Protein 2V27 (pdb70)

Foldseek 3Di:
DDDDKFADQPPVQDGDDDQVLLQLQLVLLVVQCVLAPPAADPLLVVLCVQLVDDNRGQDRQVSLQVSLCVQANAGEDEDIQDDDPQVCLQCLLVRYHYARHDDDDPVQSQHDLGQHRLLCCSQQSSNSSPNLLSLLSNLLSVLPNPDDPLLVLLSVLVCCQPQAFEWAQEPSGIHTRHSVQSSHSVSSCCSRPPDQAAEEEDDSLLSSQADDDRPDNTRYHYHYNDSNVSVVVSPDDSVRSVVSNVVSVVVHHDDYDPVRVVDD/DCPPFFFDQPPVQDTDDDQQLLQLQLVLQVVLCVLAVVAADPLLVQLCVQLVADNRGQDRQVSLQVSLCVQANAGEDEDQDFDFPLVCLVCLLNRYHYAHRGDDDPVQSQDDQDDHNLLPCQLQSSNSSPHLLSLLSNLLSVLPNPDDPLLVVLSLLVCCQPQAFEWAQEPSGIHTNHSVQSSHSVSSCCSRPVPQAAEEEDDSLLSSQADFDRPDNTNYHYHDNDSNVSVVVSPDDSVRSVVSNVVSVVVHHDPYDPVRVVDDDDDDRGGD

InterPro domains:
  IPR001273 Aromatic amino acid hydroxylase [PTHR11473] (13-239)
  IPR005960 Phenylalanine-4-hydroxylase, monomeric form [TIGR01267] (12-259)
  IPR005960 Phenylalanine-4-hydroxylase, monomeric form [cd03348] (10-236)
  IPR018301 Aromatic amino acid hydroxylase, iron/copper binding site [PS00367] (118-129)
  IPR019774 Aromatic amino acid hydroxylase, C-terminal [PF00351] (15-239)
  IPR019774 Aromatic amino acid hydroxylase, C-terminal [PR00372] (75-97)
  IPR019774 Aromatic amino acid hydroxylase, C-terminal [PR00372] (139-158)
  IPR019774 Aromatic amino acid hydroxylase, C-terminal [PR00372] (179-197)
  IPR019774 Aromatic amino acid hydroxylase, C-terminal [PR00372] (211-230)
  IPR019774 Aromatic amino acid hydroxylase, C-terminal [PS51410] (1-267)
  IPR036329 Aromatic amino acid monoxygenase, C-terminal domain superfamily [SSF56534] (3-239)
  IPR036951 Aromatic amino acid hydroxylase superfamily [G3DSA:1.10.800.10] (1-267)

Nearest PDB structures (foldseek):
  2v28-assembly1_B  TM=1.003E+00  e=2.041E-48  Colwellia psychrerythraea 34H
  4bpt-assembly2_B  TM=9.716E-01  e=1.065E-29  Legionella pneumophila
  4bpt-assembly3_C  TM=9.669E-01  e=6.691E-27  Legionella pneumophila
  5l01-assembly1_A  TM=8.956E-01  e=3.228E-18  Homo sapiens
  7zik-assembly2_B  TM=8.879E-01  e=4.391E-17  Homo sapiens

Secondary structure (DSSP, 8-state):
-----PPPP-TTS-----HHHHHHHHHHHHHHHHHHTTTB-HHHHHHHHHH---SSSPPPHHHHHHHHHHHHS-EEEEE-S---HHHHHHHHHTTEEEEE-----STTTT--SS--HHIIIIIIGGGGGSHHHHHHHHHHHHHHTT--HHHHHHHHHHHIIIIIT-EEEETTEEEE--HHHHT-HHHHHHHHH-SS-EEEE--HHHHHT----TTS--SEEEEESSGGGGHHHHHS-HHHHHHHHHHHHHH-PPPPPHHHHH--/--SSS-----TTS-----HHHHHHHHHHHHHHHHHTTTTB-HHHHHHHHHH---SSSPPPHHHHHHHHHHHHS-EEEEESS---HHHHHHHHHTTEEEEES----GGGTT--SS--HHIIIIIIHHHHTSHHHHHHHHHHHHHHTT--HHHHHHHHHHHIIIIIT-EEEETTEEEE--HHHHT-HHHHHHHHH-SSSEEEE--HHHHHT----TTS--SEEEEESSGGGHHHHHTS-HHHHHHHHHHHHHH-PPPPPHHHHHSPP----S--

Sequence (536 aa):
GTKYVSKVPDEHGFIEWSTTEENLIWQELFTTRQIIACIKDKACDEYHEGLAKLNLPTDRRIPQLDEVSKVVLKVSTGWEECYPVPALIGFGEFFRLLSEKKFPVATFIRSREEMDYLQEPDIFHEIFGHCPLLTNSSSFANYTEAYGKKMGLNATKEQRVFLARLYWFTIEFGLLDTPKGLRIYGGGVLLSSPGETDYAMNNTTDVVDRKPFDILDVLRTPYRIDIMQPIYYMLTTKVSDLDEIIRRKFEVDDIMEELVAQAEEALGLHEAKFPVKKASGTKYVSKVPDEHGFIEWSTTEENLIWQELFTTRQIACIKDKACDEYHEGLAKLNLPTDRIPQLDEVSKVLKVSTGWECYPVPALIGFGEFFRLLLSEKKFPVATFIRSREEMMDYLQEPDIFHEIFGHCPLLTNSSSFANYTEAYGKMGLNATKEQRVFLARLYWFTIEFGLLDTPKGLLRIYGGGVLSSPGETDYAMNNTDVVDDRKPFDILDVLRTPYRIDDIMQPIYYMLTTKVSDLDEIRKFEVDDIMELVAQAEALGLHEAKFPVKKASLEHHHHHH

Solvent-accessible surface area: 23644 Å² total; per-residue (Å²): 107,58,195,27,95,19,61,131,49,72,193,151,29,111,9,150,25,50,112,75,32,31,93,5,0,64,77,0,13,75,53,0,63,75,37,0,160,84,49,2,0,100,44,0,55,106,1,24,71,96,13,128,16,27,72,79,85,1,1,21,16,94,73,2,12,145,25,0,106,130,34,19,26,0,43,6,77,59,12,84,18,158,51,48,110,56,63,49,4,109,1,0,15,80,57,47,4,6,0,5,1,8,13,13,34,107,154,26,15,57,46,21,118,47,57,0,1,0,22,16,0,0,1,4,0,0,1,0,2,28,68,20,3,0,57,0,0,32,17,4,0,92,5,6,82,140,14,72,119,73,44,69,82,17,0,22,16,0,21,34,3,0,1,27,12,0,0,1,78,26,142,161,30,38,50,0,1,0,0,11,0,0,7,18,33,17,8,2,82,39,0,31,86,24,82,72,16,44,62,62,102,41,65,21,37,66,0,0,47,4,14,40,96,82,21,8,28,1,20,14,0,6,32,9,74,109,0,45,46,1,32,120,7,80,125,65,119,62,111,49,1,32,122,33,2,55,82,0,93,92,108,29,79,93,118,23,68,33,26,3,65,6,17,101,84,21,144,209,118,25,47,108,37,79,183,165,33,114,6,144,23,51,124,78,14,32,82,5,0,62,66,0,12,75,59,0,64,52,32,0,125,111,67,2,1,98,37,0,62,96,1,27,82,90,10,128,16,27,74,81,108,3,2,22,13,88,76,2,4,116,25,0,108,130,38,18,36,0,49,7,68,54,10,80,64,92,41,35,39,31,80,13,0,78,2,0,19,78,56,52,4,11,0,17,1,25,1,13,48,94,170,72,20,48,47,29,98,95,37,0,1,1,21,13,0,0,0,0,0,0,0,0,3,25,67,17,1,0,52,0,0,31,18,0,0,98,5,0,73,145,12,79,190,86,42,50,65,8,0,3,16,0,1,16,3,0,0,9,12,0,0,3,76,28,146,164,33,41,39,0,1,0,0,12,0,0,7,15,34,20,7,1,83,38,0,30,79,23,91,73,17,45,63,64,102,42,67,22,39,48,0,0,40,0,16,19,37,31,14,10,30,2,20,14,0,1,27,8,83,100,1,37,37,0,32,116,4,73,132,65,121,62,109,52,0,32,121,33,3,59,82,2,92,93,104,28,93,54,134,25,72,36,30,3,65,9,13,63,152,40,171,63,140,64,17,35

B-factor: mean 16.92, std 10.46, range [4.02, 113.26]

CATH classification: 1.10.800.10

Radius of gyration: 26.68 Å; Cα contacts (8 Å, |Δi|>4): 965; chains: 2; bounding box: 60×69×65 Å

Organism: Colwellia psychrerythraea (strain 34H / ATCC BAA-681) (NCBI:txid167879)

Structure (mmCIF, N/CA/C/O backbone):
data_2V27
#
_entry.id   2V27
#
_cell.length_a   40.280
_cell.length_b   86.020
_cell.length_c   87.570
_cell.angle_alpha   90.00
_cell.angle_beta   97.01
_cell.angle_gamma   90.00
#
_symmetry.space_group_name_H-M   'P 1 21 1'
#
loop_
_entity.id
_entity.type
_entity.pdbx_description
1 polymer 'PHENYLALANINE HYDROXYLASE'
2 non-polymer 'FE (III) ION'
3 non-polymer 'SULFATE ION'
4 water water
#
loop_
_atom_site.group_PDB
_atom_site.id
_atom_site.type_symbol
_atom_site.label_atom_id
_atom_site.label_alt_id
_atom_site.label_comp_id
_atom_site.label_asym_id
_atom_site.label_entity_id
_atom_site.label_seq_id
_atom_site.pdbx_PDB_ins_code
_atom_site.Cartn_x
_atom_site.Cartn_y
_atom_site.Cartn_z
_atom_site.occupancy
_atom_site.B_iso_or_equiv
_atom_site.auth_seq_id
_atom_site.auth_comp_id
_atom_site.auth_asym_id
_atom_site.auth_atom_id
_atom_site.pdbx_PDB_model_num
ATOM 1 N N . GLY A 1 4 ? 0.357 0.195 32.790 1.00 44.88 4 GLY A N 1
ATOM 2 C CA . GLY A 1 4 ? 0.575 -0.356 31.418 1.00 44.60 4 GLY A CA 1
ATOM 3 C C . GLY A 1 4 ? 1.250 -1.705 31.543 1.00 44.55 4 GLY A C 1
ATOM 4 O O . GLY A 1 4 ? 0.952 -2.469 32.480 1.00 44.90 4 GLY A O 1
ATOM 5 N N . THR A 1 5 ? 2.145 -2.003 30.593 1.00 43.62 5 THR A N 1
ATOM 6 C CA . THR A 1 5 ? 3.037 -3.183 30.652 1.00 41.99 5 THR A CA 1
ATOM 7 C C . THR A 1 5 ? 4.233 -2.929 29.748 1.00 39.77 5 THR A C 1
ATOM 8 O O . THR A 1 5 ? 4.086 -2.309 28.682 1.00 40.29 5 THR A O 1
ATOM 12 N N . LYS A 1 6 ? 5.414 -3.379 30.175 1.00 36.72 6 LYS A N 1
ATOM 13 C CA . LYS A 1 6 ? 6.596 -3.232 29.339 1.00 33.14 6 LYS A CA 1
ATOM 14 C C . LYS A 1 6 ? 6.961 -4.564 28.692 1.00 30.56 6 LYS A C 1
ATOM 15 O O . LYS A 1 6 ? 7.366 -5.529 29.346 1.00 30.85 6 LYS A O 1
ATOM 21 N N . TYR A 1 7 ? 6.814 -4.588 27.380 1.00 26.14 7 TYR A N 1
ATOM 22 C CA . TYR A 1 7 ? 6.997 -5.800 26.617 1.00 21.89 7 TYR A CA 1
ATOM 23 C C . TYR A 1 7 ? 8.413 -5.888 26.082 1.00 21.44 7 TYR A C 1
ATOM 24 O O . TYR A 1 7 ? 9.055 -4.868 25.865 1.00 20.92 7 TYR A O 1
ATOM 33 N N . VAL A 1 8 ? 8.864 -7.119 25.843 1.00 19.89 8 VAL A N 1
ATOM 34 C CA . VAL A 1 8 ? 10.203 -7.421 25.302 1.00 20.36 8 VAL A CA 1
ATOM 35 C C . VAL A 1 8 ? 10.079 -8.467 24.180 1.00 18.88 8 VAL A C 1
ATOM 36 O O . VAL A 1 8 ? 9.383 -9.465 24.346 1.00 18.30 8 VAL A O 1
ATOM 40 N N . SER A 1 9 ? 10.724 -8.217 23.037 1.00 17.30 9 SER A N 1
ATOM 41 C CA . SER A 1 9 ? 10.777 -9.204 21.968 1.00 17.33 9 SER A CA 1
ATOM 42 C C . SER A 1 9 ? 11.374 -10.503 22.444 1.00 19.45 9 SER A C 1
ATOM 43 O O . SER A 1 9 ? 12.404 -10.479 23.145 1.00 20.57 9 SER A O 1
ATOM 46 N N . LYS A 1 10 ? 10.717 -11.617 22.108 1.00 18.73 10 LYS A N 1
ATOM 47 C CA . LYS A 1 10 ? 11.347 -12.937 22.279 1.00 20.90 10 LYS A CA 1
ATOM 48 C C . LYS A 1 10 ? 12.475 -13.034 21.290 1.00 22.33 10 LYS A C 1
ATOM 49 O O . LYS A 1 10 ? 12.314 -12.631 20.131 1.00 23.26 10 LYS A O 1
ATOM 55 N N . VAL A 1 11 ? 13.622 -13.585 21.708 1.00 24.34 11 VAL A N 1
ATOM 56 C CA . VAL A 1 11 ? 14.778 -13.680 20.787 1.00 25.87 11 VAL A CA 1
ATOM 57 C C . VAL A 1 11 ? 14.744 -14.971 19.947 1.00 26.66 11 VAL A C 1
ATOM 58 O O . VAL A 1 11 ? 14.743 -16.070 20.499 1.00 26.29 11 VAL A O 1
ATOM 62 N N . PRO A 1 12 ? 14.650 -14.836 18.601 1.00 27.83 12 PRO A N 1
ATOM 63 C CA . PRO A 1 12 ? 14.608 -16.062 17.794 1.00 28.66 12 PRO A CA 1
ATOM 64 C C . PRO A 1 12 ? 15.914 -16.819 17.963 1.00 29.99 12 PRO A C 1
ATOM 65 O O . PRO A 1 12 ? 16.969 -16.182 18.113 1.00 30.87 12 PRO A O 1
ATOM 69 N N . ASP A 1 13 ? 15.853 -18.149 17.966 1.00 30.39 13 ASP A N 1
ATOM 70 C CA . ASP A 1 13 ? 17.078 -18.964 18.046 1.00 31.21 13 ASP A CA 1
ATOM 71 C C . ASP A 1 13 ? 17.911 -18.828 16.767 1.00 31.97 13 ASP A C 1
ATOM 72 O O . ASP A 1 13 ? 17.528 -18.104 15.821 1.00 32.92 13 ASP A O 1
ATOM 77 N N . GLU A 1 14 ? 19.058 -19.517 16.727 1.00 32.86 14 GLU A N 1
ATOM 78 C CA . GLU A 1 14 ? 19.848 -19.447 15.536 0.0000 38.88 14 GLU A CA 1
ATOM 79 C C . GLU A 1 14 ? 19.287 -19.769 13.721 1.00 33.99 14 GLU A C 1
ATOM 80 O O . GLU A 1 14 ? 19.473 -18.918 12.841 1.00 35.27 14 GLU A O 1
ATOM 86 N N . HIS A 1 15 ? 18.103 -20.318 13.969 1.00 32.93 15 HIS A N 1
ATOM 87 C CA . HIS A 1 15 ? 17.180 -20.731 12.907 1.00 31.78 15 HIS A CA 1
ATOM 88 C C . HIS A 1 15 ? 16.007 -19.747 12.730 1.00 31.14 15 HIS A C 1
ATOM 89 O O . HIS A 1 15 ? 15.233 -19.875 11.781 1.00 31.96 15 HIS A O 1
ATOM 96 N N . GLY A 1 16 ? 15.896 -18.760 13.618 1.00 29.26 16 GLY A N 1
ATOM 97 C CA . GLY A 1 16 ? 14.767 -17.814 13.593 1.00 27.57 16 GLY A CA 1
ATOM 98 C C . GLY A 1 16 ? 13.502 -18.333 14.271 1.00 25.52 16 GLY A C 1
ATOM 99 O O . GLY A 1 16 ? 12.406 -17.775 14.063 1.00 26.58 16 GLY A O 1
ATOM 100 N N . PHE A 1 17 ? 13.631 -19.422 15.036 1.00 23.47 17 PHE A N 1
ATOM 101 C CA . PHE A 1 17 ? 12.461 -20.063 15.651 1.00 21.97 17 PHE A CA 1
ATOM 102 C C . PHE A 1 17 ? 12.183 -19.450 17.011 1.00 20.65 17 PHE A C 1
ATOM 103 O O . PHE A 1 17 ? 13.114 -19.215 17.792 1.00 20.50 17 PHE A O 1
ATOM 111 N N . ILE A 1 18 ? 10.902 -19.203 17.295 1.00 18.77 18 ILE A N 1
ATOM 112 C CA . ILE A 1 18 ? 10.465 -18.700 18.589 1.00 17.07 18 ILE A CA 1
ATOM 113 C C . ILE A 1 18 ? 9.512 -19.682 19.233 1.00 16.73 18 ILE A C 1
ATOM 114 O O . ILE A 1 18 ? 8.541 -20.159 18.598 1.00 15.74 18 ILE A O 1
ATOM 119 N N . GLU A 1 19 ? 9.769 -19.981 20.502 1.00 17.36 19 GLU A N 1
ATOM 120 C CA . GLU A 1 19 ? 8.980 -20.974 21.193 1.00 18.45 19 GLU A CA 1
ATOM 121 C C . GLU A 1 19 ? 7.867 -20.202 21.896 1.00 17.69 19 GLU A C 1
ATOM 122 O O . GLU A 1 19 ? 8.076 -19.594 22.940 1.00 20.68 19 GLU A O 1
ATOM 128 N N . TRP A 1 20 ? 6.705 -20.167 21.271 1.00 15.27 20 TRP A N 1
ATOM 129 C CA . TRP A 1 20 ? 5.543 -19.559 21.894 1.00 12.42 20 TRP A CA 1
ATOM 130 C C . TRP A 1 20 ? 4.861 -20.549 22.833 1.00 12.34 20 TRP A C 1
ATOM 131 O O . TRP A 1 20 ? 4.728 -21.753 22.505 1.00 15.00 20 TRP A O 1
ATOM 142 N N . SER A 1 21 ? 4.375 -20.075 23.965 1.00 11.76 21 SER A N 1
ATOM 143 C CA . SER A 1 21 ? 3.653 -20.926 24.889 1.00 10.89 21 SER A CA 1
ATOM 144 C C . SER A 1 21 ? 2.219 -21.252 24.500 1.00 11.23 21 SER A C 1
ATOM 145 O O . SER A 1 21 ? 1.634 -20.569 23.661 1.00 11.44 21 SER A O 1
ATOM 148 N N A THR A 1 22 ? 1.608 -22.251 25.140 0.60 11.74 22 THR A N 1
ATOM 149 N N B THR A 1 22 ? 1.658 -22.292 25.116 0.40 9.93 22 THR A N 1
ATOM 150 C CA A THR A 1 22 ? 0.198 -22.534 24.855 0.60 12.14 22 THR A CA 1
ATOM 151 C CA B THR A 1 22 ? 0.246 -22.583 24.958 0.40 8.49 22 THR A CA 1
ATOM 152 C C A THR A 1 22 ? -0.712 -21.373 25.261 0.60 11.19 22 THR A C 1
ATOM 153 C C B THR A 1 22 ? -0.562 -21.314 25.188 0.40 8.99 22 THR A C 1
ATOM 154 O O A THR A 1 22 ? -1.745 -21.117 24.620 0.60 11.25 22 THR A O 1
ATOM 155 O O B THR A 1 22 ? -1.352 -20.909 24.336 0.40 8.89 22 THR A O 1
ATOM 162 N N . GLU A 1 23 ? -0.336 -20.682 26.332 1.00 10.02 23 GLU A N 1
ATOM 163 C CA . GLU A 1 23 ? -1.039 -19.443 26.720 1.00 9.63 23 GLU A CA 1
ATOM 164 C C . GLU A 1 23 ? -0.915 -18.374 25.613 1.00 10.28 23 GLU A C 1
ATOM 165 O O . GLU A 1 23 ? -1.904 -17.780 25.234 1.00 9.71 23 GLU A O 1
ATOM 171 N N . GLU A 1 24 ? 0.279 -18.118 25.106 1.00 8.83 24 GLU A N 1
ATOM 172 C CA . GLU A 1 24 ? 0.440 -17.130 24.023 1.00 9.67 24 GLU A CA 1
ATOM 173 C C . GLU A 1 24 ? -0.333 -17.519 22.761 1.00 10.10 24 GLU A C 1
ATOM 174 O O . GLU A 1 24 ? -0.961 -16.662 22.125 1.00 10.16 24 GLU A O 1
ATOM 180 N N . ASN A 1 25 ? -0.332 -18.804 22.405 1.00 8.62 25 ASN A N 1
ATOM 181 C CA . ASN A 1 25 ? -1.190 -19.223 21.259 1.00 7.99 25 ASN A CA 1
ATOM 182 C C . ASN A 1 25 ? -2.664 -19.040 21.509 1.00 9.25 25 ASN A C 1
ATOM 183 O O . ASN A 1 25 ? -3.425 -18.728 20.563 1.00 10.27 25 ASN A O 1
ATOM 188 N N . LEU A 1 26 ? -3.136 -19.287 22.737 1.00 9.11 26 LEU A N 1
ATOM 189 C CA . LEU A 1 26 ? -4.547 -19.079 23.060 1.00 8.92 26 LEU A CA 1
ATOM 190 C C . LEU A 1 26 ? -4.913 -17.609 22.928 1.00 8.91 26 LEU A C 1
ATOM 191 O O . LEU A 1 26 ? -6.014 -17.298 22.475 1.00 10.90 26 LEU A O 1
ATOM 196 N N . ILE A 1 27 ? -3.993 -16.708 23.290 1.00 8.76 27 ILE A N 1
ATOM 197 C CA . ILE A 1 27 ? -4.255 -15.260 23.147 1.00 8.94 27 ILE A CA 1
ATOM 198 C C . ILE A 1 27 ? -4.362 -14.927 21.655 1.00 8.37 27 ILE A C 1
ATOM 199 O O . ILE A 1 27 ? -5.364 -14.296 21.241 1.00 8.77 27 ILE A O 1
ATOM 204 N N . TRP A 1 28 ? -3.424 -15.410 20.846 1.00 8.72 28 TRP A N 1
ATOM 205 C CA . TRP A 1 28 ? -3.570 -15.233 19.371 1.00 8.69 28 TRP A CA 1
ATOM 206 C C . TRP A 1 28 ? -4.928 -15.791 18.892 1.00 9.57 28 TRP A C 1
ATOM 207 O O . TRP A 1 28 ? -5.628 -15.121 18.166 1.00 9.01 28 TRP A O 1
ATOM 218 N N . GLN A 1 29 ? -5.300 -17.003 19.309 1.00 9.21 29 GLN A N 1
ATOM 219 C CA . GLN A 1 29 ? -6.553 -17.595 18.842 1.00 8.71 29 GLN A CA 1
ATOM 220 C C . GLN A 1 29 ? -7.756 -16.730 19.207 1.00 9.92 29 GLN A C 1
ATOM 221 O O . GLN A 1 29 ? -8.645 -16.529 18.371 1.00 11.21 29 GLN A O 1
ATOM 227 N N . GLU A 1 30 ? -7.764 -16.197 20.427 1.00 9.28 30 GLU A N 1
ATOM 228 C CA . GLU A 1 30 ? -8.897 -15.348 20.831 1.00 10.20 30 GLU A CA 1
ATOM 229 C C . GLU A 1 30 ? -8.924 -14.063 19.996 1.00 9.97 30 GLU A C 1
ATOM 230 O O . GLU A 1 30 ? -10.012 -13.648 19.515 1.00 10.90 30 GLU A O 1
ATOM 236 N N . LEU A 1 31 ? -7.758 -13.447 19.810 1.00 9.45 31 LEU A N 1
ATOM 237 C CA . LEU A 1 31 ? -7.690 -12.192 19.016 1.00 9.81 31 LEU A CA 1
ATOM 238 C C . LEU A 1 31 ? -8.119 -12.423 17.575 1.00 9.14 31 LEU A C 1
ATOM 239 O O . LEU A 1 31 ? -8.870 -11.587 16.973 1.00 9.15 31 LEU A O 1
ATOM 244 N N . PHE A 1 32 ? -7.689 -13.542 17.002 1.00 8.67 32 PHE A N 1
ATOM 245 C CA . PHE A 1 32 ? -7.975 -13.869 15.614 1.00 10.39 32 PHE A CA 1
ATOM 246 C C . PHE A 1 32 ? -9.460 -14.187 15.439 1.00 10.07 32 PHE A C 1
ATOM 247 O O . PHE A 1 32 ? -10.138 -13.616 14.563 1.00 9.68 32 PHE A O 1
ATOM 255 N N A THR A 1 33 ? -10.013 -15.029 16.296 0.50 10.80 33 THR A N 1
ATOM 256 N N B THR A 1 33 ? -9.977 -15.080 16.274 0.50 10.40 33 THR A N 1
ATOM 257 C CA A THR A 1 33 ? -11.415 -15.446 16.119 0.50 11.40 33 THR A CA 1
ATOM 258 C CA B THR A 1 33 ? -11.395 -15.449 16.208 0.50 10.34 33 THR A CA 1
ATOM 259 C C A THR A 1 33 ? -12.387 -14.309 16.440 0.50 11.43 33 THR A C 1
ATOM 260 C C B THR A 1 33 ? -12.232 -14.218 16.287 0.50 10.70 33 THR A C 1
ATOM 261 O O A THR A 1 33 ? -13.496 -14.218 15.863 0.50 11.41 33 THR A O 1
ATOM 262 O O B THR A 1 33 ? -13.094 -14.009 15.401 0.50 10.84 33 THR A O 1
ATOM 269 N N . ARG A 1 34 ? -12.002 -13.395 17.322 1.00 10.57 34 ARG A N 1
ATOM 270 C CA . ARG A 1 34 ? -12.927 -12.246 17.568 1.00 12.43 34 ARG A CA 1
ATOM 271 C C . ARG A 1 34 ? -12.886 -11.275 16.367 1.00 13.70 34 ARG A C 1
ATOM 272 O O . ARG A 1 34 ? -13.928 -10.687 15.988 1.00 16.51 34 ARG A O 1
ATOM 280 N N . GLN A 1 35 ? -11.709 -11.123 15.762 1.00 13.48 35 GLN A N 1
ATOM 281 C CA . GLN A 1 35 ? -11.515 -10.103 14.732 1.00 14.23 35 GLN A CA 1
ATOM 282 C C . GLN A 1 35 ? -12.062 -10.556 13.376 1.00 14.19 35 GLN A C 1
ATOM 283 O O . GLN A 1 35 ? -12.705 -9.780 12.666 1.00 13.76 35 GLN A O 1
ATOM 289 N N A ILE A 1 36 ? -11.821 -11.815 13.008 0.50 13.41 36 ILE A N 1
ATOM 290 N N B ILE A 1 36 ? -11.847 -11.828 13.059 0.50 12.82 36 ILE A N 1
ATOM 291 C CA A ILE A 1 36 ? -12.279 -12.323 11.700 0.50 13.68 36 ILE A CA 1
ATOM 292 C CA B ILE A 1 36 ? -12.210 -12.331 11.740 0.50 12.74 36 ILE A CA 1
ATOM 293 C C A ILE A 1 36 ? -13.760 -12.065 11.600 0.50 15.12 36 ILE A C 1
ATOM 294 C C B ILE A 1 36 ? -13.722 -12.280 11.548 0.50 14.45 36 ILE A C 1
ATOM 295 O O A ILE A 1 36 ? -14.237 -11.493 10.624 0.50 15.57 36 ILE A O 1
ATOM 296 O O B ILE A 1 36 ? -14.162 -12.088 10.414 0.50 15.09 36 ILE A O 1
ATOM 305 N N . ALA A 1 37 ? -14.450 -12.422 12.676 1.00 16.47 37 ALA A N 1
ATOM 306 C CA . ALA A 1 37 ? -15.867 -12.108 12.848 1.00 19.05 37 ALA A CA 1
ATOM 307 C C . ALA A 1 37 ? -16.145 -10.617 12.686 1.00 20.44 37 ALA A C 1
ATOM 308 O O . ALA A 1 37 ? -17.085 -10.246 12.028 1.00 22.49 37 ALA A O 1
ATOM 310 N N . CYS A 1 38 ? -15.365 -9.759 13.345 1.00 22.46 38 CYS A N 1
ATOM 311 C CA . CYS A 1 38 ? -15.582 -8.290 13.240 1.00 22.58 38 CYS A CA 1
ATOM 312 C C . CYS A 1 38 ? -15.492 -7.792 11.750 1.00 21.93 38 CYS A C 1
ATOM 313 O O . CYS A 1 38 ? -16.338 -6.994 11.291 1.00 23.61 38 CYS A O 1
ATOM 316 N N . ILE A 1 39 ? -14.553 -8.331 10.962 1.00 17.42 39 ILE A N 1
ATOM 317 C CA . ILE A 1 39 ? -14.221 -7.698 9.659 1.00 15.58 39 ILE A CA 1
ATOM 318 C C . ILE A 1 39 ? -14.672 -8.380 8.357 1.00 14.15 39 ILE A C 1
ATOM 319 O O . ILE A 1 39 ? -14.336 -7.918 7.265 1.00 11.98 39 ILE A O 1
ATOM 324 N N . LYS A 1 40 ? -15.400 -9.506 8.439 1.00 16.58 40 LYS A N 1
ATOM 325 C CA . LYS A 1 40 ? -15.868 -10.160 7.187 1.00 16.34 40 LYS A CA 1
ATOM 326 C C . LYS A 1 40 ? -16.477 -9.224 6.107 1.00 17.51 40 LYS A C 1
ATOM 327 O O . LYS A 1 40 ? -16.206 -9.409 4.889 1.00 19.84 40 LYS A O 1
ATOM 333 N N . ASP A 1 41 ? -17.299 -8.245 6.541 1.00 15.21 41 ASP A N 1
ATOM 334 C CA . ASP A 1 41 ? -17.940 -7.320 5.641 1.00 15.56 41 ASP A CA 1
ATOM 335 C C . ASP A 1 41 ? -17.524 -5.885 5.877 1.00 12.95 41 ASP A C 1
ATOM 336 O O . ASP A 1 41 ? -18.188 -4.934 5.482 1.00 14.19 41 ASP A O 1
ATOM 341 N N . LYS A 1 42 ? -16.336 -5.738 6.485 1.00 9.61 42 LYS A N 1
ATOM 342 C CA . LYS A 1 42 ? -15.793 -4.416 6.816 1.00 8.77 42 LYS A CA 1
ATOM 343 C C . LYS A 1 42 ? -14.367 -4.199 6.273 1.00 7.35 42 LYS A C 1
ATOM 344 O O . LYS A 1 42 ? -14.045 -3.091 5.778 1.00 8.62 42 LYS A O 1
ATOM 350 N N . ALA A 1 43 ? -13.507 -5.232 6.392 1.00 8.13 43 ALA A N 1
ATOM 351 C CA . ALA A 1 43 ? -12.212 -5.108 5.722 1.00 6.70 43 ALA A CA 1
ATOM 352 C C . ALA A 1 43 ? -12.405 -5.045 4.207 1.00 7.46 43 ALA A C 1
ATOM 353 O O . ALA A 1 43 ? -13.302 -5.724 3.663 1.00 8.34 43 ALA A O 1
ATOM 355 N N . CYS A 1 44 ? -11.547 -4.288 3.530 1.00 6.35 44 CYS A N 1
ATOM 356 C CA . CYS A 1 44 ? -11.620 -4.249 2.059 1.00 5.68 44 CYS A CA 1
ATOM 357 C C . CYS A 1 44 ? -11.254 -5.577 1.350 1.00 7.24 44 CYS A C 1
ATOM 358 O O . CYS A 1 44 ? -10.652 -6.492 1.952 1.00 7.05 44 CYS A O 1
ATOM 361 N N . ASP A 1 45 ? -11.715 -5.670 0.095 1.00 7.90 45 ASP A N 1
ATOM 362 C CA . ASP A 1 45 ? -11.518 -6.899 -0.689 1.00 7.61 45 ASP A CA 1
ATOM 363 C C . ASP A 1 45 ? -10.015 -7.240 -0.819 1.00 7.36 45 ASP A C 1
ATOM 364 O O . ASP A 1 45 ? -9.624 -8.426 -0.704 1.00 7.98 45 ASP A O 1
ATOM 369 N N . GLU A 1 46 ? -9.209 -6.182 -0.965 1.00 7.94 46 GLU A N 1
ATOM 370 C CA . GLU A 1 46 ? -7.758 -6.377 -1.083 1.00 7.45 46 GLU A CA 1
ATOM 371 C C . GLU A 1 46 ? -7.185 -7.039 0.162 1.00 7.14 46 GLU A C 1
ATOM 372 O O . GLU A 1 46 ? -6.243 -7.878 0.099 1.00 7.97 46 GLU A O 1
ATOM 378 N N . TYR A 1 47 ? -7.692 -6.645 1.328 1.00 6.75 47 TYR A N 1
ATOM 379 C CA . TYR A 1 47 ? -7.207 -7.242 2.582 1.00 6.25 47 TYR A CA 1
ATOM 380 C C . TYR A 1 47 ? -7.619 -8.728 2.670 1.00 7.32 47 TYR A C 1
ATOM 381 O O . TYR A 1 47 ? -6.830 -9.587 3.068 1.00 6.83 47 TYR A O 1
ATOM 390 N N . HIS A 1 48 ? -8.876 -9.020 2.380 1.00 7.12 48 HIS A N 1
ATOM 391 C CA . HIS A 1 48 ? -9.298 -10.428 2.320 1.00 7.51 48 HIS A CA 1
ATOM 392 C C . HIS A 1 48 ? -8.478 -11.261 1.359 1.00 7.11 48 HIS A C 1
ATOM 393 O O . HIS A 1 48 ? -8.178 -12.402 1.662 1.00 9.10 48 HIS A O 1
ATOM 400 N N . GLU A 1 49 ? -8.085 -10.691 0.229 1.00 7.21 49 GLU A N 1
ATOM 401 C CA . GLU A 1 49 ? -7.284 -11.452 -0.733 1.00 7.88 49 GLU A CA 1
ATOM 402 C C . GLU A 1 49 ? -5.914 -11.681 -0.092 1.00 7.45 49 GLU A C 1
ATOM 403 O O . GLU A 1 49 ? -5.304 -12.774 -0.227 1.00 7.94 49 GLU A O 1
ATOM 409 N N . GLY A 1 50 ? -5.448 -10.654 0.626 1.00 7.59 50 GLY A N 1
ATOM 410 C CA . GLY A 1 50 ? -4.182 -10.882 1.331 1.00 6.73 50 GLY A CA 1
ATOM 411 C C . GLY A 1 50 ? -4.241 -11.969 2.404 1.00 8.13 50 GLY A C 1
ATOM 412 O O . GLY A 1 50 ? -3.272 -12.746 2.585 1.00 8.01 50 GLY A O 1
ATOM 413 N N . LEU A 1 51 ? -5.358 -12.061 3.117 1.00 7.46 51 LEU A N 1
ATOM 414 C CA . LEU A 1 51 ? -5.518 -13.161 4.092 1.00 8.00 51 LEU A CA 1
ATOM 415 C C . LEU A 1 51 ? -5.511 -14.495 3.366 1.00 7.52 51 LEU A C 1
ATOM 416 O O . LEU A 1 51 ? -4.947 -15.477 3.888 1.00 8.48 51 LEU A O 1
ATOM 421 N N . ALA A 1 52 ? -6.134 -14.583 2.193 1.00 8.98 52 ALA A N 1
ATOM 422 C CA . ALA A 1 52 ? -6.111 -15.852 1.432 1.00 10.47 52 ALA A CA 1
ATOM 423 C C . ALA A 1 52 ? -4.674 -16.220 1.061 1.00 8.13 52 ALA A C 1
ATOM 424 O O . ALA A 1 52 ? -4.298 -17.418 1.133 1.00 9.68 52 ALA A O 1
ATOM 426 N N . LYS A 1 53 ? -3.903 -15.216 0.645 1.00 8.11 53 LYS A N 1
ATOM 427 C CA . LYS A 1 53 ? -2.482 -15.494 0.291 1.00 7.28 53 LYS A CA 1
ATOM 428 C C . LYS A 1 53 ? -1.641 -15.915 1.502 1.00 8.17 53 LYS A C 1
ATOM 429 O O . LYS A 1 53 ? -0.787 -16.781 1.351 1.00 8.53 53 LYS A O 1
ATOM 435 N N . LEU A 1 54 ? -1.873 -15.327 2.689 1.00 7.15 54 LEU A N 1
ATOM 436 C CA . LEU A 1 54 ? -1.066 -15.656 3.883 1.00 8.17 54 LEU A CA 1
ATOM 437 C C . LEU A 1 54 ? -1.478 -16.980 4.516 1.00 8.24 54 LEU A C 1
ATOM 438 O O . LEU A 1 54 ? -0.632 -17.710 5.050 1.00 9.03 54 LEU A O 1
ATOM 443 N N . ASN A 1 55 ? -2.778 -17.318 4.445 1.00 8.38 55 ASN A N 1
ATOM 444 C CA . ASN A 1 55 ? -3.327 -18.495 5.091 1.00 8.83 55 ASN A CA 1
ATOM 445 C C . ASN A 1 55 ? -2.776 -18.670 6.526 1.00 8.18 55 ASN A C 1
ATOM 446 O O . ASN A 1 55 ? -2.206 -19.702 6.887 1.00 10.58 55 ASN A O 1
ATOM 451 N N . LEU A 1 56 ? -2.936 -17.602 7.319 1.00 7.88 56 LEU A N 1
ATOM 452 C CA . LEU A 1 56 ? -2.445 -17.620 8.677 1.00 9.34 56 LEU A CA 1
ATOM 453 C C . LEU A 1 56 ? -3.102 -18.735 9.514 1.00 10.12 56 LEU A C 1
ATOM 454 O O . LEU A 1 56 ? -4.275 -19.053 9.332 1.00 9.88 56 LEU A O 1
ATOM 459 N N . PRO A 1 57 ? -2.357 -19.282 10.510 1.00 10.75 57 PRO A N 1
ATOM 460 C CA . PRO A 1 57 ? -2.959 -20.226 11.479 1.00 11.47 57 PRO A CA 1
ATOM 461 C C . PRO A 1 57 ? -3.954 -19.471 12.377 1.00 11.69 57 PRO A C 1
ATOM 462 O O . PRO A 1 57 ? -3.696 -18.324 12.768 1.00 11.91 57 PRO A O 1
ATOM 466 N N . THR A 1 58 ? -5.088 -20.086 12.686 1.00 11.58 58 THR A N 1
ATOM 467 C CA . THR A 1 58 ? -6.081 -19.428 13.503 1.00 13.34 58 THR A CA 1
ATOM 468 C C . THR A 1 58 ? -5.852 -19.701 15.000 1.00 13.79 58 THR A C 1
ATOM 469 O O . THR A 1 58 ? -6.426 -19.003 15.841 1.00 14.47 58 THR A O 1
ATOM 473 N N . ASP A 1 59 ? -5.002 -20.677 15.306 1.00 12.07 59 ASP A N 1
ATOM 474 C CA . ASP A 1 59 ? -4.886 -21.212 16.662 1.00 13.30 59 ASP A CA 1
ATOM 475 C C . ASP A 1 59 ? -3.490 -21.165 17.253 1.00 13.12 59 ASP A C 1
ATOM 476 O O . ASP A 1 59 ? -3.255 -21.732 18.329 1.00 14.02 59 ASP A O 1
ATOM 481 N N A ARG A 1 60 ? -2.563 -20.511 16.572 0.50 12.07 60 ARG A N 1
ATOM 482 N N B ARG A 1 60 ? -2.547 -20.566 16.533 0.50 12.11 60 ARG A N 1
ATOM 483 C CA A ARG A 1 60 ? -1.201 -20.369 17.094 0.50 11.79 60 ARG A CA 1
ATOM 484 C CA B ARG A 1 60 ? -1.159 -20.441 17.013 0.50 11.98 60 ARG A CA 1
ATOM 485 C C A ARG A 1 60 ? -0.504 -19.249 16.357 0.50 11.10 60 ARG A C 1
ATOM 486 C C B ARG A 1 60 ? -0.522 -19.224 16.356 0.50 11.15 60 ARG A C 1
ATOM 487 O O A ARG A 1 60 ? -0.856 -18.898 15.212 0.50 10.98 60 ARG A O 1
ATOM 488 O O B ARG A 1 60 ? -0.941 -18.773 15.265 0.50 11.03 60 ARG A O 1
ATOM 503 N N . ILE A 1 61 ? 0.492 -18.682 17.018 1.00 9.51 61 ILE A N 1
ATOM 504 C CA . ILE A 1 61 ? 1.234 -17.602 16.443 1.00 9.93 61 ILE A CA 1
ATOM 505 C C . ILE A 1 61 ? 2.186 -18.137 15.357 1.00 11.54 61 ILE A C 1
ATOM 506 O O . ILE A 1 61 ? 3.045 -18.980 15.624 1.00 12.48 61 ILE A O 1
ATOM 511 N N . PRO A 1 62 ? 2.079 -17.599 14.144 1.00 10.34 62 PRO A N 1
ATOM 512 C CA . PRO A 1 62 ? 2.955 -18.132 13.066 1.00 12.14 62 PRO A CA 1
ATOM 513 C C . PRO A 1 62 ? 4.411 -17.717 13.276 1.00 11.28 62 PRO A C 1
ATOM 514 O O . PRO A 1 62 ? 4.702 -16.612 13.816 1.00 11.47 62 PRO A O 1
ATOM 518 N N . GLN A 1 63 ? 5.337 -18.580 12.837 1.00 12.90 63 GLN A N 1
ATOM 519 C CA . GLN A 1 63 ? 6.728 -18.182 12.798 1.00 11.91 63 GLN A CA 1
ATOM 520 C C . GLN A 1 63 ? 6.892 -17.116 11.731 1.00 11.20 63 GLN A C 1
ATOM 521 O O . GLN A 1 63 ? 6.208 -17.169 10.707 1.00 11.61 63 GLN A O 1
ATOM 527 N N . LEU A 1 64 ? 7.787 -16.159 11.952 1.00 13.14 64 LEU A N 1
ATOM 528 C CA . LEU A 1 64 ? 7.944 -15.068 10.994 1.00 12.37 64 LEU A CA 1
ATOM 529 C C . LEU A 1 64 ? 8.322 -15.634 9.610 1.00 12.52 64 LEU A C 1
ATOM 530 O O . LEU A 1 64 ? 7.871 -15.114 8.581 1.00 11.63 64 LEU A O 1
ATOM 535 N N . ASP A 1 65 ? 9.112 -16.714 9.569 1.00 12.75 65 ASP A N 1
ATOM 536 C CA . ASP A 1 65 ? 9.472 -17.326 8.268 1.00 14.16 65 ASP A CA 1
ATOM 537 C C . ASP A 1 65 ? 8.263 -17.769 7.463 1.00 12.60 65 ASP A C 1
ATOM 538 O O . ASP A 1 65 ? 8.303 -17.699 6.238 1.00 14.19 65 ASP A O 1
ATOM 543 N N . GLU A 1 66 ? 7.204 -18.259 8.128 1.00 11.29 66 GLU A N 1
ATOM 544 C CA . GLU A 1 66 ? 6.009 -18.687 7.413 1.00 12.83 66 GLU A CA 1
ATOM 545 C C . GLU A 1 66 ? 5.329 -17.478 6.728 1.00 11.60 66 GLU A C 1
ATOM 546 O O . GLU A 1 66 ? 4.778 -17.606 5.653 1.00 13.27 66 GLU A O 1
ATOM 552 N N . VAL A 1 67 ? 5.359 -16.310 7.371 1.00 9.75 67 VAL A N 1
ATOM 553 C CA . VAL A 1 67 ? 4.785 -15.117 6.793 1.00 9.06 67 VAL A CA 1
ATOM 554 C C . VAL A 1 67 ? 5.699 -14.592 5.654 1.00 8.32 67 VAL A C 1
ATOM 555 O O . VAL A 1 67 ? 5.243 -14.281 4.580 1.00 9.74 67 VAL A O 1
ATOM 559 N N . SER A 1 68 ? 7.015 -14.491 5.961 1.00 8.57 68 SER A N 1
ATOM 560 C CA . SER A 1 68 ? 7.948 -14.001 5.003 1.00 9.29 68 SER A CA 1
ATOM 561 C C . SER A 1 68 ? 7.967 -14.795 3.676 1.00 9.06 68 SER A C 1
ATOM 562 O O . SER A 1 68 ? 8.181 -14.210 2.607 1.00 9.73 68 SER A O 1
ATOM 565 N N . LYS A 1 69 ? 7.816 -16.127 3.785 1.00 9.93 69 LYS A N 1
ATOM 566 C CA . LYS A 1 69 ? 7.816 -16.962 2.584 1.00 9.80 69 LYS A CA 1
ATOM 567 C C . LYS A 1 69 ? 6.761 -16.446 1.612 1.00 8.55 69 LYS A C 1
ATOM 568 O O . LYS A 1 69 ? 7.006 -16.317 0.393 1.00 11.04 69 LYS A O 1
ATOM 574 N N A VAL A 1 70 ? 5.600 -16.104 2.152 0.50 8.37 70 VAL A N 1
ATOM 575 N N B VAL A 1 70 ? 5.607 -16.085 2.139 0.50 9.26 70 VAL A N 1
ATOM 576 C CA A VAL A 1 70 ? 4.496 -15.641 1.320 0.50 7.90 70 VAL A CA 1
ATOM 577 C CA B VAL A 1 70 ? 4.529 -15.665 1.256 0.50 9.64 70 VAL A CA 1
ATOM 578 C C A VAL A 1 70 ? 4.775 -14.203 0.816 0.50 8.14 70 VAL A C 1
ATOM 579 C C B VAL A 1 70 ? 4.660 -14.173 0.848 0.50 9.27 70 VAL A C 1
ATOM 580 O O A VAL A 1 70 ? 4.597 -13.875 -0.378 0.50 8.23 70 VAL A O 1
ATOM 581 O O B VAL A 1 70 ? 4.285 -13.782 -0.255 0.50 8.74 70 VAL A O 1
ATOM 588 N N . LEU A 1 71 ? 5.172 -13.334 1.744 1.00 8.06 71 LEU A N 1
ATOM 589 C CA . LEU A 1 71 ? 5.519 -11.917 1.370 1.00 8.12 71 LEU A CA 1
ATOM 590 C C . LEU A 1 71 ? 6.571 -11.915 0.231 1.00 9.45 71 LEU A C 1
ATOM 591 O O . LEU A 1 71 ? 6.535 -11.074 -0.654 1.00 9.86 71 LEU A O 1
ATOM 596 N N . LYS A 1 72 ? 7.545 -12.824 0.312 1.00 9.94 72 LYS A N 1
ATOM 597 C CA . LYS A 1 72 ? 8.664 -12.828 -0.658 1.00 11.31 72 LYS A CA 1
ATOM 598 C C . LYS A 1 72 ? 8.114 -13.188 -2.038 1.00 9.94 72 LYS A C 1
ATOM 599 O O . LYS A 1 72 ? 8.395 -12.511 -3.029 1.00 11.15 72 LYS A O 1
ATOM 605 N N . VAL A 1 73 ? 7.291 -14.238 -2.074 1.00 10.42 73 VAL A N 1
ATOM 606 C CA . VAL A 1 73 ? 6.621 -14.655 -3.325 1.00 11.75 73 VAL A CA 1
ATOM 607 C C . VAL A 1 73 ? 5.810 -13.541 -3.930 1.00 11.67 73 VAL A C 1
ATOM 608 O O . VAL A 1 73 ? 5.938 -13.241 -5.116 1.00 12.84 73 VAL A O 1
ATOM 612 N N . SER A 1 74 ? 5.003 -12.910 -3.075 1.00 10.24 74 SER A N 1
ATOM 613 C CA . SER A 1 74 ? 3.979 -11.986 -3.575 1.00 9.81 74 SER A CA 1
ATOM 614 C C . SER A 1 74 ? 4.567 -10.648 -4.009 1.00 9.52 74 SER A C 1
ATOM 615 O O . SER A 1 74 ? 4.311 -10.196 -5.127 1.00 11.20 74 SER A O 1
ATOM 618 N N . THR A 1 75 ? 5.393 -10.035 -3.147 1.00 9.35 75 THR A N 1
ATOM 619 C CA . THR A 1 75 ? 5.917 -8.682 -3.430 1.00 8.62 75 THR A CA 1
ATOM 620 C C . THR A 1 75 ? 7.405 -8.488 -3.121 1.00 9.73 75 THR A C 1
ATOM 621 O O . THR A 1 75 ? 7.924 -7.366 -3.214 1.00 10.01 75 THR A O 1
ATOM 625 N N . GLY A 1 76 ? 8.075 -9.559 -2.756 1.00 8.43 76 GLY A N 1
ATOM 626 C CA . GLY A 1 76 ? 9.518 -9.416 -2.443 1.00 8.51 76 GLY A CA 1
ATOM 627 C C . GLY A 1 76 ? 9.792 -8.895 -1.052 1.00 10.00 76 GLY A C 1
ATOM 628 O O . GLY A 1 76 ? 10.956 -8.647 -0.704 1.00 10.61 76 GLY A O 1
ATOM 629 N N . TRP A 1 77 ? 8.756 -8.777 -0.215 1.00 8.15 77 TRP A N 1
ATOM 630 C CA . TRP A 1 77 ? 8.874 -8.315 1.197 1.00 9.03 77 TRP A CA 1
ATOM 631 C C . TRP A 1 77 ? 9.224 -9.453 2.145 1.00 9.87 77 TRP A C 1
ATOM 632 O O . TRP A 1 77 ? 9.192 -10.621 1.795 1.00 9.86 77 TRP A O 1
ATOM 643 N N A GLU A 1 78 ? 9.613 -9.089 3.363 0.50 10.06 78 GLU A N 1
ATOM 644 N N B GLU A 1 78 ? 9.583 -9.081 3.369 0.50 9.21 78 GLU A N 1
ATOM 645 C CA A GLU A 1 78 ? 9.789 -10.069 4.433 0.50 11.77 78 GLU A CA 1
ATOM 646 C CA B GLU A 1 78 ? 9.781 -10.052 4.433 0.50 9.90 78 GLU A CA 1
ATOM 647 C C A GLU A 1 78 ? 9.454 -9.424 5.764 0.50 11.00 78 GLU A C 1
ATOM 648 C C B GLU A 1 78 ? 9.406 -9.416 5.757 0.50 10.05 78 GLU A C 1
ATOM 649 O O A GLU A 1 78 ? 9.482 -8.189 5.873 0.50 10.16 78 GLU A O 1
ATOM 650 O O B GLU A 1 78 ? 9.376 -8.180 5.859 0.50 8.98 78 GLU A O 1
ATOM 661 N N . CYS A 1 79 ? 9.133 -10.260 6.753 1.00 9.94 79 CYS A N 1
ATOM 662 C CA . CYS A 1 79 ? 8.967 -9.803 8.123 1.00 11.38 79 CYS A CA 1
ATOM 663 C C . CYS A 1 79 ? 10.369 -9.736 8.698 1.00 13.14 79 CYS A C 1
ATOM 664 O O . CYS A 1 79 ? 11.174 -10.609 8.409 1.00 16.25 79 CYS A O 1
ATOM 667 N N . TYR A 1 80 ? 10.656 -8.738 9.515 1.00 11.00 80 TYR A N 1
ATOM 668 C CA . TYR A 1 80 ? 12.010 -8.546 10.035 1.00 10.81 80 TYR A CA 1
ATOM 669 C C . TYR A 1 80 ? 11.910 -8.384 11.548 1.00 10.53 80 TYR A C 1
ATOM 670 O O . TYR A 1 80 ? 11.348 -7.399 12.022 1.00 10.78 80 TYR A O 1
ATOM 679 N N . PRO A 1 81 ? 12.411 -9.364 12.311 1.00 12.73 81 PRO A N 1
ATOM 680 C CA . PRO A 1 81 ? 12.295 -9.279 13.789 1.00 13.51 81 PRO A CA 1
ATOM 681 C C . PRO A 1 81 ? 13.081 -8.152 14.386 1.00 14.63 81 PRO A C 1
ATOM 682 O O . PRO A 1 81 ? 14.26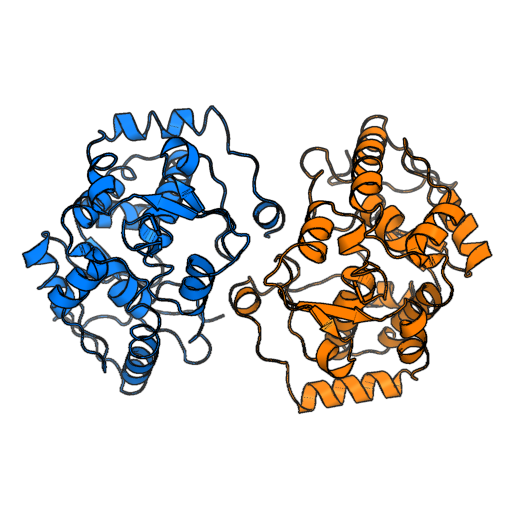3 -7.984 14.031 1.00 14.82 81 PRO A O 1
ATOM 686 N N . VAL A 1 82 ? 12.423 -7.349 15.213 1.00 14.40 82 VAL A N 1
ATOM 687 C CA . VAL A 1 82 ? 13.080 -6.190 15.836 1.00 15.05 82 VAL A CA 1
ATOM 688 C C . VAL A 1 82 ? 12.811 -6.191 17.356 1.00 16.39 82 VAL A C 1
ATOM 689 O O . VAL A 1 82 ? 11.868 -6.849 17.827 1.00 15.42 82 VAL A O 1
ATOM 693 N N . PRO A 1 83 ? 13.616 -5.420 18.131 1.00 18.26 83 PRO A N 1
ATOM 694 C CA . PRO A 1 83 ? 13.168 -5.185 19.521 1.00 19.19 83 PRO A CA 1
ATOM 695 C C . PRO A 1 83 ? 11.809 -4.455 19.643 1.00 19.78 83 PRO A C 1
ATOM 696 O O . PRO A 1 83 ? 11.231 -3.941 18.649 1.00 19.33 83 PRO A O 1
ATOM 700 N N . ALA A 1 84 ? 11.268 -4.432 20.862 1.00 19.63 84 ALA A N 1
ATOM 701 C CA . ALA A 1 84 ? 9.912 -3.931 21.088 1.00 21.11 84 ALA A CA 1
ATOM 702 C C . ALA A 1 84 ? 9.809 -2.427 20.813 1.00 22.13 84 ALA A C 1
ATOM 703 O O . ALA A 1 84 ? 8.741 -1.912 20.487 1.00 24.33 84 ALA A O 1
ATOM 705 N N . LEU A 1 85 ? 10.930 -1.727 20.919 1.00 22.46 85 LEU A N 1
ATOM 706 C CA . LEU A 1 85 ? 10.928 -0.333 20.500 1.00 22.88 85 LEU A CA 1
ATOM 707 C C . LEU A 1 85 ? 12.092 -0.126 19.540 1.00 22.27 85 LEU A C 1
ATOM 708 O O . LEU A 1 85 ? 13.210 -0.588 19.781 1.00 24.51 85 LEU A O 1
ATOM 713 N N . ILE A 1 86 ? 11.811 0.498 18.397 1.00 19.49 86 ILE A N 1
ATOM 714 C CA . ILE A 1 86 ? 12.879 0.931 17.492 1.00 18.38 86 ILE A CA 1
ATOM 715 C C . ILE A 1 86 ? 12.663 2.402 17.173 1.00 17.67 86 ILE A C 1
ATOM 716 O O . ILE A 1 86 ? 11.544 2.894 17.283 1.00 18.85 86 ILE A O 1
ATOM 721 N N . GLY A 1 87 ? 13.738 3.086 16.786 1.00 17.46 87 GLY A N 1
ATOM 722 C CA . GLY A 1 87 ? 13.644 4.484 16.336 1.00 16.33 87 GLY A CA 1
ATOM 723 C C . GLY A 1 87 ? 13.158 4.730 14.901 1.00 15.32 87 GLY A C 1
ATOM 724 O O . GLY A 1 87 ? 13.063 3.785 14.059 1.00 13.62 87 GLY A O 1
ATOM 725 N N . PHE A 1 88 ? 12.899 5.996 14.601 1.00 14.90 88 PHE A N 1
ATOM 726 C CA . PHE A 1 88 ? 12.438 6.366 13.255 1.00 15.21 88 PHE A CA 1
ATOM 727 C C . PHE A 1 88 ? 13.447 5.961 12.174 1.00 14.86 88 PHE A C 1
ATOM 728 O O . PHE A 1 88 ? 13.081 5.531 11.067 1.00 15.21 88 PHE A O 1
ATOM 736 N N . GLY A 1 89 ? 14.730 6.192 12.467 1.00 14.78 89 GLY A N 1
ATOM 737 C CA . GLY A 1 89 ? 15.799 5.908 11.533 1.00 15.37 89 GLY A CA 1
ATOM 738 C C . GLY A 1 89 ? 15.712 4.469 11.058 1.00 15.44 89 GLY A C 1
ATOM 739 O O . GLY A 1 89 ? 15.691 4.179 9.817 1.00 14.89 89 GLY A O 1
ATOM 740 N N . GLU A 1 90 ? 15.706 3.550 12.026 1.00 12.90 90 GLU A N 1
ATOM 741 C CA . GLU A 1 90 ? 15.581 2.130 11.719 1.00 12.47 90 GLU A CA 1
ATOM 742 C C . GLU A 1 90 ? 14.274 1.793 10.969 1.00 11.08 90 GLU A C 1
ATOM 743 O O . GLU A 1 90 ? 14.286 1.029 9.997 1.00 9.40 90 GLU A O 1
ATOM 749 N N . PHE A 1 91 ? 13.168 2.359 11.450 1.00 8.29 91 PHE A N 1
ATOM 750 C CA . PHE A 1 91 ? 11.863 2.106 10.790 1.00 8.96 91 PHE A CA 1
ATOM 751 C C . PHE A 1 91 ? 11.811 2.471 9.289 1.00 9.16 91 PHE A C 1
ATOM 752 O O . PHE A 1 91 ? 11.497 1.615 8.443 1.00 8.51 91 PHE A O 1
ATOM 760 N N . PHE A 1 92 ? 12.180 3.700 8.929 1.00 9.39 92 PHE A N 1
ATOM 761 C CA . PHE A 1 92 ? 12.253 4.132 7.527 1.00 9.50 92 PHE A CA 1
ATOM 762 C C . PHE A 1 92 ? 13.230 3.258 6.736 1.00 7.98 92 PHE A C 1
ATOM 763 O O . PHE A 1 92 ? 12.988 2.864 5.614 1.00 10.23 92 PHE A O 1
ATOM 771 N N . ARG A 1 93 ? 14.416 3.008 7.320 1.00 8.32 93 ARG A N 1
ATOM 772 C CA . ARG A 1 93 ? 15.390 2.228 6.620 1.00 8.99 93 ARG A CA 1
ATOM 773 C C . ARG A 1 93 ? 14.882 0.828 6.271 1.00 7.45 93 ARG A C 1
ATOM 774 O O . ARG A 1 93 ? 15.014 0.369 5.123 1.00 8.57 93 ARG A O 1
ATOM 782 N N . LEU A 1 94 ? 14.331 0.139 7.253 1.00 7.95 94 LEU A N 1
ATOM 783 C CA . LEU A 1 94 ? 13.825 -1.216 7.013 1.00 8.02 94 LEU A CA 1
ATOM 784 C C . LEU A 1 94 ? 12.698 -1.191 5.975 1.00 7.71 94 LEU A C 1
ATOM 785 O O . LEU A 1 94 ? 12.733 -1.953 5.024 1.00 7.28 94 LEU A O 1
ATOM 790 N N . LEU A 1 95 ? 11.757 -0.293 6.137 1.00 8.76 95 LEU A N 1
ATOM 791 C CA . LEU A 1 95 ? 10.738 -0.248 5.096 1.00 9.10 95 LEU A CA 1
ATOM 792 C C . LEU A 1 95 ? 11.302 0.008 3.698 1.00 8.68 95 LEU A C 1
ATOM 793 O O . LEU A 1 95 ? 10.817 -0.532 2.734 1.00 7.56 95 LEU A O 1
ATOM 798 N N . SER A 1 96 ? 12.294 0.901 3.584 1.00 8.70 96 SER A N 1
ATOM 799 C CA . SER A 1 96 ? 12.848 1.254 2.290 1.00 8.23 96 SER A CA 1
ATOM 800 C C . SER A 1 96 ? 13.575 0.063 1.642 1.00 7.69 96 SER A C 1
ATOM 801 O O . SER A 1 96 ? 13.799 0.073 0.461 1.00 9.53 96 SER A O 1
ATOM 804 N N . GLU A 1 97 ? 13.908 -0.944 2.465 1.00 8.53 97 GLU A N 1
ATOM 805 C CA . GLU A 1 97 ? 14.536 -2.201 2.002 1.00 9.21 97 GLU A CA 1
ATOM 806 C C . GLU A 1 97 ? 13.521 -3.365 1.931 1.00 9.36 97 GLU A C 1
ATOM 807 O O . GLU A 1 97 ? 13.860 -4.533 1.805 1.00 8.58 97 GLU A O 1
ATOM 813 N N . LYS A 1 98 ? 12.234 -3.023 2.041 1.00 8.55 98 LYS A N 1
ATOM 814 C CA . LYS A 1 98 ? 11.143 -4.043 1.936 1.00 8.32 98 LYS A CA 1
ATOM 815 C C . LYS A 1 98 ? 11.305 -5.075 3.057 1.00 7.85 98 LYS A C 1
ATOM 816 O O . LYS A 1 98 ? 11.026 -6.288 2.895 1.00 7.38 98 LYS A O 1
ATOM 822 N N . LYS A 1 99 ? 11.611 -4.558 4.249 1.00 7.03 99 LYS A N 1
ATOM 823 C CA . LYS A 1 99 ? 11.694 -5.365 5.501 1.00 8.45 99 LYS A CA 1
ATOM 824 C C . LYS A 1 99 ? 10.656 -4.740 6.433 1.00 7.62 99 LYS A C 1
ATOM 825 O O . LYS A 1 99 ? 10.811 -3.565 6.827 1.00 8.61 99 LYS A O 1
ATOM 831 N N . PHE A 1 100 ? 9.615 -5.499 6.782 1.00 8.99 100 PHE A N 1
ATOM 832 C CA . PHE A 1 100 ? 8.604 -4.995 7.685 1.00 8.26 100 PHE A CA 1
ATOM 833 C C . PHE A 1 100 ? 8.911 -5.329 9.143 1.00 7.96 100 PHE A C 1
ATOM 834 O O . PHE A 1 100 ? 8.914 -6.491 9.497 1.00 8.21 100 PHE A O 1
ATOM 842 N N . PRO A 1 101 ? 9.151 -4.295 9.970 1.00 9.62 101 PRO A N 1
ATOM 843 C CA . PRO A 1 101 ? 9.566 -4.633 11.341 1.00 9.97 101 PRO A CA 1
ATOM 844 C C . PRO A 1 101 ? 8.427 -5.243 12.152 1.00 11.11 101 PRO A C 1
ATOM 845 O O . PRO A 1 101 ? 7.275 -4.766 12.098 1.00 12.97 101 PRO A O 1
ATOM 849 N N . VAL A 1 102 ? 8.785 -6.306 12.873 1.00 10.66 102 VAL A N 1
ATOM 850 C CA . VAL A 1 102 ? 7.845 -7.062 13.702 1.00 11.80 102 VAL A CA 1
ATOM 851 C C . VAL A 1 102 ? 8.491 -7.309 15.073 1.00 12.61 102 VAL A C 1
ATOM 852 O O . VAL A 1 102 ? 9.488 -7.996 15.156 1.00 13.23 102 VAL A O 1
ATOM 856 N N . ALA A 1 103 ? 7.946 -6.715 16.127 1.00 12.03 103 ALA A N 1
ATOM 857 C CA . ALA A 1 103 ? 8.395 -7.060 17.495 1.00 12.53 103 ALA A CA 1
ATOM 858 C C . ALA A 1 103 ? 7.740 -8.400 17.885 1.00 11.86 103 ALA A C 1
ATOM 859 O O . ALA A 1 103 ? 6.538 -8.659 17.675 1.00 12.98 103 ALA A O 1
ATOM 861 N N . THR A 1 104 ? 8.550 -9.282 18.445 1.00 10.81 104 THR A N 1
ATOM 862 C CA . THR A 1 104 ? 8.125 -10.640 18.669 1.00 11.61 104 THR A CA 1
ATOM 863 C C . THR A 1 104 ? 7.635 -10.832 20.108 1.00 11.52 104 THR A C 1
ATOM 864 O O . THR A 1 104 ? 8.259 -11.494 20.957 1.00 12.30 104 THR A O 1
ATOM 868 N N . PHE A 1 105 ? 6.498 -10.196 20.389 1.00 10.37 105 PHE A N 1
ATOM 869 C CA . PHE A 1 105 ? 5.827 -10.419 21.670 1.00 9.44 105 PHE A CA 1
ATOM 870 C C . PHE A 1 105 ? 4.336 -10.341 21.394 1.00 9.03 105 PHE A C 1
ATOM 871 O O . PHE A 1 105 ? 3.928 -9.786 20.373 1.00 10.49 105 PHE A O 1
ATOM 879 N N . ILE A 1 106 ? 3.547 -10.885 22.313 1.00 9.07 106 ILE A N 1
ATOM 880 C CA . ILE A 1 106 ? 2.093 -10.793 22.237 1.00 8.88 106 ILE A CA 1
ATOM 881 C C . ILE A 1 106 ? 1.599 -10.148 23.530 1.00 9.68 106 ILE A C 1
ATOM 882 O O . ILE A 1 106 ? 2.203 -10.311 24.606 1.00 9.85 106 ILE A O 1
ATOM 887 N N . ARG A 1 107 ? 0.504 -9.392 23.413 1.00 9.40 107 ARG A N 1
ATOM 888 C CA . ARG A 1 107 ? -0.077 -8.674 24.570 1.00 9.39 107 ARG A CA 1
ATOM 889 C C . ARG A 1 107 ? -0.433 -9.594 25.752 1.00 9.36 107 ARG A C 1
ATOM 890 O O . ARG A 1 107 ? -0.671 -10.801 25.583 1.00 8.76 107 ARG A O 1
ATOM 898 N N . SER A 1 108 ? -0.468 -8.988 26.941 1.00 10.75 108 SER A N 1
ATOM 899 C CA . SER A 1 108 ? -0.994 -9.638 28.139 1.00 11.44 108 SER A CA 1
ATOM 900 C C . SER A 1 108 ? -2.517 -9.881 28.070 1.00 11.16 108 SER A C 1
ATOM 901 O O . SER A 1 108 ? -3.258 -9.240 27.286 1.00 11.59 108 SER A O 1
ATOM 904 N N . ARG A 1 109 ? -2.994 -10.769 28.926 1.00 10.93 109 ARG A N 1
ATOM 905 C CA . ARG A 1 109 ? -4.450 -10.896 29.070 1.00 12.29 109 ARG A CA 1
ATOM 906 C C . ARG A 1 109 ? -5.087 -9.619 29.529 1.00 13.77 109 ARG A C 1
ATOM 907 O O . ARG A 1 109 ? -6.188 -9.289 29.070 1.00 14.70 109 ARG A O 1
ATOM 915 N N . GLU A 1 110 ? -4.411 -8.896 30.410 1.00 13.88 110 GLU A N 1
ATOM 916 C CA . GLU A 1 110 ? -5.005 -7.653 30.918 1.00 15.20 110 GLU A CA 1
ATOM 917 C C . GLU A 1 110 ? -5.220 -6.652 29.766 1.00 13.53 110 GLU A C 1
ATOM 918 O O . GLU A 1 110 ? -6.150 -5.828 29.824 1.00 14.22 110 GLU A O 1
ATOM 924 N N . GLU A 1 111 ? -4.320 -6.698 28.785 1.00 11.35 111 GLU A N 1
ATOM 925 C CA . GLU A 1 111 ? -4.347 -5.709 27.657 1.00 11.44 111 GLU A CA 1
ATOM 926 C C . GLU A 1 111 ? -4.994 -6.247 26.372 1.00 11.29 111 GLU A C 1
ATOM 927 O O . GLU A 1 111 ? -4.816 -5.671 25.295 1.00 10.68 111 GLU A O 1
ATOM 933 N N . MET A 1 112 ? -5.828 -7.272 26.523 1.00 10.34 112 MET A N 1
ATOM 934 C CA . MET A 1 112 ? -6.450 -7.940 25.404 1.00 10.54 112 MET A CA 1
ATOM 935 C C . MET A 1 112 ? -7.197 -6.973 24.469 1.00 10.25 112 MET A C 1
ATOM 936 O O . MET A 1 112 ? -7.045 -7.076 23.238 1.00 10.01 112 MET A O 1
ATOM 941 N N . ASP A 1 113 ? -7.947 -6.026 25.057 1.00 9.72 113 ASP A N 1
ATOM 942 C CA . ASP A 1 113 ? -8.789 -5.146 24.249 1.00 10.09 113 ASP A CA 1
ATOM 943 C C . ASP A 1 113 ? -8.091 -3.965 23.670 1.00 10.63 113 ASP A C 1
ATOM 944 O O . ASP A 1 113 ? -8.635 -3.350 22.744 1.00 10.34 113 ASP A O 1
ATOM 949 N N . TYR A 1 114 ? -6.908 -3.631 24.193 1.00 11.34 114 TYR A N 1
ATOM 950 C CA . TYR A 1 114 ? -6.157 -2.438 23.737 1.00 10.82 114 TYR A CA 1
ATOM 951 C C . TYR A 1 114 ? -4.761 -2.393 24.313 1.00 10.01 114 TYR A C 1
ATOM 952 O O . TYR A 1 114 ? -4.588 -2.510 25.515 1.00 11.13 114 TYR A O 1
ATOM 961 N N . LEU A 1 115 ? -3.804 -2.158 23.447 1.00 11.13 115 LEU A N 1
ATOM 962 C CA . LEU A 1 115 ? -2.463 -1.715 23.938 1.00 12.75 115 LEU A CA 1
ATOM 963 C C . LEU A 1 115 ? -1.877 -0.720 22.954 1.00 14.82 115 LEU A C 1
ATOM 964 O O . LEU A 1 115 ? -2.220 -0.718 21.761 1.00 14.46 115 LEU A O 1
ATOM 969 N N . GLN A 1 116 ? -1.028 0.162 23.459 1.00 17.41 116 GLN A N 1
ATOM 970 C CA . GLN A 1 116 ? -0.465 1.193 22.618 1.00 20.09 116 GLN A CA 1
ATOM 971 C C . GLN A 1 116 ? 0.628 0.644 21.689 1.00 19.43 116 GLN A C 1
ATOM 972 O O . GLN A 1 116 ? 0.743 1.061 20.538 1.00 21.78 116 GLN A O 1
ATOM 978 N N . GLU A 1 117 ? 1.386 -0.329 22.201 1.00 19.65 117 GLU A N 1
ATOM 979 C CA . GLU A 1 117 ? 2.510 -0.970 21.487 1.00 19.40 117 GLU A CA 1
ATOM 980 C C . GLU A 1 117 ? 2.003 -1.910 20.410 1.00 18.55 117 GLU A C 1
ATOM 981 O O . GLU A 1 117 ? 1.046 -2.654 20.629 1.00 19.43 117 GLU A O 1
ATOM 987 N N . PRO A 1 118 ? 2.621 -1.892 19.240 1.00 17.82 118 PRO A N 1
ATOM 988 C CA . PRO A 1 118 ? 2.214 -2.862 18.232 1.00 16.53 118 PRO A CA 1
ATOM 989 C C . PRO A 1 118 ? 2.755 -4.256 18.571 1.00 15.14 118 PRO A C 1
ATOM 990 O O . PRO A 1 118 ? 3.977 -4.452 18.527 1.00 16.53 118 PRO A O 1
ATOM 994 N N . ASP A 1 119 ? 1.887 -5.209 18.918 1.00 10.57 119 ASP A N 1
ATOM 995 C CA . ASP A 1 119 ? 2.337 -6.594 19.161 1.00 9.35 119 ASP A CA 1
ATOM 996 C C . ASP A 1 119 ? 2.248 -7.447 17.893 1.00 8.22 119 ASP A C 1
ATOM 997 O O . ASP A 1 119 ? 1.893 -6.955 16.791 1.00 8.34 119 ASP A O 1
ATOM 1002 N N . ILE A 1 120 ? 2.605 -8.709 18.039 1.00 7.79 120 ILE A N 1
ATOM 1003 C CA . ILE A 1 120 ? 2.681 -9.562 16.863 1.00 7.67 120 ILE A CA 1
ATOM 1004 C C . ILE A 1 120 ? 1.296 -9.796 16.177 1.00 7.31 120 ILE A C 1
ATOM 1005 O O . ILE A 1 120 ? 1.278 -9.976 14.973 1.00 9.60 120 ILE A O 1
ATOM 1010 N N . PHE A 1 121 ? 0.195 -9.816 16.939 1.00 7.86 121 PHE A N 1
ATOM 1011 C CA . PHE A 1 121 ? -1.101 -9.921 16.306 1.00 7.13 121 PHE A CA 1
ATOM 1012 C C . PHE A 1 121 ? -1.385 -8.648 15.488 1.00 7.95 121 PHE A C 1
ATOM 1013 O O . PHE A 1 121 ? -1.811 -8.718 14.332 1.00 7.02 121 PHE A O 1
ATOM 1021 N N . HIS A 1 122 ? -1.181 -7.481 16.090 1.00 6.96 122 HIS A N 1
ATOM 1022 C CA . HIS A 1 122 ? -1.326 -6.227 15.330 1.00 7.44 122 HIS A CA 1
ATOM 1023 C C . HIS A 1 122 ? -0.522 -6.231 14.016 1.00 7.55 122 HIS A C 1
ATOM 1024 O O . HIS A 1 122 ? -1.059 -5.929 12.931 1.00 7.71 122 HIS A O 1
ATOM 1031 N N . GLU A 1 123 ? 0.769 -6.597 14.083 1.00 9.03 123 GLU A N 1
ATOM 1032 C CA . GLU A 1 123 ? 1.581 -6.516 12.885 1.00 7.59 123 GLU A CA 1
ATOM 1033 C C . GLU A 1 123 ? 1.176 -7.563 11.830 1.00 7.99 123 GLU A C 1
ATOM 1034 O O . GLU A 1 123 ? 1.012 -7.228 10.640 1.00 9.07 123 GLU A O 1
ATOM 1040 N N . ILE A 1 124 ? 1.016 -8.825 12.270 1.00 8.78 124 ILE A N 1
ATOM 1041 C CA . ILE A 1 124 ? 0.800 -9.914 11.298 1.00 8.75 124 ILE A CA 1
ATOM 1042 C C . ILE A 1 124 ? -0.639 -9.974 10.805 1.00 9.18 124 ILE A C 1
ATOM 1043 O O . ILE A 1 124 ? -0.884 -10.097 9.585 1.00 9.33 124 ILE A O 1
ATOM 1048 N N . PHE A 1 125 ? -1.597 -9.842 11.713 1.00 7.53 125 PHE A N 1
ATOM 1049 C CA . PHE A 1 125 ? -2.996 -9.823 11.277 1.00 8.30 125 PHE A CA 1
ATOM 1050 C C . PHE A 1 125 ? -3.348 -8.440 10.692 1.00 7.88 125 PHE A C 1
ATOM 1051 O O . PHE A 1 125 ? -4.066 -8.342 9.676 1.00 8.75 125 PHE A O 1
ATOM 1059 N N . GLY A 1 126 ? -2.859 -7.356 11.310 1.00 9.09 126 GLY A N 1
ATOM 1060 C CA . GLY A 1 126 ? -3.314 -6.059 10.851 1.00 7.91 126 GLY A CA 1
ATOM 1061 C C . GLY A 1 126 ? -2.626 -5.563 9.590 1.00 9.66 126 GLY A C 1
ATOM 1062 O O . GLY A 1 126 ? -3.298 -5.003 8.701 1.00 9.51 126 GLY A O 1
ATOM 1063 N N . HIS A 1 127 ? -1.303 -5.715 9.492 1.00 9.40 127 HIS A N 1
ATOM 1064 C CA . HIS A 1 127 ? -0.613 -5.081 8.377 1.00 10.28 127 HIS A CA 1
ATOM 1065 C C . HIS A 1 127 ? -0.121 -6.080 7.316 1.00 10.13 127 HIS A C 1
ATOM 1066 O O . HIS A 1 127 ? -0.154 -5.797 6.097 1.00 11.91 127 HIS A O 1
ATOM 1073 N N . CYS A 1 128 ? 0.308 -7.275 7.735 1.00 8.58 128 CYS A N 1
ATOM 1074 C CA . CYS A 1 128 ? 0.925 -8.172 6.748 1.00 7.93 128 CYS A CA 1
ATOM 1075 C C . CYS A 1 128 ? 0.027 -8.598 5.572 1.00 6.76 128 CYS A C 1
ATOM 1076 O O . CYS A 1 128 ? 0.552 -8.775 4.470 1.00 8.59 128 CYS A O 1
ATOM 1079 N N . PRO A 1 129 ? -1.299 -8.768 5.789 1.00 6.72 129 PRO A N 1
ATOM 1080 C CA . PRO A 1 129 ? -2.087 -9.205 4.606 1.00 7.74 129 PRO A CA 1
ATOM 1081 C C . PRO A 1 129 ? -1.983 -8.244 3.415 1.00 8.39 129 PRO A C 1
ATOM 1082 O O . PRO A 1 129 ? -1.892 -8.687 2.267 1.00 8.80 129 PRO A O 1
ATOM 1086 N N . LEU A 1 130 ? -1.952 -6.949 3.669 1.00 6.31 130 LEU A N 1
ATOM 1087 C CA . LEU A 1 130 ? -1.840 -5.995 2.580 1.00 8.61 130 LEU A CA 1
ATOM 1088 C C . LEU A 1 130 ? -0.427 -5.910 2.018 1.00 6.82 130 LEU A C 1
ATOM 1089 O O . LEU A 1 130 ? -0.256 -5.376 0.925 1.00 6.94 130 LEU A O 1
ATOM 1094 N N . LEU A 1 131 ? 0.590 -6.386 2.756 1.00 7.61 131 LEU A N 1
ATOM 1095 C CA . LEU A 1 131 ? 1.941 -6.371 2.185 1.00 8.69 131 LEU A CA 1
ATOM 1096 C C . LEU A 1 131 ? 2.105 -7.427 1.071 1.00 8.15 131 LEU A C 1
ATOM 1097 O O . LEU A 1 131 ? 3.128 -7.462 0.359 1.00 9.18 131 LEU A O 1
ATOM 1102 N N . THR A 1 132 ? 1.070 -8.262 0.891 1.00 7.43 132 THR A N 1
ATOM 1103 C CA . THR A 1 132 ? 1.074 -9.178 -0.276 1.00 7.25 132 THR A CA 1
ATOM 1104 C C . THR A 1 132 ? 0.452 -8.548 -1.541 1.00 7.00 132 THR A C 1
ATOM 1105 O O . THR A 1 132 ? 0.496 -9.132 -2.626 1.00 8.71 132 THR A O 1
ATOM 1109 N N . ASN A 1 133 ? -0.062 -7.320 -1.369 1.00 6.69 133 ASN A N 1
ATOM 1110 C CA . ASN A 1 133 ? -0.688 -6.537 -2.441 1.00 7.40 133 ASN A CA 1
ATOM 1111 C C . ASN A 1 133 ? 0.358 -5.618 -3.041 1.00 9.85 133 ASN A C 1
ATOM 1112 O O . ASN A 1 133 ? 0.991 -4.854 -2.322 1.00 8.81 133 ASN A O 1
ATOM 1117 N N A SER A 1 134 ? 0.532 -5.705 -4.346 0.50 9.77 134 SER A N 1
ATOM 1118 N N B SER A 1 134 ? 0.591 -5.691 -4.343 0.50 10.08 134 SER A N 1
ATOM 1119 C CA A SER A 1 134 ? 1.625 -4.968 -4.978 0.50 9.44 134 SER A CA 1
ATOM 1120 C CA B SER A 1 134 ? 1.735 -4.923 -4.899 0.50 9.81 134 SER A CA 1
ATOM 1121 C C A SER A 1 134 ? 1.523 -3.475 -4.725 0.50 8.90 134 SER A C 1
ATOM 1122 C C B SER A 1 134 ? 1.564 -3.410 -4.799 0.50 9.30 134 SER A C 1
ATOM 1123 O O A SER A 1 134 ? 2.493 -2.844 -4.284 0.50 9.12 134 SER A O 1
ATOM 1124 O O B SER A 1 134 ? 2.550 -2.675 -4.604 0.50 9.68 134 SER A O 1
ATOM 1129 N N . SER A 1 135 ? 0.340 -2.911 -4.912 1.00 8.86 135 SER A N 1
ATOM 1130 C CA . SER A 1 135 ? 0.141 -1.457 -4.748 1.00 8.81 135 SER A CA 1
ATOM 1131 C C . SER A 1 135 ? 0.513 -1.051 -3.334 1.00 8.36 135 SER A C 1
ATOM 1132 O O . SER A 1 135 ? 1.240 -0.063 -3.143 1.00 8.78 135 SER A O 1
ATOM 1135 N N . PHE A 1 136 ? 0.028 -1.803 -2.335 1.00 7.71 136 PHE A N 1
ATOM 1136 C CA . PHE A 1 136 ? 0.207 -1.372 -0.961 1.00 8.25 136 PHE A CA 1
ATOM 1137 C C . PHE A 1 136 ? 1.704 -1.563 -0.597 1.00 7.19 136 PHE A C 1
ATOM 1138 O O . PHE A 1 136 ? 2.331 -0.709 0.061 1.00 7.46 136 PHE A O 1
ATOM 1146 N N . ALA A 1 137 ? 2.263 -2.706 -0.977 1.00 6.80 137 ALA A N 1
ATOM 1147 C CA . ALA A 1 137 ? 3.682 -2.983 -0.659 1.00 8.18 137 ALA A CA 1
ATOM 1148 C C . ALA A 1 137 ? 4.592 -1.970 -1.335 1.00 8.58 137 ALA A C 1
ATOM 1149 O O . ALA A 1 137 ? 5.535 -1.432 -0.676 1.00 7.85 137 ALA A O 1
ATOM 1151 N N . ASN A 1 138 ? 4.390 -1.705 -2.630 1.00 8.51 138 ASN A N 1
ATOM 1152 C CA . ASN A 1 138 ? 5.236 -0.691 -3.320 1.00 9.02 138 ASN A CA 1
ATOM 1153 C C . ASN A 1 138 ? 5.078 0.701 -2.670 1.00 9.22 138 ASN A C 1
ATOM 1154 O O . ASN A 1 138 ? 6.045 1.468 -2.537 1.00 10.22 138 ASN A O 1
ATOM 1159 N N . TYR A 1 139 ? 3.852 1.066 -2.282 1.00 7.93 139 TYR A N 1
ATOM 1160 C CA . TYR A 1 139 ? 3.661 2.327 -1.537 1.00 8.05 139 TYR A CA 1
ATOM 1161 C C . TYR A 1 139 ? 4.480 2.347 -0.241 1.00 8.60 139 TYR A C 1
ATOM 1162 O O . TYR A 1 139 ? 5.078 3.362 0.118 1.00 7.51 139 TYR A O 1
ATOM 1171 N N . THR A 1 140 ? 4.427 1.241 0.506 1.00 8.26 140 THR A N 1
ATOM 1172 C CA . THR A 1 140 ? 5.126 1.178 1.802 1.00 8.59 140 THR A CA 1
ATOM 1173 C C . THR A 1 140 ? 6.656 1.291 1.616 1.00 8.87 140 THR A C 1
ATOM 1174 O O . THR A 1 140 ? 7.329 1.964 2.382 1.00 8.30 140 THR A O 1
ATOM 1178 N N . GLU A 1 141 ? 7.157 0.654 0.577 1.00 8.44 141 GLU A N 1
ATOM 1179 C CA . GLU A 1 141 ? 8.560 0.756 0.191 1.00 9.09 141 GLU A CA 1
ATOM 1180 C C . GLU A 1 141 ? 8.877 2.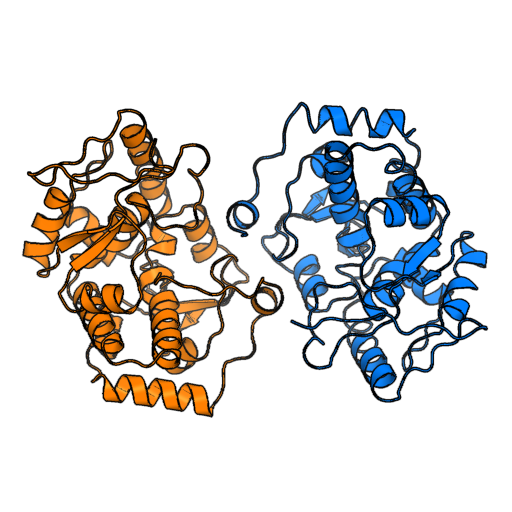247 -0.122 1.00 8.16 141 GLU A C 1
ATOM 1181 O O . GLU A 1 141 ? 9.889 2.785 0.382 1.00 9.99 141 GLU A O 1
ATOM 1187 N N . ALA A 1 142 ? 8.041 2.903 -0.926 1.00 8.03 142 ALA A N 1
ATOM 1188 C CA . ALA A 1 142 ? 8.238 4.315 -1.283 1.00 8.07 142 ALA A CA 1
ATOM 1189 C C . ALA A 1 142 ? 8.201 5.163 -0.012 1.00 9.09 142 ALA A C 1
ATOM 1190 O O . ALA A 1 142 ? 8.962 6.148 0.117 1.00 9.34 142 ALA A O 1
ATOM 1192 N N . TYR A 1 143 ? 7.285 4.867 0.898 1.00 7.90 143 TYR A N 1
ATOM 1193 C CA . TYR A 1 143 ? 7.223 5.562 2.181 1.00 8.97 143 TYR A CA 1
ATOM 1194 C C . TYR A 1 143 ? 8.551 5.490 2.950 1.00 9.11 143 TYR A C 1
ATOM 1195 O O . TYR A 1 143 ? 9.068 6.512 3.441 1.00 10.20 143 TYR A O 1
ATOM 1204 N N . GLY A 1 144 ? 9.119 4.292 3.019 1.00 8.29 144 GLY A N 1
ATOM 1205 C CA . GLY A 1 144 ? 10.425 4.143 3.659 1.00 9.47 144 GLY A CA 1
ATOM 1206 C C . GLY A 1 144 ? 11.443 5.029 2.998 1.00 9.33 144 GLY A C 1
ATOM 1207 O O . GLY A 1 144 ? 12.186 5.710 3.706 1.00 8.98 144 GLY A O 1
ATOM 1208 N N A LYS A 1 145 ? 11.502 5.011 1.676 0.70 9.50 145 LYS A N 1
ATOM 1209 N N B LYS A 1 145 ? 11.468 5.066 1.666 0.30 9.45 145 LYS A N 1
ATOM 1210 C CA A LYS A 1 145 ? 12.452 5.878 0.962 0.70 11.15 145 LYS A CA 1
ATOM 1211 C CA B LYS A 1 145 ? 12.436 5.903 0.920 0.30 10.09 145 LYS A CA 1
ATOM 1212 C C A LYS A 1 145 ? 12.280 7.353 1.330 0.70 11.62 145 LYS A C 1
ATOM 1213 C C B LYS A 1 145 ? 12.223 7.405 1.032 0.30 10.49 145 LYS A C 1
ATOM 1214 O O A LYS A 1 145 ? 13.277 8.071 1.536 0.70 9.97 145 LYS A O 1
ATOM 1215 O O B LYS A 1 145 ? 13.140 8.196 0.752 0.30 9.16 145 LYS A O 1
ATOM 1226 N N . MET A 1 146 ? 11.024 7.794 1.453 1.00 10.35 146 MET A N 1
ATOM 1227 C CA . MET A 1 146 ? 10.705 9.217 1.718 1.00 11.83 146 MET A CA 1
ATOM 1228 C C . MET A 1 146 ? 11.427 9.696 2.949 1.00 12.28 146 MET A C 1
ATOM 1229 O O . MET A 1 146 ? 11.828 10.855 3.029 1.00 14.08 146 MET A O 1
ATOM 1234 N N . GLY A 1 147 ? 11.575 8.819 3.934 1.00 10.10 147 GLY A N 1
ATOM 1235 C CA . GLY A 1 147 ? 12.040 9.219 5.252 1.00 13.53 147 GLY A CA 1
ATOM 1236 C C . GLY A 1 147 ? 13.547 9.177 5.400 1.00 15.25 147 GLY A C 1
ATOM 1237 O O . GLY A 1 147 ? 14.059 9.688 6.400 1.00 14.35 147 GLY A O 1
ATOM 1238 N N . LEU A 1 148 ? 14.257 8.569 4.431 1.00 17.36 148 LEU A N 1
ATOM 1239 C CA . LEU A 1 148 ? 15.720 8.321 4.605 1.00 18.35 148 LEU A CA 1
ATOM 1240 C C . LEU A 1 148 ? 16.554 9.557 4.825 1.00 19.88 148 LEU A C 1
ATOM 1241 O O . LEU A 1 148 ? 17.553 9.509 5.554 1.00 21.74 148 LEU A O 1
ATOM 1246 N N . ASN A 1 149 ? 16.192 10.644 4.173 1.00 22.02 149 ASN A N 1
ATOM 1247 C CA . ASN A 1 149 ? 17.012 11.836 4.280 1.00 23.74 149 ASN A CA 1
ATOM 1248 C C . ASN A 1 149 ? 16.201 12.982 4.787 1.00 23.75 149 ASN A C 1
ATOM 1249 O O . ASN A 1 149 ? 16.514 14.145 4.488 1.00 24.22 149 ASN A O 1
ATOM 1254 N N . ALA A 1 150 ? 15.173 12.639 5.574 1.00 22.08 150 ALA A N 1
ATOM 1255 C CA . ALA A 1 150 ? 14.215 13.610 6.088 1.00 20.38 150 ALA A CA 1
ATOM 1256 C C . ALA A 1 150 ? 14.755 14.233 7.370 1.00 19.33 150 ALA A C 1
ATOM 1257 O O . ALA A 1 150 ? 15.313 13.554 8.222 1.00 18.91 150 ALA A O 1
ATOM 1259 N N . THR A 1 151 ? 14.527 15.529 7.525 1.00 17.11 151 THR A N 1
ATOM 1260 C CA . THR A 1 151 ? 14.808 16.222 8.761 1.00 16.89 151 THR A CA 1
ATOM 1261 C C . THR A 1 151 ? 13.804 15.831 9.827 1.00 16.88 151 THR A C 1
ATOM 1262 O O . THR A 1 151 ? 12.768 15.177 9.515 1.00 14.99 151 THR A O 1
ATOM 1266 N N . LYS A 1 152 ? 14.037 16.259 11.069 1.00 16.79 152 LYS A N 1
ATOM 1267 C CA . LYS A 1 152 ? 13.036 16.009 12.112 1.00 18.17 152 LYS A CA 1
ATOM 1268 C C . LYS A 1 152 ? 11.655 16.540 11.747 1.00 17.88 152 LYS A C 1
ATOM 1269 O O . LYS A 1 152 ? 10.676 15.828 11.882 1.00 18.17 152 LYS A O 1
ATOM 1275 N N . GLU A 1 153 ? 11.586 17.759 11.223 1.00 17.33 153 GLU A N 1
ATOM 1276 C CA . GLU A 1 153 ? 10.291 18.363 10.883 1.00 18.21 153 GLU A CA 1
ATOM 1277 C C . GLU A 1 153 ? 9.645 17.588 9.740 1.00 16.49 153 GLU A C 1
ATOM 1278 O O . GLU A 1 153 ? 8.410 17.320 9.747 1.00 16.44 153 GLU A O 1
ATOM 1284 N N . GLN A 1 154 ? 10.437 17.182 8.760 1.00 14.25 154 GLN A N 1
ATOM 1285 C CA . GLN A 1 154 ? 9.840 16.436 7.653 1.00 14.64 154 GLN A CA 1
ATOM 1286 C C . GLN A 1 154 ? 9.274 15.101 8.112 1.00 14.65 154 GLN A C 1
ATOM 1287 O O . GLN A 1 154 ? 8.188 14.698 7.659 1.00 14.13 154 GLN A O 1
ATOM 1293 N N . ARG A 1 155 ? 9.983 14.445 9.042 1.00 13.48 155 ARG A N 1
ATOM 1294 C CA . ARG A 1 155 ? 9.549 13.123 9.527 1.00 15.95 155 ARG A CA 1
ATOM 1295 C C . ARG A 1 155 ? 8.171 13.218 10.178 1.00 14.39 155 ARG A C 1
ATOM 1296 O O . ARG A 1 155 ? 7.384 12.217 10.080 1.00 15.51 155 ARG A O 1
ATOM 1304 N N . VAL A 1 156 ? 7.882 14.328 10.865 1.00 12.84 156 VAL A N 1
ATOM 1305 C CA . VAL A 1 156 ? 6.563 14.489 11.526 1.00 15.19 156 VAL A CA 1
ATOM 1306 C C . VAL A 1 156 ? 5.432 14.535 10.481 1.00 13.24 156 VAL A C 1
ATOM 1307 O O . VAL A 1 156 ? 4.385 13.886 10.690 1.00 13.79 156 VAL A O 1
ATOM 1311 N N . PHE A 1 157 ? 5.626 15.226 9.336 1.00 12.12 157 PHE A N 1
ATOM 1312 C CA . PHE A 1 157 ? 4.624 15.217 8.243 1.00 12.03 157 PHE A CA 1
ATOM 1313 C C . PHE A 1 157 ? 4.520 13.811 7.646 1.00 12.06 157 PHE A C 1
ATOM 1314 O O . PHE A 1 157 ? 3.421 13.347 7.348 1.00 11.01 157 PHE A O 1
ATOM 1322 N N . LEU A 1 158 ? 5.650 13.128 7.479 1.00 10.95 158 LEU A N 1
ATOM 1323 C CA . LEU A 1 158 ? 5.630 11.788 6.925 1.00 11.10 158 LEU A CA 1
ATOM 1324 C C . LEU A 1 158 ? 4.837 10.821 7.858 1.00 11.41 158 LEU A C 1
ATOM 1325 O O . LEU A 1 158 ? 4.020 10.054 7.376 1.00 11.00 158 LEU A O 1
ATOM 1330 N N . ALA A 1 159 ? 5.078 10.893 9.175 1.00 11.32 159 ALA A N 1
ATOM 1331 C CA . ALA A 1 159 ? 4.333 10.048 10.155 1.00 12.29 159 ALA A CA 1
ATOM 1332 C C . ALA A 1 159 ? 2.818 10.272 10.020 1.00 10.51 159 ALA A C 1
ATOM 1333 O O . ALA A 1 159 ? 2.000 9.308 10.159 1.00 9.56 159 ALA A O 1
ATOM 1335 N N . ARG A 1 160 ? 2.422 11.502 9.725 1.00 9.50 160 ARG A N 1
ATOM 1336 C CA . ARG A 1 160 ? 1.029 11.824 9.521 1.00 9.00 160 ARG A CA 1
ATOM 1337 C C . ARG A 1 160 ? 0.436 11.153 8.269 1.00 9.31 160 ARG A C 1
ATOM 1338 O O . ARG A 1 160 ? -0.673 10.585 8.291 1.00 9.67 160 ARG A O 1
ATOM 1346 N N . LEU A 1 161 ? 1.149 11.239 7.166 1.00 7.99 161 LEU A N 1
ATOM 1347 C CA . LEU A 1 161 ? 0.770 10.444 5.964 1.00 8.57 161 LEU A CA 1
ATOM 1348 C C . LEU A 1 161 ? 0.635 8.945 6.297 1.00 6.85 161 LEU A C 1
ATOM 1349 O O . LEU A 1 161 ? -0.384 8.304 5.913 1.00 7.54 161 LEU A O 1
ATOM 1354 N N . TYR A 1 162 ? 1.614 8.411 7.009 1.00 7.10 162 TYR A N 1
ATOM 1355 C CA . TYR A 1 162 ? 1.545 6.994 7.455 1.00 6.74 162 TYR A CA 1
ATOM 1356 C C . TYR A 1 162 ? 0.262 6.708 8.299 1.00 5.83 162 TYR A C 1
ATOM 1357 O O . TYR A 1 162 ? -0.468 5.749 8.030 1.00 7.27 162 TYR A O 1
ATOM 1366 N N . TRP A 1 163 ? 0.025 7.562 9.286 1.00 6.52 163 TRP A N 1
ATOM 1367 C CA . TRP A 1 163 ? -1.080 7.416 10.211 1.00 6.53 163 TRP A CA 1
ATOM 1368 C C . TRP A 1 163 ? -2.409 7.301 9.405 1.00 5.77 163 TRP A C 1
ATOM 1369 O O . TRP A 1 163 ? -3.220 6.436 9.688 1.00 7.75 163 TRP A O 1
ATOM 1380 N N . PHE A 1 164 ? -2.614 8.212 8.423 1.00 5.42 164 PHE A N 1
ATOM 1381 C CA . PHE A 1 164 ? -3.925 8.295 7.774 1.00 6.27 164 PHE A CA 1
ATOM 1382 C C . PHE A 1 164 ? -4.064 7.353 6.611 1.00 6.28 164 PHE A C 1
ATOM 1383 O O . PHE A 1 164 ? -5.183 7.313 5.988 1.00 7.33 164 PHE A O 1
ATOM 1391 N N . THR A 1 165 ? -3.010 6.554 6.337 1.00 5.87 165 THR A N 1
ATOM 1392 C CA . THR A 1 165 ? -3.021 5.547 5.259 1.00 7.13 165 THR A CA 1
ATOM 1393 C C . THR A 1 165 ? -2.805 4.135 5.827 1.00 6.12 165 THR A C 1
ATOM 1394 O O . THR A 1 165 ? -3.780 3.411 6.131 1.00 6.76 165 THR A O 1
ATOM 1398 N N . ILE A 1 166 ? -1.544 3.806 6.087 1.00 5.86 166 ILE A N 1
ATOM 1399 C CA . ILE A 1 166 ? -1.200 2.456 6.552 1.00 5.61 166 ILE A CA 1
ATOM 1400 C C . ILE A 1 166 ? -1.889 2.095 7.877 1.00 5.66 166 ILE A C 1
ATOM 1401 O O . ILE A 1 166 ? -2.246 0.926 8.099 1.00 6.28 166 ILE A O 1
ATOM 1406 N N . GLU A 1 167 ? -2.024 3.074 8.801 1.00 6.49 167 GLU A N 1
ATOM 1407 C CA . GLU A 1 167 ? -2.620 2.747 10.113 1.00 5.85 167 GLU A CA 1
ATOM 1408 C C . GLU A 1 167 ? -4.164 2.865 10.107 1.00 6.39 167 GLU A C 1
ATOM 1409 O O . GLU A 1 167 ? -4.833 1.958 10.608 1.00 6.84 167 GLU A O 1
ATOM 1415 N N . PHE A 1 168 ? -4.690 4.025 9.622 1.00 6.29 168 PHE A N 1
ATOM 1416 C CA . PHE A 1 168 ? -6.139 4.336 9.760 1.00 7.38 168 PHE A CA 1
ATOM 1417 C C . PHE A 1 168 ? -6.853 4.555 8.469 1.00 7.87 168 PHE A C 1
ATOM 1418 O O . PHE A 1 168 ? -7.970 5.097 8.443 1.00 7.21 168 PHE A O 1
ATOM 1426 N N . GLY A 1 169 ? -6.291 4.043 7.381 1.00 6.64 169 GLY A N 1
ATOM 1427 C CA . GLY A 1 169 ? -6.962 4.257 6.082 1.00 6.05 169 GLY A CA 1
ATOM 1428 C C . GLY A 1 169 ? -8.289 3.539 5.898 1.00 5.43 169 GLY A C 1
ATOM 1429 O O . GLY A 1 169 ? -8.448 2.389 6.308 1.00 6.45 169 GLY A O 1
ATOM 1430 N N . LEU A 1 170 ? -9.207 4.232 5.227 1.00 4.69 170 LEU A N 1
ATOM 1431 C CA . LEU A 1 170 ? -10.491 3.650 4.807 1.00 6.20 170 LEU A CA 1
ATOM 1432 C C . LEU A 1 170 ? -10.652 3.778 3.308 1.00 7.19 170 LEU A C 1
ATOM 1433 O O . LEU A 1 170 ? -9.923 4.509 2.636 1.00 6.08 170 LEU A O 1
ATOM 1438 N N . LEU A 1 171 ? -11.625 3.024 2.785 1.00 6.80 171 LEU A N 1
ATOM 1439 C CA . LEU A 1 171 ? -12.006 3.070 1.364 1.00 8.36 171 LEU A CA 1
ATOM 1440 C C . LEU A 1 171 ? -13.500 3.384 1.211 1.00 8.68 171 LEU A C 1
ATOM 1441 O O . LEU A 1 171 ? -14.353 2.874 1.976 1.00 8.60 171 LEU A O 1
ATOM 1446 N N . ASP A 1 172 ? -13.780 4.207 0.209 1.00 9.02 172 ASP A N 1
ATOM 1447 C CA . ASP A 1 172 ? -15.145 4.501 -0.272 1.00 9.59 172 ASP A CA 1
ATOM 1448 C C . ASP A 1 172 ? -15.344 3.654 -1.517 1.00 10.13 172 ASP A C 1
ATOM 1449 O O . ASP A 1 172 ? -14.930 4.081 -2.603 1.00 12.86 172 ASP A O 1
ATOM 1454 N N . THR A 1 173 ? -15.902 2.448 -1.341 1.00 10.87 173 THR A N 1
ATOM 1455 C CA . THR A 1 173 ? -15.983 1.458 -2.428 1.00 11.64 173 THR A CA 1
ATOM 1456 C C . THR A 1 173 ? -17.394 1.403 -2.992 1.00 13.14 173 THR A C 1
ATOM 1457 O O . THR A 1 173 ? -18.344 1.918 -2.361 1.00 12.56 173 THR A O 1
ATOM 1461 N N . PRO A 1 174 ? -17.549 0.784 -4.178 1.00 15.14 174 PRO A N 1
ATOM 1462 C CA . PRO A 1 174 ? -18.906 0.658 -4.705 1.00 16.99 174 PRO A CA 1
ATOM 1463 C C . PRO A 1 174 ? -19.867 -0.178 -3.828 1.00 17.35 174 PRO A C 1
ATOM 1464 O O . PRO A 1 174 ? -21.091 -0.074 -3.992 1.00 19.36 174 PRO A O 1
ATOM 1468 N N . LYS A 1 175 ? -19.342 -1.012 -2.941 1.00 14.80 175 LYS A N 1
ATOM 1469 C CA . LYS A 1 175 ? -20.134 -1.845 -2.044 1.00 14.45 175 LYS A CA 1
ATOM 1470 C C . LYS A 1 175 ? -20.265 -1.250 -0.630 1.00 12.41 175 LYS A C 1
ATOM 1471 O O . LYS A 1 175 ? -20.880 -1.863 0.259 1.00 14.24 175 LYS A O 1
ATOM 1477 N N . GLY A 1 176 ? -19.641 -0.078 -0.431 1.00 10.84 176 GLY A N 1
ATOM 1478 C CA . GLY A 1 176 ? -19.763 0.659 0.809 1.00 9.75 176 GLY A CA 1
ATOM 1479 C C . GLY A 1 176 ? -18.401 0.950 1.419 1.00 9.83 176 GLY A C 1
ATOM 1480 O O . GLY A 1 176 ? -17.334 0.760 0.795 1.00 8.81 176 GLY A O 1
ATOM 1481 N N . LEU A 1 177 ? -18.463 1.544 2.589 1.00 7.58 177 LEU A N 1
ATOM 1482 C CA . LEU A 1 177 ? -17.255 1.872 3.314 1.00 7.12 177 LEU A CA 1
ATOM 1483 C C . LEU A 1 177 ? -16.509 0.608 3.759 1.00 7.34 177 LEU A C 1
ATOM 1484 O O . LEU A 1 177 ? -17.091 -0.333 4.353 1.00 7.53 177 LEU A O 1
ATOM 1489 N N . ARG A 1 178 ? -15.176 0.632 3.541 1.00 7.80 178 ARG A N 1
ATOM 1490 C CA . ARG A 1 178 ? -14.365 -0.507 3.956 1.00 6.70 178 ARG A CA 1
ATOM 1491 C C . ARG A 1 178 ? -13.035 -0.018 4.541 1.00 6.83 178 ARG A C 1
ATOM 1492 O O . ARG A 1 178 ? -12.745 1.179 4.493 1.00 7.74 178 ARG A O 1
ATOM 1500 N N . ILE A 1 179 ? -12.306 -0.947 5.133 1.00 7.22 179 ILE A N 1
ATOM 1501 C CA . ILE A 1 179 ? -11.113 -0.614 5.936 1.00 7.34 179 ILE A CA 1
ATOM 1502 C C . ILE A 1 179 ? -9.841 -1.172 5.250 1.00 7.06 179 ILE A C 1
ATOM 1503 O O . ILE A 1 179 ? -9.833 -2.353 4.860 1.00 7.41 179 ILE A O 1
ATOM 1508 N N . TYR A 1 180 ? -8.790 -0.364 5.161 1.00 6.89 180 TYR A N 1
ATOM 1509 C CA . TYR A 1 180 ? -7.445 -0.957 4.882 1.00 7.22 180 TYR A CA 1
ATOM 1510 C C . TYR A 1 180 ? -6.385 -0.655 5.908 1.00 6.24 180 TYR A C 1
ATOM 1511 O O . TYR A 1 180 ? -5.303 -1.336 5.881 1.00 8.94 180 TYR A O 1
ATOM 1520 N N . GLY A 1 181 ? -6.648 0.297 6.799 1.00 5.82 181 GLY A N 1
ATOM 1521 C CA . GLY A 1 181 ? -5.635 0.594 7.844 1.00 6.72 181 GLY A CA 1
ATOM 1522 C C . GLY A 1 181 ? -5.503 -0.526 8.880 1.00 7.29 181 GLY A C 1
ATOM 1523 O O . GLY A 1 181 ? -6.459 -0.995 9.488 1.00 7.27 181 GLY A O 1
ATOM 1524 N N . GLY A 1 182 ? -4.240 -0.889 9.163 1.00 6.29 182 GLY A N 1
ATOM 1525 C CA . GLY A 1 182 ? -3.959 -2.003 10.090 1.00 6.85 182 GLY A CA 1
ATOM 1526 C C . GLY A 1 182 ? -4.307 -1.726 11.557 1.00 7.50 182 GLY A C 1
ATOM 1527 O O . GLY A 1 182 ? -4.584 -2.691 12.342 1.00 8.69 182 GLY A O 1
ATOM 1528 N N . GLY A 1 183 ? -4.262 -0.450 11.950 1.00 7.10 183 GLY A N 1
ATOM 1529 C CA . GLY A 1 183 ? -4.675 -0.007 13.277 1.00 6.80 183 GLY A CA 1
ATOM 1530 C C . GLY A 1 183 ? -6.155 -0.239 13.548 1.00 7.37 183 GLY A C 1
ATOM 1531 O O . GLY A 1 183 ? -6.607 -0.472 14.688 1.00 10.11 183 GLY A O 1
ATOM 1532 N N . VAL A 1 184 ? -6.912 -0.164 12.459 1.00 7.32 184 VAL A N 1
ATOM 1533 C CA . VAL A 1 184 ? -8.341 -0.435 12.538 1.00 7.21 184 VAL A CA 1
ATOM 1534 C C . VAL A 1 184 ? -8.600 -1.953 12.499 1.00 7.62 184 VAL A C 1
ATOM 1535 O O . VAL A 1 184 ? -9.308 -2.510 13.362 1.00 8.33 184 VAL A O 1
ATOM 1539 N N A LEU A 1 185 ? -7.963 -2.606 11.513 0.50 7.24 185 LEU A N 1
ATOM 1540 N N B LEU A 1 185 ? -8.002 -2.640 11.535 0.50 7.75 185 LEU A N 1
ATOM 1541 C CA A LEU A 1 185 ? -8.176 -4.019 11.167 0.50 8.06 185 LEU A CA 1
ATOM 1542 C CA B LEU A 1 185 ? -8.383 -4.020 11.267 0.50 8.84 185 LEU A CA 1
ATOM 1543 C C A LEU A 1 185 ? -8.004 -4.958 12.348 0.50 8.64 185 LEU A C 1
ATOM 1544 C C B LEU A 1 185 ? -7.996 -5.014 12.357 0.50 9.22 185 LEU A C 1
ATOM 1545 O O A LEU A 1 185 ? -8.710 -5.975 12.432 0.50 9.18 185 LEU A O 1
ATOM 1546 O O B LEU A 1 185 ? -8.549 -6.134 12.385 0.50 9.62 185 LEU A O 1
ATOM 1555 N N . SER A 1 186 ? -7.030 -4.646 13.213 1.00 8.00 186 SER A N 1
ATOM 1556 C CA . SER A 1 186 ? -6.579 -5.577 14.274 1.00 8.37 186 SER A CA 1
ATOM 1557 C C . SER A 1 186 ? -7.353 -5.379 15.575 1.00 8.96 186 SER A C 1
ATOM 1558 O O . SER A 1 186 ? -7.096 -6.108 16.557 1.00 9.22 186 SER A O 1
ATOM 1561 N N . SER A 1 187 ? -8.276 -4.395 15.592 1.00 6.81 187 SER A N 1
ATOM 1562 C CA . SER A 1 187 ? -8.963 -3.959 16.854 1.00 7.28 187 SER A CA 1
ATOM 1563 C C . SER A 1 187 ? -10.505 -3.967 16.738 1.00 7.19 187 SER A C 1
ATOM 1564 O O . SER A 1 187 ? -11.052 -3.254 15.893 1.00 7.04 187 SER A O 1
ATOM 1567 N N . PRO A 1 188 ? -11.186 -4.695 17.631 1.00 7.47 188 PRO A N 1
ATOM 1568 C CA . PRO A 1 188 ? -12.655 -4.586 17.594 1.00 7.95 188 PRO A CA 1
ATOM 1569 C C . PRO A 1 188 ? -13.157 -3.159 17.879 1.00 7.96 188 PRO A C 1
ATOM 1570 O O . PRO A 1 188 ? -14.068 -2.679 17.179 1.00 8.16 188 PRO A O 1
ATOM 1574 N N . GLY A 1 189 ? -12.547 -2.480 18.848 1.00 6.92 189 GLY A N 1
ATOM 1575 C CA . GLY A 1 189 ? -12.959 -1.105 19.237 1.00 6.73 189 GLY A CA 1
ATOM 1576 C C . GLY A 1 189 ? -12.739 -0.164 18.072 1.00 7.77 189 GLY A C 1
ATOM 1577 O O . GLY A 1 189 ? -13.605 0.668 17.746 1.00 7.31 189 GLY A O 1
ATOM 1578 N N . GLU A 1 190 ? -11.586 -0.271 17.420 1.00 6.53 190 GLU A N 1
ATOM 1579 C CA . GLU A 1 190 ? -11.307 0.647 16.297 1.00 7.07 190 GLU A CA 1
ATOM 1580 C C . GLU A 1 190 ? -12.212 0.334 15.096 1.00 6.52 190 GLU A C 1
ATOM 1581 O O . GLU A 1 190 ? -12.619 1.267 14.395 1.00 6.88 190 GLU A O 1
ATOM 1587 N N . THR A 1 191 ? -12.473 -0.951 14.840 1.00 6.68 191 THR A N 1
ATOM 1588 C CA . THR A 1 191 ? -13.306 -1.349 13.666 1.00 7.33 191 THR A CA 1
ATOM 1589 C C . THR A 1 191 ? -14.709 -0.811 13.862 1.00 7.56 191 THR A C 1
ATOM 1590 O O . THR A 1 191 ? -15.295 -0.203 12.941 1.00 8.38 191 THR A O 1
ATOM 1594 N N . ASP A 1 192 ? -15.273 -1.013 15.046 1.00 8.48 192 ASP A N 1
ATOM 1595 C CA . ASP A 1 192 ? -16.655 -0.551 15.230 1.00 8.65 192 ASP A CA 1
ATOM 1596 C C . ASP A 1 192 ? -16.783 0.958 15.101 1.00 9.00 192 ASP A C 1
ATOM 1597 O O . ASP A 1 192 ? -17.695 1.457 14.478 1.00 8.02 192 ASP A O 1
ATOM 1602 N N . TYR A 1 193 ? -15.843 1.690 15.650 1.00 7.25 193 TYR A N 1
ATOM 1603 C CA . TYR A 1 193 ? -15.910 3.130 15.605 1.00 7.63 193 TYR A CA 1
ATOM 1604 C C . TYR A 1 193 ? -15.700 3.633 14.164 1.00 7.74 193 TYR A C 1
ATOM 1605 O O . TYR A 1 193 ? -16.459 4.479 13.691 1.00 7.29 193 TYR A O 1
ATOM 1614 N N . ALA A 1 194 ? -14.663 3.159 13.473 1.00 7.35 194 ALA A N 1
ATOM 1615 C CA . ALA A 1 194 ? -14.392 3.636 12.114 1.00 7.91 194 ALA A CA 1
ATOM 1616 C C . ALA A 1 194 ? -15.587 3.373 11.180 1.00 7.84 194 ALA A C 1
ATOM 1617 O O . ALA A 1 194 ? -15.899 4.196 10.321 1.00 7.69 194 ALA A O 1
ATOM 1619 N N . MET A 1 195 ? -16.249 2.226 11.352 1.00 7.49 195 MET A N 1
ATOM 1620 C CA . MET A 1 195 ? -17.337 1.843 10.448 1.00 8.44 195 MET A CA 1
ATOM 1621 C C . MET A 1 195 ? -18.655 2.480 10.809 1.00 8.10 195 MET A C 1
ATOM 1622 O O . MET A 1 195 ? -19.461 2.761 9.896 1.00 8.42 195 MET A O 1
ATOM 1627 N N . ASN A 1 196 ? -18.901 2.709 12.103 1.00 6.92 196 ASN A N 1
ATOM 1628 C CA . ASN A 1 196 ? -20.271 2.953 12.569 1.00 7.67 196 ASN A CA 1
ATOM 1629 C C . ASN A 1 196 ? -20.458 4.305 13.271 1.00 8.60 196 ASN A C 1
ATOM 1630 O O . ASN A 1 196 ? -21.589 4.764 13.385 1.00 9.30 196 ASN A O 1
ATOM 1635 N N . ASN A 1 197 ? -19.388 4.956 13.748 1.00 7.41 197 ASN A N 1
ATOM 1636 C CA . ASN A 1 197 ? -19.639 6.172 14.490 1.00 8.18 197 ASN A CA 1
ATOM 1637 C C . ASN A 1 197 ? -20.353 7.187 13.599 1.00 8.87 197 ASN A C 1
ATOM 1638 O O . ASN A 1 197 ? -19.968 7.414 12.462 1.00 10.06 197 ASN A O 1
ATOM 1643 N N A THR A 1 198 ? -21.372 7.801 14.186 0.75 8.44 198 THR A N 1
ATOM 1644 N N B THR A 1 198 ? -21.417 7.791 14.109 0.25 9.19 198 THR A N 1
ATOM 1645 C CA A THR A 1 198 ? -22.265 8.623 13.400 0.75 9.80 198 THR A CA 1
ATOM 1646 C CA B THR A 1 198 ? -22.222 8.633 13.223 0.25 9.69 198 THR A CA 1
ATOM 1647 C C A THR A 1 198 ? -21.583 9.907 12.988 0.75 9.90 198 THR A C 1
ATOM 1648 C C B THR A 1 198 ? -21.595 9.990 12.952 0.25 9.99 198 THR A C 1
ATOM 1649 O O A THR A 1 198 ? -21.674 10.328 11.837 0.75 11.23 198 THR A O 1
ATOM 1650 O O B THR A 1 198 ? -21.738 10.534 11.857 0.25 9.94 198 THR A O 1
ATOM 1657 N N . ASP A 1 199 ? -20.904 10.553 13.940 1.00 10.05 199 ASP A N 1
ATOM 1658 C CA . ASP A 1 199 ? -20.453 11.946 13.799 1.00 11.51 199 ASP A CA 1
ATOM 1659 C C . ASP A 1 199 ? -19.042 12.178 13.301 1.00 12.44 199 ASP A C 1
ATOM 1660 O O . ASP A 1 199 ? -18.684 13.312 12.964 1.00 13.37 199 ASP A O 1
ATOM 1665 N N A VAL A 1 200 ? -18.266 11.117 13.228 0.50 9.85 200 VAL A N 1
ATOM 1666 N N B VAL A 1 200 ? -18.248 11.108 13.235 0.50 11.34 200 VAL A N 1
ATOM 1667 C CA A VAL A 1 200 ? -16.889 11.264 12.817 0.50 8.93 200 VAL A CA 1
ATOM 1668 C CA B VAL A 1 200 ? -16.867 11.170 12.712 0.50 11.89 200 VAL A CA 1
ATOM 1669 C C A VAL A 1 200 ? -16.792 11.699 11.339 0.50 10.06 200 VAL A C 1
ATOM 1670 C C B VAL A 1 200 ? -16.829 11.750 11.315 0.50 11.65 200 VAL A C 1
ATOM 1671 O O A VAL A 1 200 ? -17.644 11.340 10.547 0.50 9.48 200 VAL A O 1
ATOM 1672 O O B VAL A 1 200 ? -17.727 11.506 10.536 0.50 11.48 200 VAL A O 1
ATOM 1679 N N . ASP A 1 201 ? -15.749 12.458 10.992 1.00 11.70 201 ASP A N 1
ATOM 1680 C CA . ASP A 1 201 ? -15.541 13.042 9.664 1.00 11.81 201 ASP A CA 1
ATOM 1681 C C . ASP A 1 201 ? -14.843 12.008 8.803 1.00 12.70 201 ASP A C 1
ATOM 1682 O O . ASP A 1 201 ? -13.752 11.551 9.195 1.00 15.49 201 ASP A O 1
ATOM 1687 N N . ARG A 1 202 ? -15.462 11.551 7.722 1.00 11.48 202 ARG A N 1
ATOM 1688 C CA . ARG A 1 202 ? -14.722 10.670 6.782 1.00 10.69 202 ARG A CA 1
ATOM 1689 C C . ARG A 1 202 ? -14.604 11.437 5.496 1.00 10.18 202 ARG A C 1
ATOM 1690 O O . ARG A 1 202 ? -15.652 11.736 4.866 1.00 11.12 202 ARG A O 1
ATOM 1698 N N . LYS A 1 203 ? -13.385 11.785 5.116 1.00 9.25 203 LYS A N 1
ATOM 1699 C CA . LYS A 1 203 ? -13.105 12.753 4.019 1.00 8.61 203 LYS A CA 1
ATOM 1700 C C . LYS A 1 203 ? -12.425 12.031 2.857 1.00 10.51 203 LYS A C 1
ATOM 1701 O O . LYS A 1 203 ? -11.646 11.104 3.079 1.00 9.88 203 LYS A O 1
ATOM 1707 N N . PRO A 1 204 ? -12.624 12.506 1.616 1.00 10.66 204 PRO A N 1
ATOM 1708 C CA . PRO A 1 204 ? -11.868 11.902 0.489 1.00 10.08 204 PRO A CA 1
ATOM 1709 C C . PRO A 1 204 ? -10.371 12.187 0.667 1.00 9.15 204 PRO A C 1
ATOM 1710 O O . PRO A 1 204 ? -9.971 13.266 1.158 1.00 10.19 204 PRO A O 1
ATOM 1714 N N . PHE A 1 205 ? -9.553 11.189 0.351 1.00 9.60 205 PHE A N 1
ATOM 1715 C CA . PHE A 1 205 ? -8.101 11.357 0.509 1.00 8.80 205 PHE A CA 1
ATOM 1716 C C . PHE A 1 205 ? -7.588 12.536 -0.362 1.00 9.65 205 PHE A C 1
ATOM 1717 O O . PHE A 1 205 ? -7.926 12.644 -1.556 1.00 11.69 205 PHE A O 1
ATOM 1725 N N . ASP A 1 206 ? -6.746 13.388 0.248 1.00 10.21 206 ASP A N 1
ATOM 1726 C CA . ASP A 1 206 ? -6.066 14.433 -0.516 1.00 10.44 206 ASP A CA 1
ATOM 1727 C C . ASP A 1 206 ? -4.733 14.551 0.187 1.00 10.40 206 ASP A C 1
ATOM 1728 O O . ASP A 1 206 ? -4.711 14.735 1.422 1.00 10.75 206 ASP A O 1
ATOM 1733 N N . ILE A 1 207 ? -3.630 14.391 -0.539 1.00 10.24 207 ILE A N 1
ATOM 1734 C CA . ILE A 1 207 ? -2.353 14.310 0.174 1.00 10.22 207 ILE A CA 1
ATOM 1735 C C . ILE A 1 207 ? -2.023 15.604 0.944 1.00 9.60 207 ILE A C 1
ATOM 1736 O O . ILE A 1 207 ? -1.571 15.529 2.068 1.00 10.01 207 ILE A O 1
ATOM 1741 N N . LEU A 1 208 ? -2.281 16.786 0.368 1.00 9.21 208 LEU A N 1
ATOM 1742 C CA . LEU A 1 208 ? -1.993 18.013 1.112 1.00 9.34 208 LEU A CA 1
ATOM 1743 C C . LEU A 1 208 ? -2.847 18.090 2.393 1.00 8.97 208 LEU A C 1
ATOM 1744 O O . LEU A 1 208 ? -2.334 18.378 3.467 1.00 10.08 208 LEU A O 1
ATOM 1749 N N . ASP A 1 209 ? -4.127 17.781 2.273 1.00 9.10 209 ASP A N 1
ATOM 1750 C CA . ASP A 1 209 ? -5.035 17.842 3.434 1.00 9.74 209 ASP A CA 1
ATOM 1751 C C . ASP A 1 209 ? -4.515 16.887 4.491 1.00 9.00 209 ASP A C 1
ATOM 1752 O O . ASP A 1 209 ? -4.482 17.278 5.675 1.00 8.91 209 ASP A O 1
ATOM 1757 N N . VAL A 1 210 ? -4.099 15.670 4.074 1.00 8.21 210 VAL A N 1
ATOM 1758 C CA . VAL A 1 210 ? -3.565 14.706 5.034 1.00 7.42 210 VAL A CA 1
ATOM 1759 C C . VAL A 1 210 ? -2.326 15.250 5.767 1.00 8.42 210 VAL A C 1
ATOM 1760 O O . VAL A 1 210 ? -2.227 15.213 7.030 1.00 7.91 210 VAL A O 1
ATOM 1764 N N . LEU A 1 211 ? -1.416 15.846 4.986 1.00 7.77 211 LEU A N 1
ATOM 1765 C CA . LEU A 1 211 ? -0.156 16.301 5.585 1.00 7.71 211 LEU A CA 1
ATOM 1766 C C . LEU A 1 211 ? -0.404 17.462 6.573 1.00 9.33 211 LEU A C 1
ATOM 1767 O O . LEU A 1 211 ? 0.449 17.755 7.410 1.00 9.93 211 LEU A O 1
ATOM 1772 N N . ARG A 1 212 ? -1.519 18.160 6.421 1.00 7.74 212 ARG A N 1
ATOM 1773 C CA . ARG A 1 212 ? -1.839 19.276 7.292 1.00 8.95 212 ARG A CA 1
ATOM 1774 C C . ARG A 1 212 ? -2.749 18.892 8.450 1.00 10.38 212 ARG A C 1
ATOM 1775 O O . ARG A 1 212 ? -3.196 19.802 9.178 1.00 9.53 212 ARG A O 1
ATOM 1783 N N . THR A 1 213 ? -3.082 17.604 8.596 1.00 9.03 213 THR A N 1
ATOM 1784 C CA . THR A 1 213 ? -4.092 17.235 9.620 1.00 9.53 213 THR A CA 1
ATOM 1785 C C . THR A 1 213 ? -3.429 16.852 10.960 1.00 8.51 213 THR A C 1
ATOM 1786 O O . THR A 1 213 ? -2.769 15.807 11.031 1.00 9.84 213 THR A O 1
ATOM 1790 N N . PRO A 1 214 ? -3.662 17.633 12.043 1.00 10.67 214 PRO A N 1
ATOM 1791 C CA . PRO A 1 214 ? -3.077 17.158 13.314 1.00 11.87 214 PRO A CA 1
ATOM 1792 C C . PRO A 1 214 ? -3.839 15.937 13.831 1.00 10.53 214 PRO A C 1
ATOM 1793 O O . PRO A 1 214 ? -5.029 15.775 13.531 1.00 10.77 214 PRO A O 1
ATOM 1797 N N . TYR A 1 215 ? -3.128 15.130 14.587 1.00 10.26 215 TYR A N 1
ATOM 1798 C CA . TYR A 1 215 ? -3.750 13.904 15.174 1.00 10.34 215 TYR A CA 1
ATOM 1799 C C . TYR A 1 215 ? -3.099 13.588 16.513 1.00 9.84 215 TYR A C 1
ATOM 1800 O O . TYR A 1 215 ? -1.947 14.023 16.796 1.00 10.57 215 TYR A O 1
ATOM 1809 N N . ARG A 1 216 ? -3.837 12.775 17.309 1.00 8.88 216 ARG A N 1
ATOM 1810 C CA . ARG A 1 216 ? -3.360 12.307 18.602 1.00 9.94 216 ARG A CA 1
ATOM 1811 C C . ARG A 1 216 ? -3.545 10.817 18.653 1.00 8.27 216 ARG A C 1
ATOM 1812 O O . ARG A 1 216 ? -4.576 10.311 18.199 1.00 9.55 216 ARG A O 1
ATOM 1820 N N . ILE A 1 217 ? -2.600 10.106 19.254 1.00 9.12 217 ILE A N 1
ATOM 1821 C CA . ILE A 1 217 ? -2.663 8.670 19.153 1.00 11.77 217 ILE A CA 1
ATOM 1822 C C . ILE A 1 217 ? -3.585 7.992 20.156 1.00 8.93 217 ILE A C 1
ATOM 1823 O O . ILE A 1 217 ? -3.948 6.829 19.953 1.00 13.14 217 ILE A O 1
ATOM 1828 N N . ASP A 1 218 ? -3.895 8.696 21.239 1.00 8.30 218 ASP A N 1
ATOM 1829 C CA . ASP A 1 218 ? -4.649 8.052 22.318 1.00 9.81 218 ASP A CA 1
ATOM 1830 C C . ASP A 1 218 ? -6.092 8.508 22.440 1.00 9.36 218 ASP A C 1
ATOM 1831 O O . ASP A 1 218 ? -6.719 8.362 23.500 1.00 10.03 218 ASP A O 1
ATOM 1836 N N . ILE A 1 219 ? -6.603 9.035 21.336 1.00 8.32 219 ILE A N 1
ATOM 1837 C CA . ILE A 1 219 ? -8.015 9.436 21.301 1.00 8.12 219 ILE A CA 1
ATOM 1838 C C . ILE A 1 219 ? -8.743 8.697 20.198 1.00 7.20 219 ILE A C 1
ATOM 1839 O O . ILE A 1 219 ? -8.095 8.128 19.302 1.00 7.37 219 ILE A O 1
ATOM 1844 N N . MET A 1 220 ? -10.082 8.661 20.273 1.00 6.51 220 MET A N 1
ATOM 1845 C CA . MET A 1 220 ? -10.868 8.207 19.106 1.00 6.66 220 MET A CA 1
ATOM 1846 C C . MET A 1 220 ? -10.742 9.226 17.972 1.00 6.70 220 MET A C 1
ATOM 1847 O O . MET A 1 220 ? -10.878 10.440 18.184 1.00 8.05 220 MET A O 1
ATOM 1852 N N . GLN A 1 221 ? -10.342 8.736 16.818 1.00 6.40 221 GLN A N 1
ATOM 1853 C CA . GLN A 1 221 ? -9.947 9.633 15.758 1.00 6.47 221 GLN A CA 1
ATOM 1854 C C . GLN A 1 221 ? -11.121 10.459 15.215 1.00 7.20 221 GLN A C 1
ATOM 1855 O O . GLN A 1 221 ? -12.144 9.891 14.824 1.00 8.06 221 GLN A O 1
ATOM 1861 N N . PRO A 1 222 ? -10.991 11.791 15.191 1.00 8.29 222 PRO A N 1
ATOM 1862 C CA . PRO A 1 222 ? -12.152 12.566 14.686 1.00 8.45 222 PRO A CA 1
ATOM 1863 C C . PRO A 1 222 ? -12.228 12.723 13.170 1.00 8.87 222 PRO A C 1
ATOM 1864 O O . PRO A 1 222 ? -13.295 13.144 12.628 1.00 10.09 222 PRO A O 1
ATOM 1868 N N . ILE A 1 223 ? -11.147 12.298 12.501 1.00 8.81 223 ILE A N 1
ATOM 1869 C CA . ILE A 1 223 ? -11.078 12.353 11.031 1.00 9.03 223 ILE A CA 1
ATOM 1870 C C . ILE A 1 223 ? -10.431 11.114 10.445 1.00 6.78 223 ILE A C 1
ATOM 1871 O O . ILE A 1 223 ? -9.409 10.669 10.953 1.00 6.87 223 ILE A O 1
ATOM 1876 N N . TYR A 1 224 ? -11.044 10.568 9.395 1.00 6.16 224 TYR A N 1
ATOM 1877 C CA . TYR A 1 224 ? -10.416 9.526 8.583 1.00 6.63 224 TYR A CA 1
ATOM 1878 C C . TYR A 1 224 ? -10.385 9.998 7.148 1.00 8.07 224 TYR A C 1
ATOM 1879 O O . TYR A 1 224 ? -11.280 10.736 6.712 1.00 8.59 224 TYR A O 1
ATOM 1888 N N . TYR A 1 225 ? -9.425 9.499 6.381 1.00 6.94 225 TYR A N 1
ATOM 1889 C CA . TYR A 1 225 ? -9.380 9.729 4.939 1.00 7.40 225 TYR A CA 1
ATOM 1890 C C . TYR A 1 225 ? -9.636 8.433 4.125 1.00 7.09 225 TYR A C 1
ATOM 1891 O O . TYR A 1 225 ? -9.086 7.338 4.446 1.00 7.27 225 TYR A O 1
ATOM 1900 N N . MET A 1 226 ? -10.443 8.585 3.051 1.00 7.19 226 MET A N 1
ATOM 1901 C CA . MET A 1 226 ? -10.881 7.467 2.223 1.00 6.60 226 MET A CA 1
ATOM 1902 C C . MET A 1 226 ? -10.218 7.519 0.832 1.00 8.05 226 MET A C 1
ATOM 1903 O O . MET A 1 226 ? -10.387 8.502 0.101 1.00 9.08 226 MET A O 1
ATOM 1908 N N . LEU A 1 227 ? -9.510 6.455 0.442 1.00 8.83 227 LEU A N 1
ATOM 1909 C CA . LEU A 1 227 ? -9.243 6.224 -0.989 1.00 8.89 227 LEU A CA 1
ATOM 1910 C C . LEU A 1 227 ? -10.506 5.565 -1.610 1.00 9.96 227 LEU A C 1
ATOM 1911 O O . LEU A 1 227 ? -11.440 5.233 -0.884 1.00 10.45 227 LEU A O 1
ATOM 1916 N N A THR A 1 228 ? -10.521 5.335 -2.918 0.50 8.84 228 THR A N 1
ATOM 1917 N N B THR A 1 228 ? -10.526 5.380 -2.927 0.50 9.60 228 THR A N 1
ATOM 1918 C CA A THR A 1 228 ? -11.606 4.544 -3.492 0.50 9.15 228 THR A CA 1
ATOM 1919 C CA B THR A 1 228 ? -11.572 4.565 -3.529 0.50 10.81 228 THR A CA 1
ATOM 1920 C C A THR A 1 228 ? -11.207 3.080 -3.655 0.50 8.81 228 THR A C 1
ATOM 1921 C C B THR A 1 228 ? -11.183 3.084 -3.452 0.50 9.40 228 THR A C 1
ATOM 1922 O O A THR A 1 228 ? -12.082 2.212 -3.835 0.50 9.58 228 THR A O 1
ATOM 1923 O O B THR A 1 228 ? -12.028 2.207 -3.218 0.50 9.80 228 THR A O 1
ATOM 1930 N N . LYS A 1 229 ? -9.893 2.817 -3.652 1.00 9.97 229 LYS A N 1
ATOM 1931 C CA . LYS A 1 229 ? -9.384 1.470 -3.747 1.00 8.16 229 LYS A CA 1
ATOM 1932 C C . LYS A 1 229 ? -7.888 1.516 -3.348 1.00 7.23 229 LYS A C 1
ATOM 1933 O O . LYS A 1 229 ? -7.293 2.595 -3.386 1.00 8.60 229 LYS A O 1
ATOM 1939 N N . VAL A 1 230 ? -7.390 0.369 -2.894 1.00 8.87 230 VAL A N 1
ATOM 1940 C CA . VAL A 1 230 ? -5.980 0.347 -2.484 1.00 7.34 230 VAL A CA 1
ATOM 1941 C C . VAL A 1 230 ? -5.026 0.806 -3.577 1.00 8.40 230 VAL A C 1
ATOM 1942 O O . VAL A 1 230 ? -4.050 1.489 -3.261 1.00 9.34 230 VAL A O 1
ATOM 1946 N N . SER A 1 231 ? -5.326 0.499 -4.839 1.00 8.55 231 SER A N 1
ATOM 1947 C CA . SER A 1 231 ? -4.405 0.888 -5.930 1.00 9.84 231 SER A CA 1
ATOM 1948 C C . SER A 1 231 ? -4.302 2.404 -6.103 1.00 8.96 231 SER A C 1
ATOM 1949 O O . SER A 1 231 ? -3.411 2.914 -6.801 1.00 8.44 231 SER A O 1
ATOM 1952 N N . ASP A 1 232 ? -5.208 3.145 -5.448 1.00 8.46 232 ASP A N 1
ATOM 1953 C CA . ASP A 1 232 ? -5.079 4.625 -5.483 1.00 9.10 232 ASP A CA 1
ATOM 1954 C C . ASP A 1 232 ? -3.784 5.089 -4.825 1.00 8.92 232 ASP A C 1
ATOM 1955 O O . ASP A 1 232 ? -3.336 6.207 -5.042 1.00 10.89 232 ASP A O 1
ATOM 1960 N N . LEU A 1 233 ? -3.179 4.214 -4.016 1.00 8.22 233 LEU A N 1
ATOM 1961 C CA . LEU A 1 233 ? -1.867 4.549 -3.466 1.00 9.14 233 LEU A CA 1
ATOM 1962 C C . LEU A 1 233 ? -0.788 4.663 -4.545 1.00 9.91 233 LEU A C 1
ATOM 1963 O O . LEU A 1 233 ? 0.256 5.283 -4.296 1.00 9.36 233 LEU A O 1
ATOM 1968 N N . ASP A 1 234 ? -0.999 4.080 -5.715 1.00 9.86 234 ASP A N 1
ATOM 1969 C CA . ASP A 1 234 ? 0.008 4.174 -6.806 1.00 9.83 234 ASP A CA 1
ATOM 1970 C C . ASP A 1 234 ? 0.337 5.639 -7.115 1.00 10.63 234 ASP A C 1
ATOM 1971 O O . ASP A 1 234 ? 1.476 5.958 -7.422 1.00 10.98 234 ASP A O 1
ATOM 1976 N N . GLU A 1 235 ? -0.649 6.518 -7.030 1.00 11.34 235 GLU A N 1
ATOM 1977 C CA . GLU A 1 235 ? -0.363 7.930 -7.297 1.00 12.62 235 GLU A CA 1
ATOM 1978 C C . GLU A 1 235 ? 0.731 8.531 -6.378 1.00 12.43 235 GLU A C 1
ATOM 1979 O O . GLU A 1 235 ? 1.603 9.252 -6.834 1.00 13.74 235 GLU A O 1
ATOM 1985 N N A ILE A 1 236 ? 0.704 8.196 -5.088 0.50 11.09 236 ILE A N 1
ATOM 1986 N N B ILE A 1 236 ? 0.667 8.177 -5.094 0.50 10.64 236 ILE A N 1
ATOM 1987 C CA A ILE A 1 236 ? 1.705 8.750 -4.170 0.50 11.43 236 ILE A CA 1
ATOM 1988 C CA B ILE A 1 236 ? 1.585 8.715 -4.101 0.50 10.69 236 ILE A CA 1
ATOM 1989 C C A ILE A 1 236 ? 2.996 7.935 -4.302 0.50 11.52 236 ILE A C 1
ATOM 1990 C C B ILE A 1 236 ? 2.953 8.061 -4.264 0.50 10.57 236 ILE A C 1
ATOM 1991 O O A ILE A 1 236 ? 4.112 8.440 -4.159 0.50 11.45 236 ILE A O 1
ATOM 1992 O O B ILE A 1 236 ? 3.976 8.726 -4.192 0.50 10.97 236 ILE A O 1
ATOM 2001 N N A ARG A 1 237 ? 2.833 6.655 -4.587 0.50 12.43 237 ARG A N 1
ATOM 2002 N N B ARG A 1 237 ? 2.946 6.754 -4.501 0.50 10.96 237 ARG A N 1
ATOM 2003 C CA A ARG A 1 237 ? 3.961 5.778 -4.815 0.50 13.32 237 ARG A CA 1
ATOM 2004 C CA B ARG A 1 237 ? 4.149 5.946 -4.691 0.50 11.54 237 ARG A CA 1
ATOM 2005 C C A ARG A 1 237 ? 4.824 6.430 -5.889 0.50 13.37 237 ARG A C 1
ATOM 2006 C C B ARG A 1 237 ? 4.884 6.337 -5.979 0.50 12.51 237 ARG A C 1
ATOM 2007 O O A ARG A 1 237 ? 6.046 6.507 -5.739 0.50 13.83 237 ARG A O 1
ATOM 2008 O O B ARG A 1 237 ? 6.095 6.087 -6.099 0.50 12.75 237 ARG A O 1
ATOM 2023 N N . LYS A 1 238 ? 4.178 6.918 -6.946 1.00 11.99 238 LYS A N 1
ATOM 2024 C CA . LYS A 1 238 ? 4.870 7.364 -8.179 1.00 15.09 238 LYS A CA 1
ATOM 2025 C C . LYS A 1 238 ? 5.638 8.666 -8.043 1.00 15.87 238 LYS A C 1
ATOM 2026 O O . LYS A 1 238 ? 6.546 8.919 -8.852 1.00 16.68 238 LYS A O 1
ATOM 2032 N N . PHE A 1 239 ? 5.296 9.476 -7.048 1.00 16.97 239 PHE A N 1
ATOM 2033 C CA . PHE A 1 239 ? 6.026 10.727 -6.816 1.00 16.58 239 PHE A CA 1
ATOM 2034 C C . PHE A 1 239 ? 7.496 10.464 -6.540 1.00 15.65 239 PHE A C 1
ATOM 2035 O O . PHE A 1 239 ? 7.834 9.492 -5.871 1.00 17.36 239 PHE A O 1
ATOM 2043 N N . GLU A 1 240 ? 8.404 11.291 -7.076 1.00 15.62 240 GLU A N 1
ATOM 2044 C CA . GLU A 1 240 ?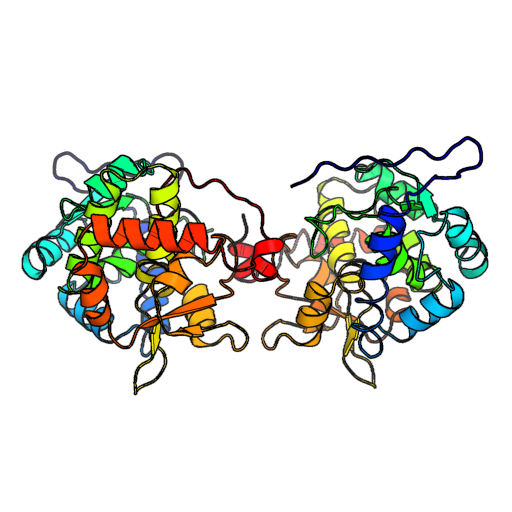 9.791 11.248 -6.571 1.00 15.90 240 GLU A CA 1
ATOM 2045 C C . GLU A 1 240 ? 9.854 11.769 -5.162 1.00 16.12 240 GLU A C 1
ATOM 2046 O O . GLU A 1 240 ? 9.003 12.535 -4.774 1.00 15.21 240 GLU A O 1
ATOM 2052 N N . VAL A 1 241 ? 10.878 11.365 -4.414 1.00 15.89 241 VAL A N 1
ATOM 2053 C CA . VAL A 1 241 ? 11.081 11.882 -3.049 1.00 15.96 241 VAL A CA 1
ATOM 2054 C C . VAL A 1 241 ? 11.091 13.420 -3.061 1.00 16.25 241 VAL A C 1
ATOM 2055 O O . VAL A 1 241 ? 1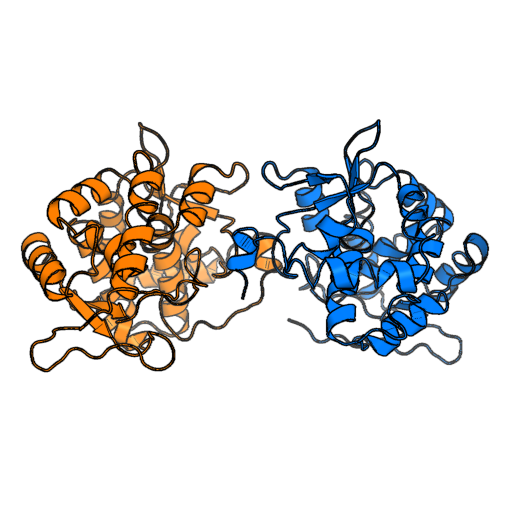0.480 14.046 -2.172 1.00 16.52 241 VAL A O 1
ATOM 2059 N N . ASP A 1 242 ? 11.739 14.034 -4.067 1.00 16.83 242 ASP A N 1
ATOM 2060 C CA . ASP A 1 242 ? 11.737 15.516 -4.155 1.00 17.21 242 ASP A CA 1
ATOM 2061 C C . ASP A 1 242 ? 10.330 16.110 -4.241 1.00 15.30 242 ASP A C 1
ATOM 2062 O O . ASP A 1 242 ? 10.067 17.191 -3.663 1.00 15.46 242 ASP A O 1
ATOM 2067 N N . ASP A 1 243 ? 9.439 15.423 -4.983 1.00 13.73 243 ASP A N 1
ATOM 2068 C CA . ASP A 1 243 ? 8.020 15.829 -5.090 1.00 13.48 243 ASP A CA 1
ATOM 2069 C C . ASP A 1 243 ? 7.313 15.722 -3.729 1.00 12.69 243 ASP A C 1
ATOM 2070 O O . ASP A 1 243 ? 6.572 16.607 -3.320 1.00 11.95 243 ASP A O 1
ATOM 2075 N N . ILE A 1 244 ? 7.523 14.598 -3.034 1.00 11.26 244 ILE A N 1
ATOM 2076 C CA . ILE A 1 244 ? 6.991 14.453 -1.674 1.00 11.06 244 ILE A CA 1
ATOM 2077 C C . ILE A 1 244 ? 7.515 15.578 -0.784 1.00 10.92 244 ILE A C 1
ATOM 2078 O O . ILE A 1 244 ? 6.725 16.203 -0.083 1.00 11.19 244 ILE A O 1
ATOM 2083 N N . MET A 1 245 ? 8.831 15.874 -0.811 1.00 11.28 245 MET A N 1
ATOM 2084 C CA . MET A 1 245 ? 9.310 16.948 0.057 1.00 12.25 245 MET A CA 1
ATOM 2085 C C . MET A 1 245 ? 8.788 18.346 -0.291 1.00 11.00 245 MET A C 1
ATOM 2086 O O . MET A 1 245 ? 8.644 19.188 0.595 1.00 12.32 245 MET A O 1
ATOM 2091 N N A GLU A 1 246 ? 8.505 18.590 -1.576 0.50 10.81 246 GLU A N 1
ATOM 2092 N N B GLU A 1 246 ? 8.484 18.562 -1.562 0.50 10.68 246 GLU A N 1
ATOM 2093 C CA A GLU A 1 246 ? 7.805 19.830 -1.998 0.50 10.58 246 GLU A CA 1
ATOM 2094 C CA B GLU A 1 246 ? 7.826 19.796 -1.981 0.50 10.09 246 GLU A CA 1
ATOM 2095 C C A GLU A 1 246 ? 6.404 19.917 -1.378 0.50 9.67 246 GLU A C 1
ATOM 2096 C C B GLU A 1 246 ? 6.384 19.915 -1.448 0.50 9.42 246 GLU A C 1
ATOM 2097 O O A GLU A 1 246 ? 6.001 20.977 -0.908 0.50 9.09 246 GLU A O 1
ATOM 2098 O O B GLU A 1 246 ? 5.926 20.994 -1.120 0.50 9.18 246 GLU A O 1
ATOM 2109 N N . LEU A 1 247 ? 5.694 18.779 -1.321 1.00 10.22 247 LEU A N 1
ATOM 2110 C CA . LEU A 1 247 ? 4.360 18.720 -0.713 1.00 8.73 247 LEU A CA 1
ATOM 2111 C C . LEU A 1 247 ? 4.503 18.925 0.801 1.00 8.53 247 LEU A C 1
ATOM 2112 O O . LEU A 1 247 ? 3.716 19.644 1.405 1.00 9.20 247 LEU A O 1
ATOM 2117 N N . VAL A 1 248 ? 5.549 18.335 1.427 1.00 8.91 248 VAL A N 1
ATOM 2118 C CA . VAL A 1 248 ? 5.786 18.559 2.825 1.00 9.47 248 VAL A CA 1
ATOM 2119 C C . VAL A 1 248 ? 6.087 20.055 3.049 1.00 10.44 248 VAL A C 1
ATOM 2120 O O . VAL A 1 248 ? 5.551 20.635 3.979 1.00 9.54 248 VAL A O 1
ATOM 2124 N N . ALA A 1 249 ? 6.905 20.671 2.170 1.00 9.86 249 ALA A N 1
ATOM 2125 C CA . ALA A 1 249 ? 7.236 22.080 2.317 1.00 9.83 249 ALA A CA 1
ATOM 2126 C C . ALA A 1 249 ? 5.985 22.954 2.155 1.00 8.51 249 ALA A C 1
ATOM 2127 O O . ALA A 1 249 ? 5.862 23.987 2.816 1.00 11.28 249 ALA A O 1
ATOM 2129 N N . GLN A 1 250 ? 5.056 22.531 1.286 1.00 8.29 250 GLN A N 1
ATOM 2130 C CA . GLN A 1 250 ? 3.790 23.225 1.122 1.00 8.58 250 GLN A CA 1
ATOM 2131 C C . GLN A 1 250 ? 2.930 23.201 2.431 1.00 8.57 250 GLN A C 1
ATOM 2132 O O . GLN A 1 250 ? 2.408 24.241 2.890 1.00 10.43 250 GLN A O 1
ATOM 2138 N N . ALA A 1 251 ? 2.784 21.999 3.002 1.00 8.94 251 ALA A N 1
ATOM 2139 C CA . ALA A 1 251 ? 2.135 21.856 4.299 1.00 9.86 251 ALA A CA 1
ATOM 2140 C C . ALA A 1 251 ? 2.791 22.649 5.422 1.00 10.91 251 ALA A C 1
ATOM 2141 O O . ALA A 1 251 ? 2.093 23.287 6.217 1.00 11.69 251 ALA A O 1
ATOM 2143 N N A GLU A 1 252 ? 4.106 22.643 5.469 0.50 11.45 252 GLU A N 1
ATOM 2144 N N B GLU A 1 252 ? 4.130 22.616 5.450 0.50 11.83 252 GLU A N 1
ATOM 2145 C CA A GLU A 1 252 ? 4.741 23.360 6.534 0.50 11.39 252 GLU A CA 1
ATOM 2146 C CA B GLU A 1 252 ? 4.930 23.330 6.451 0.50 12.24 252 GLU A CA 1
ATOM 2147 C C A GLU A 1 252 ? 4.543 24.860 6.358 0.50 11.55 252 GLU A C 1
ATOM 2148 C C B GLU A 1 252 ? 4.715 24.837 6.352 0.50 12.17 252 GLU A C 1
ATOM 2149 O O A GLU A 1 252 ? 4.248 25.594 7.329 0.50 10.79 252 GLU A O 1
ATOM 2150 O O B GLU A 1 252 ? 4.565 25.548 7.354 0.50 11.72 252 GLU A O 1
ATOM 2161 N N . ALA A 1 253 ? 4.710 25.316 5.114 1.00 11.48 253 ALA A N 1
ATOM 2162 C CA . ALA A 1 253 ? 4.529 26.742 4.856 1.00 10.98 253 ALA A CA 1
ATOM 2163 C C . ALA A 1 253 ? 3.109 27.186 5.189 1.00 10.22 253 ALA A C 1
ATOM 2164 O O . ALA A 1 253 ? 2.906 28.277 5.731 1.00 11.40 253 ALA A O 1
ATOM 2166 N N . LEU A 1 254 ? 2.115 26.377 4.798 1.00 9.85 254 LEU A N 1
ATOM 2167 C CA . LEU A 1 254 ? 0.700 26.715 5.119 1.00 11.22 254 LEU A CA 1
ATOM 2168 C C . LEU A 1 254 ? 0.371 26.583 6.614 1.00 12.14 254 LEU A C 1
ATOM 2169 O O . LEU A 1 254 ? -0.547 27.219 7.123 1.00 13.95 254 LEU A O 1
ATOM 2174 N N . GLY A 1 255 ? 1.129 25.753 7.318 1.00 12.42 255 GLY A N 1
ATOM 2175 C CA . GLY A 1 255 ? 0.816 25.404 8.715 1.00 12.89 255 GLY A CA 1
ATOM 2176 C C . GLY A 1 255 ? -0.318 24.400 8.748 1.00 12.23 255 GLY A C 1
ATOM 2177 O O . GLY A 1 255 ? -0.977 24.159 7.747 1.00 12.66 255 GLY A O 1
ATOM 2178 N N . LEU A 1 256 ? -0.546 23.811 9.912 1.00 12.35 256 LEU A N 1
ATOM 2179 C CA . LEU A 1 256 ? -1.545 22.756 10.020 1.00 12.33 256 LEU A CA 1
ATOM 2180 C C . LEU A 1 256 ? -2.925 23.329 9.903 1.00 11.82 256 LEU A C 1
ATOM 2181 O O . LEU A 1 256 ? -3.184 24.513 10.190 1.00 13.73 256 LEU A O 1
ATOM 2186 N N . HIS A 1 257 ? -3.831 22.502 9.419 1.00 10.78 257 HIS A N 1
ATOM 2187 C CA . HIS A 1 257 ? -5.265 22.767 9.506 1.00 11.30 257 HIS A CA 1
ATOM 2188 C C . HIS A 1 257 ? -5.649 22.982 10.986 1.00 11.62 257 HIS A C 1
ATOM 2189 O O . HIS A 1 257 ? -4.985 22.439 11.890 1.00 12.56 257 HIS A O 1
ATOM 2196 N N . GLU A 1 258 ? -6.666 23.785 11.232 1.00 11.95 258 GLU A N 1
ATOM 2197 C CA . GLU A 1 258 ? -7.148 23.958 12.601 1.00 12.73 258 GLU A CA 1
ATOM 2198 C C . GLU A 1 258 ? -7.497 22.538 13.126 1.00 11.17 258 GLU A C 1
ATOM 2199 O O . GLU A 1 258 ? -8.152 21.758 12.423 1.00 11.03 258 GLU A O 1
ATOM 2205 N N . ALA A 1 259 ? -7.091 22.260 14.354 1.00 10.52 259 ALA A N 1
ATOM 2206 C CA . ALA A 1 259 ? -7.318 20.948 14.968 1.00 10.97 259 ALA A CA 1
ATOM 2207 C C . ALA A 1 259 ? -8.806 20.785 15.271 1.00 11.23 259 ALA A C 1
ATOM 2208 O O . ALA A 1 259 ? -9.464 21.777 15.627 1.00 12.06 259 ALA A O 1
ATOM 2210 N N . LYS A 1 260 ? -9.326 19.554 15.143 1.00 10.63 260 LYS A N 1
ATOM 2211 C CA . LYS A 1 260 ? -10.685 19.240 15.621 1.00 11.15 260 LYS A CA 1
ATOM 2212 C C . LYS A 1 260 ? -10.643 19.366 17.150 1.00 11.19 260 LYS A C 1
ATOM 2213 O O . LYS A 1 260 ? -9.602 19.229 17.786 1.00 10.51 260 LYS A O 1
ATOM 2219 N N . PHE A 1 261 ? -11.784 19.693 17.737 1.00 11.03 261 PHE A N 1
ATOM 2220 C CA . PHE A 1 261 ? -11.849 19.900 19.191 1.00 9.83 261 PHE A CA 1
ATOM 2221 C C . PHE A 1 261 ? -11.169 18.765 20.045 1.00 9.36 261 PHE A C 1
ATOM 2222 O O . PHE A 1 261 ? -10.402 19.059 20.994 1.00 9.75 261 PHE A O 1
ATOM 2230 N N . PRO A 1 262 ? -11.436 17.467 19.736 1.00 9.43 262 PRO A N 1
ATOM 2231 C CA . PRO A 1 262 ? -10.776 16.397 20.532 1.00 8.80 262 PRO A CA 1
ATOM 2232 C C . PRO A 1 262 ? -9.286 16.424 20.466 1.00 8.39 262 PRO A C 1
ATOM 2233 O O . PRO A 1 262 ? -8.610 16.062 21.437 1.00 8.95 262 PRO A O 1
ATOM 2237 N N . VAL A 1 263 ? -8.753 16.890 19.338 1.00 6.88 263 VAL A N 1
ATOM 2238 C CA . VAL A 1 263 ? -7.300 17.043 19.247 1.00 9.85 263 VAL A CA 1
ATOM 2239 C C . VAL A 1 263 ? -6.775 18.159 20.141 1.00 10.14 263 VAL A C 1
ATOM 2240 O O . VAL A 1 263 ? -5.768 18.002 20.832 1.00 10.99 263 VAL A O 1
ATOM 2244 N N . LYS A 1 264 ? -7.504 19.269 20.145 1.00 9.65 264 LYS A N 1
ATOM 2245 C CA . LYS A 1 264 ? -7.151 20.422 21.034 1.00 12.11 264 LYS A CA 1
ATOM 2246 C C . LYS A 1 264 ? -7.081 19.975 22.502 1.00 12.94 264 LYS A C 1
ATOM 2247 O O . LYS A 1 264 ? -6.275 20.449 23.326 1.00 13.92 264 LYS A O 1
ATOM 2253 N N . LYS A 1 265 ? -7.988 19.081 22.829 1.00 12.63 265 LYS A N 1
ATOM 2254 C CA . LYS A 1 265 ? -8.185 18.658 24.207 1.00 13.67 265 LYS A CA 1
ATOM 2255 C C . LYS A 1 265 ? -7.127 17.651 24.712 1.00 13.26 265 LYS A C 1
ATOM 2256 O O . LYS A 1 265 ? -6.827 17.594 25.902 1.00 15.31 265 LYS A O 1
ATOM 2262 N N . ALA A 1 266 ? -6.603 16.801 23.826 1.00 13.14 266 ALA A N 1
A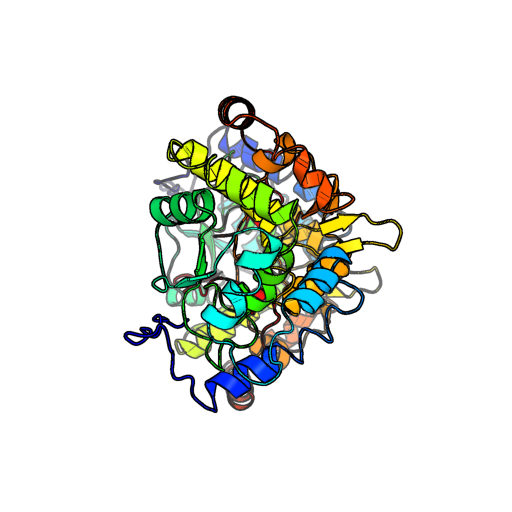TOM 2263 C CA . ALA A 1 266 ? -5.727 15.705 24.206 1.00 15.90 266 ALA A CA 1
ATOM 2264 C C . ALA A 1 266 ? -4.450 16.222 24.889 1.00 17.91 266 ALA A C 1
ATOM 2265 O O . ALA A 1 266 ? -3.921 17.274 24.520 1.00 18.61 266 ALA A O 1
ATOM 2267 N N . SER A 1 267 ? -4.020 15.494 25.914 1.00 21.52 267 SER A N 1
ATOM 2268 C CA . SER A 1 267 ? -2.766 15.819 26.639 1.00 24.50 267 SER A CA 1
ATOM 2269 C C . SER A 1 267 ? -1.601 15.265 25.836 1.00 26.08 267 SER A C 1
ATOM 2270 O O . SER A 1 267 ? -1.718 14.162 25.276 1.00 27.35 267 SER A O 1
ATOM 2273 N N . GLY B 1 4 ? 2.219 37.992 29.905 1.00 55.65 4 GLY B N 1
ATOM 2274 C CA . GLY B 1 4 ? 0.754 37.717 30.051 1.00 55.33 4 GLY B CA 1
ATOM 2275 C C . GLY B 1 4 ? 0.433 36.793 31.215 1.00 55.02 4 GLY B C 1
ATOM 2276 O O . GLY B 1 4 ? 1.197 36.713 32.187 1.00 55.10 4 GLY B O 1
ATOM 2277 N N . THR B 1 5 ? -0.689 36.082 31.099 1.00 54.34 5 THR B N 1
ATOM 2278 C CA . THR B 1 5 ? -1.216 35.220 32.180 1.00 53.79 5 THR B CA 1
ATOM 2279 C C . THR B 1 5 ? -0.404 33.914 32.426 1.00 53.37 5 THR B C 1
ATOM 2280 O O . THR B 1 5 ? -0.600 33.230 33.447 1.00 53.48 5 THR B O 1
ATOM 2284 N N . LYS B 1 6 ? 0.488 33.575 31.487 1.00 52.47 6 LYS B N 1
ATOM 2285 C CA . LYS B 1 6 ? 1.377 32.410 31.625 1.00 51.28 6 LYS B CA 1
ATOM 2286 C C . LYS B 1 6 ? 2.583 32.733 32.514 1.00 50.20 6 LYS B C 1
ATOM 2287 O O . LYS B 1 6 ? 3.056 33.888 32.559 1.00 50.31 6 LYS B O 1
ATOM 2293 N N . TYR B 1 7 ? 3.070 31.707 33.214 1.00 48.69 7 TYR B N 1
ATOM 2294 C CA . TYR B 1 7 ? 4.201 31.823 34.163 1.00 47.21 7 TYR B CA 1
ATOM 2295 C C . TYR B 1 7 ? 3.843 32.616 35.442 1.00 46.60 7 TYR B C 1
ATOM 2296 O O . TYR B 1 7 ? 4.032 32.103 36.556 1.00 47.17 7 TYR B O 1
ATOM 2305 N N . VAL B 1 8 ? 3.339 33.848 35.279 1.00 45.19 8 VAL B N 1
ATOM 2306 C CA . VAL B 1 8 ? 2.878 34.677 36.417 1.00 43.85 8 VAL B CA 1
ATOM 2307 C C . VAL B 1 8 ? 1.348 34.963 36.350 1.00 42.78 8 VAL B C 1
ATOM 2308 O O . VAL B 1 8 ? 0.896 35.916 35.697 1.00 42.27 8 VAL B O 1
ATOM 2312 N N . SER B 1 9 ? 0.567 34.103 37.014 1.00 41.41 9 SER B N 1
ATOM 2313 C CA . SER B 1 9 ? -0.856 34.363 37.292 1.00 39.59 9 SER B CA 1
ATOM 2314 C C . SER B 1 9 ? -0.991 35.630 38.163 1.00 38.06 9 SER B C 1
ATOM 2315 O O . SER B 1 9 ? -0.024 36.035 38.815 1.00 38.63 9 SER B O 1
ATOM 2318 N N . LYS B 1 10 ? -2.171 36.260 38.165 1.00 35.54 10 LYS B N 1
ATOM 2319 C CA . LYS B 1 10 ? -2.339 37.563 38.862 1.00 33.38 10 LYS B CA 1
ATOM 2320 C C . LYS B 1 10 ? -2.499 37.429 40.385 1.00 31.53 10 LYS B C 1
ATOM 2321 O O . LYS B 1 10 ? -3.069 36.454 40.894 1.00 30.93 10 LYS B O 1
ATOM 2327 N N . VAL B 1 11 ? -1.940 38.388 41.124 1.00 30.41 11 VAL B N 1
ATOM 2328 C CA . VAL B 1 11 ? -2.219 38.488 42.563 1.00 28.72 11 VAL B CA 1
ATOM 2329 C C . VAL B 1 11 ? -3.015 39.788 42.778 1.00 27.15 11 VAL B C 1
ATOM 2330 O O . VAL B 1 11 ? -2.659 40.839 42.257 1.00 26.66 11 VAL B O 1
ATOM 2334 N N . PRO B 1 12 ? -4.134 39.692 43.499 1.00 25.65 12 PRO B N 1
ATOM 2335 C CA . PRO B 1 12 ? -4.926 40.879 43.828 1.00 24.37 12 PRO B CA 1
ATOM 2336 C C . PRO B 1 12 ? -4.045 41.872 44.622 1.00 22.66 12 PRO B C 1
ATOM 2337 O O . PRO B 1 12 ? -3.205 41.421 45.438 1.00 22.78 12 PRO B O 1
ATOM 2341 N N . ASP B 1 13 ? -4.255 43.175 44.391 1.00 20.63 13 ASP B N 1
ATOM 2342 C CA . ASP B 1 13 ? -3.583 44.207 45.209 1.00 20.54 13 ASP B CA 1
ATOM 2343 C C . ASP B 1 13 ? -4.146 44.227 46.632 1.00 19.58 13 ASP B C 1
ATOM 2344 O O . ASP B 1 13 ? -4.969 43.380 47.019 1.00 19.23 13 ASP B O 1
ATOM 2349 N N . GLU B 1 14 ? -3.726 45.193 47.441 1.00 18.91 14 GLU B N 1
ATOM 2350 C CA . GLU B 1 14 ? -4.139 45.152 48.831 1.00 18.05 14 GLU B CA 1
ATOM 2351 C C . GLU B 1 14 ? -5.649 45.339 48.989 1.00 18.59 14 GLU B C 1
ATOM 2352 O O . GLU B 1 14 ? -6.203 45.026 50.059 1.00 19.78 14 GLU B O 1
ATOM 2358 N N . HIS B 1 15 ? -6.318 45.867 47.960 1.00 18.69 15 HIS B N 1
ATOM 2359 C CA . HIS B 1 15 ? -7.774 46.084 47.993 1.00 20.00 15 HIS B CA 1
ATOM 2360 C C . HIS B 1 15 ? -8.516 44.921 47.325 1.00 20.84 15 HIS B C 1
ATOM 2361 O O . HIS B 1 15 ? -9.750 44.918 47.249 1.00 21.35 15 HIS B O 1
ATOM 2368 N N . GLY B 1 16 ? -7.764 43.942 46.831 1.00 21.80 16 GLY B N 1
ATOM 2369 C CA . GLY B 1 16 ? -8.358 42.795 46.128 1.00 20.80 16 GLY B CA 1
ATOM 2370 C C . GLY B 1 16 ? -8.571 43.037 44.640 1.00 21.29 16 GLY B C 1
ATOM 2371 O O . GLY B 1 16 ? -9.217 42.232 43.950 1.00 21.67 16 GLY B O 1
ATOM 2372 N N . PHE B 1 17 ? -8.065 44.147 44.132 1.00 20.30 17 PHE B N 1
ATOM 2373 C CA . PHE B 1 17 ? -8.335 44.510 42.734 1.00 20.97 17 PHE B CA 1
ATOM 2374 C C . PHE B 1 17 ? -7.304 43.870 41.834 1.00 20.18 17 PHE B C 1
ATOM 2375 O O . PHE B 1 17 ? -6.110 43.832 42.179 1.00 19.76 17 PHE B O 1
ATOM 2383 N N . ILE B 1 18 ? -7.766 43.306 40.709 1.00 18.38 18 ILE B N 1
ATOM 2384 C CA . ILE B 1 18 ? -6.859 42.774 39.686 1.00 18.71 18 ILE B CA 1
ATOM 2385 C C . ILE B 1 18 ? -6.924 43.645 38.442 1.00 19.45 18 ILE B C 1
ATOM 2386 O O . ILE B 1 18 ? -8.023 43.981 37.949 1.00 19.56 18 ILE B O 1
ATOM 2391 N N . GLU B 1 19 ? -5.742 44.043 37.974 1.00 21.25 19 GLU B N 1
ATOM 2392 C CA . GLU B 1 19 ? -5.663 44.802 36.744 1.00 23.05 19 GLU B CA 1
ATOM 2393 C C . GLU B 1 19 ? -5.531 43.873 35.559 1.00 22.43 19 GLU B C 1
ATOM 2394 O O . GLU B 1 19 ? -4.529 43.158 35.409 1.00 24.18 19 GLU B O 1
ATOM 2400 N N . TRP B 1 20 ? -6.589 43.867 34.753 1.00 22.25 20 TRP B N 1
ATOM 2401 C CA . TRP B 1 20 ? -6.640 43.043 33.559 1.00 21.00 20 TRP B CA 1
ATOM 2402 C C . TRP B 1 20 ? -6.330 43.943 32.385 1.00 21.42 20 TRP B C 1
ATOM 2403 O O . TRP B 1 20 ? -6.853 45.068 32.296 1.00 21.29 20 TRP B O 1
ATOM 2414 N N . SER B 1 21 ? -5.509 43.424 31.474 1.00 21.54 21 SER B N 1
ATOM 2415 C CA . SER B 1 21 ? -5.189 44.170 30.252 1.00 21.80 21 SER B CA 1
ATOM 2416 C C . SER B 1 21 ? -6.353 44.274 29.281 1.00 22.31 21 SER B C 1
ATOM 2417 O O . SER B 1 21 ? -7.331 43.520 29.371 1.00 21.84 21 SER B O 1
ATOM 2420 N N A THR B 1 22 ? -6.266 45.219 28.354 0.60 22.31 22 THR B N 1
ATOM 2421 N N B THR B 1 22 ? -6.236 45.223 28.351 0.40 21.90 22 THR B N 1
ATOM 2422 C CA A THR B 1 22 ? -7.284 45.363 27.305 0.60 22.96 22 THR B CA 1
ATOM 2423 C CA B THR B 1 22 ? -7.195 45.401 27.255 0.40 22.03 22 THR B CA 1
ATOM 2424 C C A THR B 1 22 ? -7.393 44.052 26.504 0.60 22.95 22 THR B C 1
ATOM 2425 C C B THR B 1 22 ? -7.373 44.072 26.512 0.40 22.36 22 THR B C 1
ATOM 2426 O O A THR B 1 22 ? -8.512 43.638 26.148 0.60 23.82 22 THR B O 1
ATOM 2427 O O B THR B 1 22 ? -8.507 43.661 26.213 0.40 22.97 22 THR B O 1
ATOM 2434 N N . GLU B 1 23 ? -6.251 43.402 26.261 1.00 22.37 23 GLU B N 1
ATOM 2435 C CA . GLU B 1 23 ? -6.229 42.082 25.578 1.00 22.67 23 GLU B CA 1
ATOM 2436 C C . GLU B 1 23 ? -6.923 40.985 26.392 1.00 21.80 23 GLU B C 1
ATOM 2437 O O . GLU B 1 23 ? -7.662 40.177 25.839 1.00 20.83 23 GLU B O 1
ATOM 2443 N N . GLU B 1 24 ? -6.663 40.950 27.697 1.00 20.07 24 GLU B N 1
ATOM 2444 C CA . GLU B 1 24 ? -7.337 39.966 28.573 1.00 19.27 24 GLU B CA 1
ATOM 2445 C C . GLU B 1 24 ? -8.851 40.213 28.578 1.00 19.02 24 GLU B C 1
ATOM 2446 O O . GLU B 1 24 ? -9.652 39.255 28.513 1.00 18.08 24 GLU B O 1
ATOM 2452 N N . ASN B 1 25 ? -9.272 41.472 28.625 1.00 17.94 25 ASN B N 1
ATOM 2453 C CA . ASN B 1 25 ? -10.701 41.805 28.594 1.00 18.10 25 ASN B CA 1
ATOM 2454 C C . ASN B 1 25 ? -11.343 41.437 27.258 1.00 19.54 25 ASN B C 1
ATOM 2455 O O . ASN B 1 25 ? -12.487 40.997 27.211 1.00 20.06 25 ASN B O 1
ATOM 2460 N N . LEU B 1 26 ? -10.601 41.631 26.171 1.00 19.29 26 LEU B N 1
ATOM 2461 C CA . LEU B 1 26 ? -11.077 41.239 24.854 1.00 20.02 26 LEU B CA 1
ATOM 2462 C C . LEU B 1 26 ? -11.228 39.714 24.757 1.00 17.67 26 LEU B C 1
ATOM 2463 O O . LEU B 1 26 ? -12.203 39.252 24.150 1.00 17.44 26 LEU B O 1
ATOM 2468 N N . ILE B 1 27 ? -10.296 38.951 25.340 1.00 14.70 27 ILE B N 1
ATOM 2469 C CA . ILE B 1 27 ? -10.442 37.474 25.401 1.00 15.74 27 ILE B CA 1
ATOM 2470 C C . ILE B 1 27 ? -11.752 37.111 26.172 1.00 15.40 27 ILE B C 1
ATOM 2471 O O . ILE B 1 27 ? -12.641 36.357 25.658 1.00 14.70 27 ILE B O 1
ATOM 2476 N N . TRP B 1 28 ? -11.928 37.652 27.377 1.00 14.43 28 TRP B N 1
ATOM 2477 C CA . TRP B 1 28 ? -13.229 37.478 28.058 1.00 13.34 28 TRP B CA 1
ATOM 2478 C C . TRP B 1 28 ? -14.447 37.787 27.181 1.00 14.34 28 TRP B C 1
ATOM 2479 O O . TRP B 1 28 ? -15.406 37.016 27.115 1.00 13.88 28 TRP B O 1
ATOM 2490 N N . GLN B 1 29 ? -14.418 38.908 26.467 1.00 14.84 29 GLN B N 1
ATOM 2491 C CA . GLN B 1 29 ? -15.580 39.313 25.684 1.00 15.77 29 GLN B CA 1
ATOM 2492 C C . GLN B 1 29 ? -15.898 38.270 24.590 1.00 15.73 29 GLN B C 1
ATOM 2493 O O . GLN B 1 29 ? -17.068 37.957 24.344 1.00 16.21 29 GLN B O 1
ATOM 2499 N N . GLU B 1 30 ? -14.837 37.793 23.951 1.00 15.37 30 GLU B N 1
ATOM 2500 C CA . GLU B 1 30 ? -14.981 36.814 22.865 1.00 15.97 30 GLU B CA 1
ATOM 2501 C C . GLU B 1 30 ? -15.515 35.496 23.400 1.00 14.70 30 GLU B C 1
ATOM 2502 O O . GLU B 1 30 ? -16.473 34.926 22.835 1.00 14.90 30 GLU B O 1
ATOM 2508 N N . LEU B 1 31 ? -14.948 35.043 24.521 1.00 13.11 31 LEU B N 1
ATOM 2509 C CA . LEU B 1 31 ? -15.449 33.830 25.219 1.00 13.19 31 LEU B CA 1
ATOM 2510 C C . LEU B 1 31 ? -16.911 33.934 25.656 1.00 13.16 31 LEU B C 1
ATOM 2511 O O . LEU B 1 31 ? -17.725 33.006 25.438 1.00 13.58 31 LEU B O 1
ATOM 2516 N N . PHE B 1 32 ? -17.296 35.090 26.193 1.00 12.36 32 PHE B N 1
ATOM 2517 C CA . PHE B 1 32 ? -18.645 35.325 26.703 1.00 13.97 32 PHE B CA 1
ATOM 2518 C C . PHE B 1 32 ? -19.614 35.373 25.537 1.00 14.36 32 PHE B C 1
ATOM 2519 O O . PHE B 1 32 ? -20.649 34.673 25.527 1.00 14.94 32 PHE B O 1
ATOM 2527 N N A THR B 1 33 ? -19.312 36.205 24.543 0.50 14.88 33 THR B N 1
ATOM 2528 N N B THR B 1 33 ? -19.296 36.205 24.545 0.50 14.56 33 THR B N 1
ATOM 2529 C CA A THR B 1 33 ? -20.258 36.361 23.427 0.50 15.75 33 THR B CA 1
ATOM 2530 C CA B THR B 1 33 ? -20.193 36.372 23.392 0.50 15.15 33 THR B CA 1
ATOM 2531 C C A THR B 1 33 ? -20.515 35.037 22.698 0.50 15.91 33 THR B C 1
ATOM 2532 C C B THR B 1 33 ? -20.505 35.030 22.737 0.50 15.61 33 THR B C 1
ATOM 2533 O O A THR B 1 33 ? -21.666 34.726 22.373 0.50 16.42 33 THR B O 1
ATOM 2534 O O B THR B 1 33 ? -21.674 34.706 22.499 0.50 16.28 33 THR B O 1
ATOM 2541 N N . ARG B 1 34 ? -19.443 34.281 22.434 1.00 15.66 34 ARG B N 1
ATOM 2542 C CA . ARG B 1 34 ? -19.574 32.979 21.763 1.00 15.67 34 ARG B CA 1
ATOM 2543 C C . ARG B 1 34 ? -20.382 31.991 22.619 1.00 15.86 34 ARG B C 1
ATOM 2544 O O . ARG B 1 34 ? -21.186 31.240 22.090 1.00 17.36 34 ARG B O 1
ATOM 2552 N N . GLN B 1 35 ? -20.190 32.009 23.932 1.00 14.20 35 GLN B N 1
ATOM 2553 C CA . GLN B 1 35 ? -20.865 31.028 24.774 1.00 14.70 35 GLN B CA 1
ATOM 2554 C C . GLN B 1 35 ? -22.311 31.366 25.002 1.00 15.27 35 GLN B C 1
ATOM 2555 O O . GLN B 1 35 ? -23.149 30.473 25.036 1.00 14.51 35 GLN B O 1
ATOM 2561 N N . ILE B 1 36 ? -22.624 32.664 25.157 1.00 16.19 36 ILE B N 1
ATOM 2562 C CA . ILE B 1 36 ? -24.032 33.084 25.325 1.00 17.69 36 ILE B CA 1
ATOM 2563 C C . ILE B 1 36 ? -24.867 32.607 24.164 1.00 18.22 36 ILE B C 1
ATOM 2564 O O . ILE B 1 36 ? -25.993 32.136 24.338 1.00 18.80 36 ILE B O 1
ATOM 2569 N N . ALA B 1 37 ? -24.293 32.663 22.980 1.00 18.98 37 ALA B N 1
ATOM 2570 C CA . ALA B 1 37 ? -24.963 32.093 21.807 1.00 20.24 37 ALA B CA 1
ATOM 2571 C C . ALA B 1 37 ? -25.039 30.542 21.870 1.00 19.61 37 ALA B C 1
ATOM 2572 O O . ALA B 1 37 ? -26.077 29.972 21.548 1.00 21.67 37 ALA B O 1
ATOM 2574 N N . CYS B 1 38 ? -23.978 29.859 22.296 1.00 20.64 38 CYS B N 1
ATOM 2575 C CA . CYS B 1 38 ? -23.956 28.365 22.334 1.00 21.12 38 CYS B CA 1
ATOM 2576 C C . CYS B 1 38 ? -24.991 27.784 23.276 1.00 20.63 38 CYS B C 1
ATOM 2577 O O . CYS B 1 38 ? -25.574 26.742 22.960 1.00 21.40 38 CYS B O 1
ATOM 2580 N N . ILE B 1 39 ? -25.262 28.456 24.401 1.00 20.20 39 ILE B N 1
ATOM 2581 C CA . ILE B 1 39 ? -26.081 27.837 25.432 1.00 20.55 39 ILE B CA 1
ATOM 2582 C C . ILE B 1 39 ? -27.529 28.310 25.513 1.00 21.10 39 ILE B C 1
ATOM 2583 O O . ILE B 1 39 ? -28.293 27.900 26.400 1.00 20.39 39 ILE B O 1
ATOM 2588 N N . LYS B 1 40 ? -27.927 29.122 24.542 1.00 22.74 40 LYS B N 1
ATOM 2589 C CA . LYS B 1 40 ? -29.287 29.686 24.521 1.00 22.72 40 LYS B CA 1
ATOM 2590 C C . LYS B 1 40 ? -30.439 28.815 25.038 1.00 22.60 40 LYS B C 1
ATOM 2591 O O . LYS B 1 40 ? -31.096 29.229 26.010 0.50 22.89 40 LYS B O 1
ATOM 2597 N N . ASP B 1 41 ? -30.672 27.648 24.401 1.00 21.48 41 ASP B N 1
ATOM 2598 C CA . ASP B 1 41 ? -31.731 26.650 24.736 1.00 21.24 41 ASP B CA 1
ATOM 2599 C C . ASP B 1 41 ? -31.104 25.290 25.200 1.00 19.80 41 ASP B C 1
ATOM 2600 O O . ASP B 1 41 ? -31.647 24.178 25.008 1.00 20.75 41 ASP B O 1
ATOM 2605 N N . LYS B 1 42 ? -29.913 25.403 25.786 1.00 16.53 42 LYS B N 1
ATOM 2606 C CA . LYS B 1 42 ? -29.099 24.224 26.118 1.00 14.11 42 LYS B CA 1
ATOM 2607 C C . LYS B 1 42 ? -28.764 24.250 27.592 1.00 10.73 42 LYS B C 1
ATOM 2608 O O . LYS B 1 42 ? -28.911 23.231 28.255 1.00 10.49 42 LYS B O 1
ATOM 2614 N N . ALA B 1 43 ? -28.304 25.404 28.100 1.00 11.52 43 ALA B N 1
ATOM 2615 C CA . ALA B 1 43 ? -28.077 25.520 29.537 1.00 9.64 43 ALA B CA 1
ATOM 2616 C C . ALA B 1 43 ? -29.447 25.418 30.226 1.00 9.38 43 ALA B C 1
ATOM 2617 O O . ALA B 1 43 ? -30.477 25.911 29.706 1.00 9.82 43 ALA B O 1
ATOM 2619 N N . CYS B 1 44 ? -29.493 24.739 31.364 1.00 9.58 44 CYS B N 1
ATOM 2620 C CA . CYS B 1 44 ? -30.764 24.590 32.108 1.00 8.66 44 CYS B CA 1
ATOM 2621 C C . CYS B 1 44 ? -31.313 25.937 32.590 1.00 10.29 44 CYS B C 1
ATOM 2622 O O . CYS B 1 44 ? -30.554 26.903 32.808 1.00 9.45 44 CYS B O 1
ATOM 2625 N N . ASP B 1 45 ? -32.623 25.977 32.823 1.00 10.92 45 ASP B N 1
ATOM 2626 C CA . ASP B 1 45 ? -33.268 27.162 33.340 1.00 11.25 45 ASP B CA 1
ATOM 2627 C C . ASP B 1 45 ? -32.617 27.708 34.618 1.00 10.73 45 ASP B C 1
ATOM 2628 O O . ASP B 1 45 ? -32.537 28.934 34.827 1.00 10.64 45 ASP B O 1
ATOM 2633 N N . GLU B 1 46 ? -32.155 26.799 35.489 1.00 9.63 46 GLU B N 1
ATOM 2634 C CA . GLU B 1 46 ? -31.575 27.220 36.773 1.00 10.20 46 GLU B CA 1
ATOM 2635 C C . GLU B 1 46 ? -30.317 28.069 36.546 1.00 11.14 46 GLU B C 1
ATOM 2636 O O . GLU B 1 46 ? -30.025 28.996 37.289 1.00 10.29 46 GLU B O 1
ATOM 2642 N N . TYR B 1 47 ? -29.559 27.692 35.516 1.00 9.64 47 TYR B N 1
ATOM 2643 C CA . TYR B 1 47 ? -28.351 28.389 35.129 1.00 9.24 47 TYR B CA 1
ATOM 2644 C C . TYR B 1 47 ? -28.715 29.786 34.568 1.00 9.00 47 TYR B C 1
ATOM 2645 O O . TYR B 1 47 ? -28.104 30.784 34.978 1.00 8.87 47 TYR B O 1
ATOM 2654 N N . HIS B 1 48 ? -29.702 29.872 33.655 1.00 9.14 48 HIS B N 1
ATOM 2655 C CA . HIS B 1 48 ? -30.122 31.152 33.133 1.00 11.52 48 HIS B CA 1
ATOM 2656 C C . HIS B 1 48 ? -30.632 32.085 34.249 1.00 11.62 48 HIS B C 1
ATOM 2657 O O . HIS B 1 48 ? -30.281 33.275 34.252 1.00 12.61 48 HIS B O 1
ATOM 2664 N N . GLU B 1 49 ? -31.369 31.537 35.212 1.00 10.98 49 GLU B N 1
ATOM 2665 C CA . GLU B 1 49 ? -31.781 32.324 36.378 1.00 11.04 49 GLU B CA 1
ATOM 2666 C C . GLU B 1 49 ? -30.545 32.898 37.112 1.00 10.63 49 GLU B C 1
ATOM 2667 O O . GLU B 1 49 ? -30.491 34.112 37.454 1.00 11.65 49 GLU B O 1
ATOM 2673 N N . GLY B 1 50 ? -29.508 32.067 37.277 1.00 9.32 50 GLY B N 1
ATOM 2674 C CA . GLY B 1 50 ? -28.280 32.496 37.928 1.00 9.44 50 GLY B CA 1
ATOM 2675 C C . GLY B 1 50 ? -27.550 33.562 37.144 1.00 9.69 50 GLY B C 1
ATOM 2676 O O . GLY B 1 50 ? -26.999 34.508 37.741 1.00 9.51 50 GLY B O 1
ATOM 2677 N N . LEU B 1 51 ? -27.539 33.479 35.802 1.00 9.77 51 LEU B N 1
ATOM 2678 C CA . LEU B 1 51 ? -26.980 34.592 35.010 1.00 10.78 51 LEU B CA 1
ATOM 2679 C C . LEU B 1 51 ? -27.697 35.935 35.288 1.00 10.89 51 LEU B C 1
ATOM 2680 O O . LEU B 1 51 ? -27.061 36.984 35.350 1.00 11.48 51 LEU B O 1
ATOM 2685 N N . ALA B 1 52 ? -29.012 35.880 35.411 1.00 11.53 52 ALA B N 1
ATOM 2686 C CA . ALA B 1 52 ? -29.836 37.088 35.619 1.00 12.76 52 ALA B CA 1
ATOM 2687 C C . ALA B 1 52 ? -29.473 37.672 37.004 1.00 13.10 52 ALA B C 1
ATOM 2688 O O . ALA B 1 52 ? -29.411 38.914 37.171 1.00 12.69 52 ALA B O 1
ATOM 2690 N N . LYS B 1 53 ? -29.241 36.801 37.997 1.00 11.68 53 LYS B N 1
ATOM 2691 C CA . LYS B 1 53 ? -28.760 37.280 39.299 1.00 11.13 53 LYS B CA 1
ATOM 2692 C C . LYS B 1 53 ? -27.363 37.875 39.286 1.00 10.61 53 LYS B C 1
ATOM 2693 O O . LYS B 1 53 ? -27.143 38.838 40.020 1.00 11.40 53 LYS B O 1
ATOM 2699 N N . LEU B 1 54 ? -26.404 37.303 38.549 1.00 9.61 54 LEU B N 1
ATOM 2700 C CA . LEU B 1 54 ? -25.017 37.804 38.543 1.00 10.80 54 LEU B CA 1
ATOM 2701 C C . LEU B 1 54 ? -24.849 39.083 37.740 1.00 10.89 54 LEU B C 1
ATOM 2702 O O . LEU B 1 54 ? -23.981 39.896 38.079 1.00 12.81 54 LEU B O 1
ATOM 2707 N N . ASN B 1 55 ? -25.610 39.228 36.646 1.00 10.47 55 ASN B N 1
ATOM 2708 C CA . ASN B 1 55 ? -25.439 40.361 35.748 1.00 11.15 55 ASN B CA 1
ATOM 2709 C C . ASN B 1 55 ? -23.962 40.578 35.420 1.00 12.42 55 ASN B C 1
ATOM 2710 O O . ASN B 1 55 ? -23.442 41.670 35.561 1.00 13.12 55 ASN B O 1
ATOM 2715 N N . LEU B 1 56 ? -23.318 39.536 34.910 1.00 12.07 56 LEU B N 1
ATOM 2716 C CA . LEU B 1 56 ? -21.902 39.595 34.550 1.00 13.09 56 LEU B CA 1
ATOM 2717 C C . LEU B 1 56 ? -21.650 40.607 33.425 1.00 13.12 56 LEU B C 1
ATOM 2718 O O . LEU B 1 56 ? -22.490 40.771 32.519 1.00 13.83 56 LEU B O 1
ATOM 2723 N N . PRO B 1 57 ? -20.471 41.258 33.446 1.00 14.95 57 PRO B N 1
ATOM 2724 C CA . PRO B 1 57 ? -20.161 42.179 32.334 1.00 16.21 57 PRO B CA 1
ATOM 2725 C C . PRO B 1 57 ? -19.806 41.351 31.109 1.00 17.30 57 PRO B C 1
ATOM 2726 O O . PRO B 1 57 ? -19.162 40.275 31.239 1.00 16.99 57 PRO B O 1
ATOM 2730 N N . THR B 1 58 ? -20.230 41.813 29.932 1.00 18.25 58 THR B N 1
ATOM 2731 C CA . THR B 1 58 ? -19.970 41.077 28.702 1.00 19.79 58 THR B CA 1
ATOM 2732 C C . THR B 1 58 ? -18.609 41.429 28.043 1.00 19.85 58 THR B C 1
ATOM 2733 O O . THR B 1 58 ? -18.090 40.699 27.187 1.00 19.39 58 THR B O 1
ATOM 2737 N N . ASP B 1 59 ? -18.009 42.545 28.457 1.00 20.31 59 ASP B N 1
ATOM 2738 C CA . ASP B 1 59 ? -16.853 43.107 27.750 1.00 21.48 59 ASP B CA 1
ATOM 2739 C C . ASP B 1 59 ? -15.578 43.276 28.577 1.00 21.30 59 ASP B C 1
ATOM 2740 O O . ASP B 1 59 ? -14.582 43.821 28.089 1.00 22.37 59 ASP B O 1
ATOM 2745 N N . ARG B 1 60 ? -15.608 42.839 29.832 1.00 18.69 60 ARG B N 1
ATOM 2746 C CA . ARG B 1 60 ? -14.403 42.853 30.646 1.00 18.33 60 ARG B CA 1
ATOM 2747 C C . ARG B 1 60 ? -14.484 41.789 31.713 1.00 15.81 60 ARG B C 1
ATOM 2748 O O . ARG B 1 60 ? -15.583 41.344 32.064 1.00 15.89 60 ARG B O 1
ATOM 2756 N N . ILE B 1 61 ? -13.325 41.381 32.208 1.00 14.78 61 ILE B N 1
ATOM 2757 C CA . ILE B 1 61 ? -13.305 40.417 33.323 1.00 14.84 61 ILE B CA 1
ATOM 2758 C C . ILE B 1 61 ? -13.833 41.058 34.640 1.00 14.46 61 ILE B C 1
ATOM 2759 O O . ILE B 1 61 ? -13.316 42.108 35.068 1.00 15.77 61 ILE B O 1
ATOM 2764 N N . PRO B 1 62 ? -14.871 40.467 35.288 1.00 14.19 62 PRO B N 1
ATOM 2765 C CA . PRO B 1 62 ? -15.335 41.092 36.525 1.00 14.12 62 PRO B CA 1
ATOM 2766 C C . PRO B 1 62 ? -14.318 40.944 37.643 1.00 14.45 62 PRO B C 1
ATOM 2767 O O . PRO B 1 62 ? -13.579 39.953 37.689 1.00 15.62 62 PRO B O 1
ATOM 2771 N N . GLN B 1 63 ? -14.288 41.931 38.557 1.00 14.16 63 GLN B N 1
ATOM 2772 C CA . GLN B 1 63 ? -13.581 41.739 39.813 1.00 14.46 63 GLN B CA 1
ATOM 2773 C C . GLN B 1 63 ? -14.274 40.661 40.631 1.00 14.25 63 GLN B C 1
ATOM 2774 O O . GLN B 1 63 ? -15.539 40.589 40.621 1.00 14.62 63 GLN B O 1
ATOM 2780 N N . LEU B 1 64 ? -13.473 39.860 41.346 1.00 14.39 64 LEU B N 1
ATOM 2781 C CA . LEU B 1 64 ? -14.031 38.748 42.155 1.00 15.61 64 LEU B CA 1
ATOM 2782 C C . LEU B 1 64 ? -15.101 39.304 43.116 1.00 16.52 64 LEU B C 1
ATOM 2783 O O . LEU B 1 64 ? -16.151 38.708 43.294 1.00 16.09 64 LEU B O 1
ATOM 2788 N N . ASP B 1 65 ? -14.871 40.487 43.699 1.00 17.49 65 ASP B N 1
ATOM 2789 C CA . ASP B 1 65 ? -15.869 41.057 44.630 1.00 17.64 65 ASP B CA 1
ATOM 2790 C C . ASP B 1 65 ? -17.230 41.314 44.020 1.00 16.74 65 ASP B C 1
ATOM 2791 O O . ASP B 1 65 ? -18.263 41.209 44.712 1.00 15.25 65 ASP B O 1
ATOM 2796 N N . GLU B 1 66 ? -17.248 41.619 42.723 1.00 15.33 66 GLU B N 1
ATOM 2797 C CA . GLU B 1 66 ? -18.533 41.878 42.071 1.00 17.54 66 GLU B CA 1
ATOM 2798 C C . GLU B 1 66 ? -19.367 40.613 41.891 1.00 16.48 66 GLU B C 1
ATOM 2799 O O . GLU B 1 66 ? -20.621 40.666 41.830 1.00 17.56 66 GLU B O 1
ATOM 2805 N N . VAL B 1 67 ? -18.667 39.478 41.845 1.00 14.14 67 VAL B N 1
ATOM 2806 C CA . VAL B 1 67 ? -19.371 38.215 41.797 1.00 12.64 67 VAL B CA 1
ATOM 2807 C C . VAL B 1 67 ? -19.694 37.736 43.221 1.00 10.92 67 VAL B C 1
ATOM 2808 O O . VAL B 1 67 ? -20.833 37.340 43.511 1.00 11.29 67 VAL B O 1
ATOM 2812 N N . SER B 1 68 ? -18.689 37.800 44.110 1.00 10.62 68 SER B N 1
ATOM 2813 C CA . SER B 1 68 ? -18.860 37.401 45.522 1.00 11.64 68 SER B CA 1
ATOM 2814 C C . SER B 1 68 ? -20.009 38.121 46.195 1.00 12.66 68 SER B C 1
ATOM 2815 O O . SER B 1 68 ? -20.791 37.501 46.916 1.00 11.99 68 SER B O 1
ATOM 2818 N N . LYS B 1 69 ? -20.143 39.431 45.936 1.00 11.85 69 LYS B N 1
ATOM 2819 C CA . LYS B 1 69 ? -21.247 40.171 46.585 1.00 13.52 69 LYS B CA 1
ATOM 2820 C C . LYS B 1 69 ? -22.611 39.602 46.290 1.00 12.58 69 LYS B C 1
ATOM 2821 O O . LYS B 1 69 ? -23.503 39.643 47.143 1.00 13.88 69 LYS B O 1
ATOM 2827 N N . VAL B 1 70 ? -22.770 39.030 45.094 1.00 11.77 70 VAL B N 1
ATOM 2828 C CA . VAL B 1 70 ? -24.066 38.440 44.701 1.00 11.48 70 VAL B CA 1
ATOM 2829 C C . VAL B 1 70 ? -24.195 37.002 45.211 1.00 11.70 70 VAL B C 1
ATOM 2830 O O . VAL B 1 70 ? -25.248 36.574 45.674 1.00 11.65 70 VAL B O 1
ATOM 2834 N N . LEU B 1 71 ? -23.091 36.250 45.151 1.00 11.17 71 LEU B N 1
ATOM 2835 C CA . LEU B 1 71 ? -23.103 34.915 45.800 1.00 11.66 71 LEU B CA 1
ATOM 2836 C C . LEU B 1 71 ? -23.400 35.055 47.328 1.00 11.80 71 LEU B C 1
ATOM 2837 O O . LEU B 1 71 ? -24.069 34.220 47.933 1.00 11.19 71 LEU B O 1
ATOM 2842 N N . LYS B 1 72 ? -22.886 36.109 47.958 1.00 11.19 72 LYS B N 1
ATOM 2843 C CA . LYS B 1 72 ? -23.065 36.249 49.412 1.00 13.88 72 LYS B CA 1
ATOM 2844 C C . LYS B 1 72 ? -24.551 36.449 49.725 1.00 12.98 72 LYS B C 1
ATOM 2845 O O . LYS B 1 72 ? -25.091 35.752 50.616 1.00 14.09 72 LYS B O 1
ATOM 2851 N N . VAL B 1 73 ? -25.239 37.308 48.967 1.00 14.63 73 VAL B N 1
ATOM 2852 C CA . VAL B 1 73 ? -26.646 37.530 49.252 1.00 16.04 73 VAL B CA 1
ATOM 2853 C C . VAL B 1 73 ? -27.563 36.403 48.818 1.00 16.07 73 VAL B C 1
ATOM 2854 O O . VAL B 1 73 ? -28.603 36.178 49.432 1.00 19.22 73 VAL B O 1
ATOM 2858 N N . SER B 1 74 ? -27.175 35.633 47.807 1.00 14.99 74 SER B N 1
ATOM 2859 C CA . SER B 1 74 ? -28.061 34.550 47.328 1.00 14.68 74 SER B CA 1
ATOM 2860 C C . SER B 1 74 ? -27.912 33.275 48.151 1.00 14.82 74 SER B C 1
ATOM 2861 O O . SER B 1 74 ? -28.902 32.679 48.568 1.00 16.52 74 SER B O 1
ATOM 2864 N N . THR B 1 75 ? -26.672 32.843 48.386 1.00 12.68 75 THR B N 1
ATOM 2865 C CA . THR B 1 75 ? -26.467 31.550 49.073 1.00 11.88 75 THR B CA 1
ATOM 2866 C C . THR B 1 75 ? -25.355 31.552 50.133 1.00 10.08 75 THR B C 1
ATOM 2867 O O . THR B 1 75 ? -25.067 30.493 50.723 1.00 11.73 75 THR B O 1
ATOM 2871 N N . GLY B 1 76 ? -24.724 32.708 50.383 1.00 10.60 76 GLY B N 1
ATOM 2872 C CA . GLY B 1 76 ? -23.675 32.759 51.383 1.00 11.40 76 GLY B CA 1
ATOM 2873 C C . GLY B 1 76 ? -22.300 32.387 50.879 1.00 12.03 76 GLY B C 1
ATOM 2874 O O . GLY B 1 76 ? -21.318 32.329 51.651 1.00 13.93 76 GLY B O 1
ATOM 2875 N N . TRP B 1 77 ? -22.209 32.129 49.568 1.00 11.05 77 TRP B N 1
ATOM 2876 C CA . TRP B 1 77 ? -20.929 31.765 48.952 1.00 10.62 77 TRP B CA 1
AT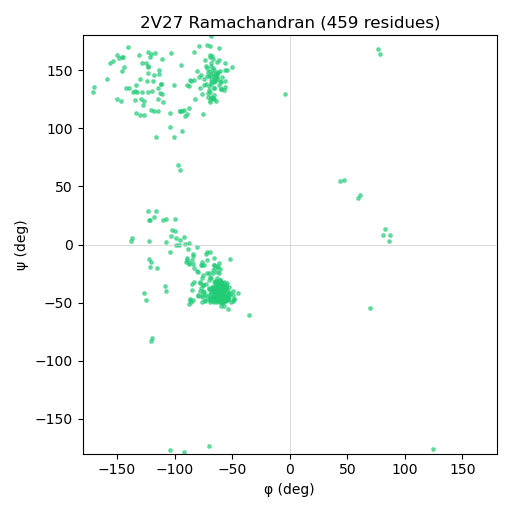OM 2877 C C . TRP B 1 77 ? -20.077 32.973 48.606 1.00 10.49 77 TRP B C 1
ATOM 2878 O O . TRP B 1 77 ? -20.580 34.118 48.597 1.00 10.75 77 TRP B O 1
ATOM 2889 N N . GLU B 1 78 ? -18.787 32.757 48.319 1.00 10.52 78 GLU B N 1
ATOM 2890 C CA . GLU B 1 78 ? -17.910 33.800 47.758 1.00 10.97 78 GLU B CA 1
ATOM 2891 C C . GLU B 1 78 ? -16.923 33.128 46.794 1.00 11.82 78 GLU B C 1
ATOM 2892 O O . GLU B 1 78 ? -16.712 31.869 46.876 1.00 11.00 78 GLU B O 1
ATOM 2898 N N . CYS B 1 79 ? -16.329 33.944 45.910 1.00 10.82 79 CYS B N 1
ATOM 2899 C CA . CYS B 1 79 ? -15.236 33.493 45.064 1.00 12.54 79 CYS B CA 1
ATOM 2900 C C . CYS B 1 79 ? -13.972 33.693 45.865 1.00 14.44 79 CYS B C 1
ATOM 2901 O O . CYS B 1 79 ? -13.821 34.724 46.556 1.00 17.58 79 CYS B O 1
ATOM 2904 N N . TYR B 1 80 ? -13.047 32.771 45.747 1.00 12.11 80 TYR B N 1
ATOM 2905 C CA . TYR B 1 80 ? -11.846 32.808 46.565 1.00 11.98 80 TYR B CA 1
ATOM 2906 C C . TYR B 1 80 ? -10.670 32.731 45.627 1.00 11.42 80 TYR B C 1
ATOM 2907 O O . TYR B 1 80 ? -10.467 31.704 44.966 1.00 11.17 80 TYR B O 1
ATOM 2916 N N . PRO B 1 81 ? -9.902 33.820 45.499 1.00 10.83 81 PRO B N 1
ATOM 2917 C CA . PRO B 1 81 ? -8.744 33.832 44.574 1.00 12.62 81 PRO B CA 1
ATOM 2918 C C . PRO B 1 81 ? -7.615 32.881 44.970 1.00 13.93 81 PRO B C 1
ATOM 2919 O O . PRO B 1 81 ? -7.237 32.815 46.147 1.00 15.78 81 PRO B O 1
ATOM 2923 N N . VAL B 1 82 ? -7.109 32.141 43.980 1.00 16.12 82 VAL B N 1
ATOM 2924 C CA . VAL B 1 82 ? -5.971 31.243 44.160 1.00 19.75 82 VAL B CA 1
ATOM 2925 C C . VAL B 1 82 ? -4.965 31.583 43.059 1.00 22.58 82 VAL B C 1
ATOM 2926 O O . VAL B 1 82 ? -5.331 31.615 41.889 1.00 24.25 82 VAL B O 1
ATOM 2930 N N . PRO B 1 83 ? -3.707 31.894 43.432 1.00 26.20 83 PRO B N 1
ATOM 2931 C CA . PRO B 1 83 ? -2.790 32.308 42.366 1.00 28.39 83 PRO B CA 1
ATOM 2932 C C . PRO B 1 83 ? -2.055 31.128 41.788 1.00 30.29 83 PRO B C 1
ATOM 2933 O O . PRO B 1 83 ? -1.463 31.257 40.709 1.00 31.39 83 PRO B O 1
ATOM 2937 N N . ALA B 1 84 ? -2.097 29.989 42.495 1.00 31.45 84 ALA B N 1
ATOM 2938 C CA . ALA B 1 84 ? -1.387 28.772 42.070 1.00 32.07 84 ALA B CA 1
ATOM 2939 C C . ALA B 1 84 ? -2.669 27.696 42.391 0.0000 42.33 84 ALA B C 1
ATOM 2940 O O . ALA B 1 84 ? -3.332 27.889 43.499 1.00 32.49 84 ALA B O 1
ATOM 2942 N N . LEU B 1 85 ? -3.317 26.376 41.213 1.00 35.83 85 LEU B N 1
ATOM 2943 C CA . LEU B 1 85 ? -3.643 25.039 41.734 1.00 35.02 85 LEU B CA 1
ATOM 2944 C C . LEU B 1 85 ? -3.315 24.841 43.224 1.00 33.82 85 LEU B C 1
ATOM 2945 O O . LEU B 1 85 ? -2.194 25.136 43.673 1.00 35.39 85 LEU B O 1
ATOM 2950 N N . ILE B 1 86 ? -4.302 24.346 43.977 1.00 31.40 86 ILE B N 1
ATOM 2951 C CA . ILE B 1 86 ? -4.166 24.035 45.418 1.00 28.34 86 ILE B CA 1
ATOM 2952 C C . ILE B 1 86 ? -4.370 22.517 45.577 1.00 26.81 86 ILE B C 1
ATOM 2953 O O . ILE B 1 86 ? -4.900 21.884 44.663 1.00 26.82 86 ILE B O 1
ATOM 2958 N N . GLY B 1 87 ? -3.988 21.960 46.723 1.00 24.97 87 GLY B N 1
ATOM 2959 C CA . GLY B 1 87 ? -4.187 20.513 46.987 1.00 23.16 87 GLY B CA 1
ATOM 2960 C C . GLY B 1 87 ? -5.650 20.100 47.175 1.00 21.65 87 GLY B C 1
ATOM 2961 O O . GLY B 1 87 ? -6.538 20.951 47.375 1.00 20.65 87 GLY B O 1
ATOM 2962 N N . PHE B 1 88 ? -5.922 18.794 47.070 1.00 19.63 88 PHE B N 1
ATOM 2963 C CA . PHE B 1 88 ? -7.254 18.284 47.426 1.00 18.44 88 PHE B CA 1
ATOM 2964 C C . PHE B 1 88 ? -7.713 18.688 48.819 1.00 17.07 88 PHE B C 1
ATOM 2965 O O . PHE B 1 88 ? -8.886 19.059 48.987 1.00 15.57 88 PHE B O 1
ATOM 2973 N N . GLY B 1 89 ? -6.827 18.592 49.828 1.00 16.88 89 GLY B N 1
ATOM 2974 C CA . GLY B 1 89 ? -7.238 18.931 51.193 1.00 15.78 89 GLY B CA 1
ATOM 2975 C C . GLY B 1 89 ? -7.799 20.354 51.306 1.00 14.60 89 GLY B C 1
ATOM 2976 O O . GLY B 1 89 ? -8.894 20.566 51.849 1.00 15.54 89 GLY B O 1
ATOM 2977 N N . GLU B 1 90 ? -7.073 21.283 50.700 1.00 13.55 90 GLU B N 1
ATOM 2978 C CA . GLU B 1 90 ? -7.449 22.672 50.703 1.00 14.13 90 GLU B CA 1
ATOM 2979 C C . GLU B 1 90 ? -8.696 22.919 49.841 1.00 12.92 90 GLU B C 1
ATOM 2980 O O . GLU B 1 90 ? -9.581 23.712 50.238 1.00 12.46 90 GLU B O 1
ATOM 2986 N N . PHE B 1 91 ? -8.821 22.221 48.711 1.00 13.25 91 PHE B N 1
ATOM 2987 C CA . PHE B 1 91 ? -10.035 22.356 47.906 1.00 11.92 91 PHE B CA 1
ATOM 2988 C C . PHE B 1 91 ? -11.298 21.983 48.698 1.00 12.22 91 PHE B C 1
ATOM 2989 O O . PHE B 1 91 ? -12.271 22.751 48.737 1.00 10.40 91 PHE B O 1
ATOM 2997 N N . PHE B 1 92 ? -11.283 20.811 49.338 1.00 10.50 92 PHE B N 1
ATOM 2998 C CA . PHE B 1 92 ? -12.389 20.390 50.199 1.00 10.26 92 PHE B CA 1
ATOM 2999 C C . PHE B 1 92 ? -12.651 21.417 51.336 1.00 9.70 92 PHE B C 1
ATOM 3000 O O . PHE B 1 92 ? -13.790 21.793 51.617 1.00 10.76 92 PHE B O 1
ATOM 3008 N N . ARG B 1 93 ? -11.581 21.850 51.992 1.00 10.19 93 ARG B N 1
ATOM 3009 C CA . ARG B 1 93 ? -11.732 22.829 53.077 1.00 10.22 93 ARG B CA 1
ATOM 3010 C C . ARG B 1 93 ? -12.413 24.102 52.573 1.00 10.69 93 ARG B C 1
ATOM 3011 O O . ARG B 1 93 ? -13.407 24.597 53.207 1.00 10.24 93 ARG B O 1
ATOM 3019 N N . LEU B 1 94 ? -11.931 24.637 51.447 1.00 10.57 94 LEU B N 1
ATOM 3020 C CA . LEU B 1 94 ? -12.590 25.853 50.894 1.00 9.10 94 LEU B CA 1
ATOM 3021 C C . LEU B 1 94 ? -14.066 25.639 50.585 1.00 9.70 94 LEU B C 1
ATOM 3022 O O . LEU B 1 94 ? -14.906 26.442 51.024 1.00 9.48 94 LEU B O 1
ATOM 3027 N N A LEU B 1 95 ? -14.401 24.587 49.849 0.50 10.11 95 LEU B N 1
ATOM 3028 N N B LEU B 1 95 ? -14.381 24.582 49.848 0.50 9.62 95 LEU B N 1
ATOM 3029 C CA A LEU B 1 95 ? -15.839 24.353 49.575 0.50 10.01 95 LEU B CA 1
ATOM 3030 C CA B LEU B 1 95 ? -15.803 24.324 49.549 0.50 8.95 95 LEU B CA 1
ATOM 3031 C C A LEU B 1 95 ?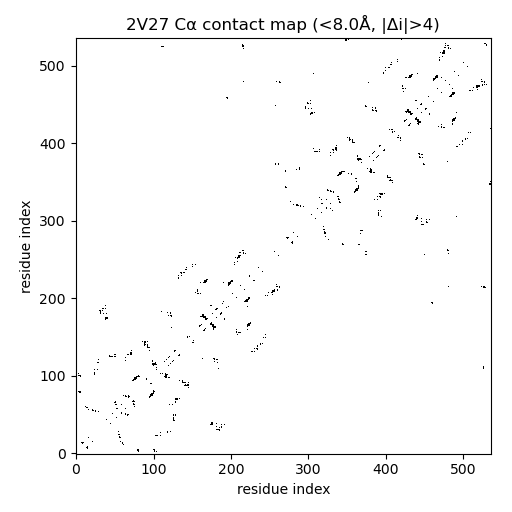 -16.647 24.185 50.856 0.50 9.92 95 LEU B C 1
ATOM 3032 C C B LEU B 1 95 ? -16.633 24.168 50.831 0.50 9.38 95 LEU B C 1
ATOM 3033 O O A LEU B 1 95 ? -17.810 24.643 50.934 0.50 10.43 95 LEU B O 1
ATOM 3034 O O B LEU B 1 95 ? -17.793 24.633 50.885 0.50 10.06 95 LEU B O 1
ATOM 3043 N N . SER B 1 96 ? -16.063 23.518 51.859 1.00 10.59 96 SER B N 1
ATOM 3044 C CA . SER B 1 96 ? -16.796 23.304 53.112 1.00 10.40 96 SER B CA 1
ATOM 3045 C C . SER B 1 96 ? -17.099 24.613 53.817 1.00 10.26 96 SER B C 1
ATOM 3046 O O . SER B 1 96 ? -18.006 24.649 54.653 1.00 12.01 96 SER B O 1
ATOM 3049 N N . GLU B 1 97 ? -16.315 25.642 53.486 1.00 9.58 97 GLU B N 1
ATOM 3050 C CA . GLU B 1 97 ? -16.477 26.999 54.020 1.00 10.00 97 GLU B CA 1
ATOM 3051 C C . GLU B 1 97 ? -17.217 27.926 53.044 1.00 9.38 97 GLU B C 1
ATOM 3052 O O . GLU B 1 97 ? -17.258 29.146 53.243 1.00 10.24 97 GLU B O 1
ATOM 3058 N N . LYS B 1 98 ? -17.818 27.358 51.983 1.00 9.95 98 LYS B N 1
ATOM 3059 C CA . LYS B 1 98 ? -18.573 28.151 50.979 1.00 9.94 98 LYS B CA 1
ATOM 3060 C C . LYS B 1 98 ? -17.668 29.203 50.314 1.00 8.39 98 LYS B C 1
ATOM 3061 O O . LYS B 1 98 ? -18.089 30.319 49.969 1.00 9.42 98 LYS B O 1
ATOM 3067 N N . LYS B 1 99 ? -16.433 28.768 50.051 1.00 7.51 99 LYS B N 1
ATOM 3068 C CA . LYS B 1 99 ? -15.451 29.517 49.297 1.00 8.47 99 LYS B CA 1
ATOM 3069 C C . LYS B 1 99 ? -15.102 28.720 48.028 1.00 10.28 99 LYS B C 1
ATOM 3070 O O . LYS B 1 99 ? -14.578 27.603 48.101 1.00 9.85 99 LYS B O 1
ATOM 3076 N N . PHE B 1 100 ? -15.450 29.284 46.878 1.00 9.42 100 PHE B N 1
ATOM 3077 C CA . PHE B 1 100 ? -15.184 28.600 45.598 1.00 10.37 100 PHE B CA 1
ATOM 3078 C C . PHE B 1 100 ? -13.871 29.089 44.988 1.00 10.17 100 PHE B C 1
ATOM 3079 O O . PHE B 1 100 ? -13.759 30.244 44.631 1.00 9.89 100 PHE B O 1
ATOM 3087 N N . PRO B 1 101 ? -12.879 28.204 44.871 1.00 11.34 101 PRO B N 1
ATOM 3088 C CA . PRO B 1 101 ? -11.573 28.663 44.431 1.00 11.67 101 PRO B CA 1
ATOM 3089 C C . PRO B 1 101 ? -11.590 29.095 42.942 1.00 13.31 101 PRO B C 1
ATOM 3090 O O . PRO B 1 101 ? -12.152 28.381 42.101 1.00 14.00 101 PRO B O 1
ATOM 3094 N N . VAL B 1 102 ? -11.048 30.268 42.628 1.00 12.17 102 VAL B N 1
ATOM 3095 C CA . VAL B 1 102 ? -11.010 30.775 41.241 1.00 11.99 102 VAL B CA 1
ATOM 3096 C C . VAL B 1 102 ? -9.561 31.145 40.936 1.00 12.90 102 VAL B C 1
ATOM 3097 O O . VAL B 1 102 ? -8.979 32.006 41.632 1.00 13.36 102 VAL B O 1
ATOM 3101 N N . ALA B 1 103 ? -8.976 30.507 39.914 1.00 13.42 103 ALA B N 1
ATOM 3102 C CA . ALA B 1 103 ? -7.599 30.816 39.544 1.00 15.05 103 ALA B CA 1
ATOM 3103 C C . ALA B 1 103 ? -7.591 32.198 38.872 1.00 15.29 103 ALA B C 1
ATOM 3104 O O . ALA B 1 103 ? -8.447 32.526 38.066 1.00 15.21 103 ALA B O 1
ATOM 3106 N N . THR B 1 104 ? -6.589 33.004 39.215 1.00 15.91 104 THR B N 1
ATOM 3107 C CA . THR B 1 104 ? -6.597 34.419 38.813 1.00 16.54 104 THR B CA 1
ATOM 3108 C C . THR B 1 104 ? -5.805 34.623 37.515 1.00 17.71 104 THR B C 1
ATOM 3109 O O . THR B 1 104 ? -4.764 35.305 37.486 1.00 18.03 104 THR B O 1
ATOM 3113 N N . PHE B 1 105 ? -6.307 34.018 36.433 1.00 17.09 105 PHE B N 1
ATOM 3114 C CA . PHE B 1 105 ? -5.693 34.148 35.122 1.00 15.35 105 PHE B CA 1
ATOM 3115 C C . PHE B 1 105 ? -6.776 33.877 34.072 1.00 15.31 105 PHE B C 1
ATOM 3116 O O . PHE B 1 105 ? -7.761 33.197 34.377 1.00 14.65 105 PHE B O 1
ATOM 3124 N N . ILE B 1 106 ? -6.575 34.398 32.857 1.00 14.89 106 ILE B N 1
ATOM 3125 C CA . ILE B 1 106 ? -7.389 34.021 31.700 1.00 14.77 106 ILE B CA 1
ATOM 3126 C C . ILE B 1 106 ? -6.487 33.370 30.642 1.00 15.00 106 ILE B C 1
ATOM 3127 O O . ILE B 1 106 ? -5.291 33.745 30.502 1.00 15.78 106 ILE B O 1
ATOM 3132 N N . ARG B 1 107 ? -7.044 32.392 29.921 1.00 16.07 107 ARG B N 1
ATOM 3133 C CA . ARG B 1 107 ? -6.334 31.735 28.826 1.00 16.35 107 ARG B CA 1
ATOM 3134 C C . ARG B 1 107 ? -5.712 32.743 27.823 1.00 16.28 107 ARG B C 1
ATOM 3135 O O . ARG B 1 107 ? -6.225 33.843 27.647 1.00 16.68 107 ARG B O 1
ATOM 3143 N N . SER B 1 108 ? -4.631 32.318 27.156 1.00 18.02 108 SER B N 1
ATOM 3144 C CA . SER B 1 108 ? -4.090 33.070 26.007 1.00 20.19 108 SER B CA 1
ATOM 3145 C C . SER B 1 108 ? -5.030 33.005 24.787 1.00 21.71 108 SER B C 1
ATOM 3146 O O . SER B 1 108 ? -5.873 32.111 24.682 1.00 21.07 108 SER B O 1
ATOM 3149 N N . ARG B 1 109 ? -4.863 33.930 23.838 1.00 22.86 109 ARG B N 1
ATOM 3150 C CA . ARG B 1 109 ? -5.547 33.818 22.553 1.00 25.32 109 ARG B CA 1
ATOM 3151 C C . ARG B 1 109 ? -5.358 32.483 21.884 1.00 25.23 109 ARG B C 1
ATOM 3152 O O . ARG B 1 109 ? -6.321 31.942 21.341 1.00 25.89 109 ARG B O 1
ATOM 3160 N N . GLU B 1 110 ? -4.143 31.954 21.913 1.00 25.16 110 GLU B N 1
ATOM 3161 C CA . GLU B 1 110 ? -3.863 30.686 21.255 1.00 25.60 110 GLU B CA 1
ATOM 3162 C C . GLU B 1 110 ? -4.735 29.562 21.825 1.00 25.72 110 GLU B C 1
ATOM 3163 O O . GLU B 1 110 ? -5.173 28.703 21.071 1.00 26.20 110 GLU B O 1
ATOM 3169 N N . GLU B 1 111 ? -5.036 29.612 23.132 1.00 24.48 111 GLU B N 1
ATOM 3170 C CA . GLU B 1 111 ? -5.834 28.568 23.802 1.00 24.00 111 GLU B CA 1
ATOM 3171 C C . GLU B 1 111 ? -7.321 28.898 23.924 1.00 21.75 111 GLU B C 1
ATOM 3172 O O . GLU B 1 111 ? -8.004 28.300 24.755 1.00 22.33 111 GLU B O 1
ATOM 3178 N N A MET B 1 112 ? -7.814 29.843 23.126 0.50 21.08 112 MET B N 1
ATOM 3179 N N B MET B 1 112 ? -7.834 29.824 23.116 0.50 21.16 112 MET B N 1
ATOM 3180 C CA A MET B 1 112 ? -9.219 30.280 23.196 0.50 20.07 112 MET B CA 1
ATOM 3181 C CA B MET B 1 112 ? -9.224 30.294 23.299 0.50 20.33 112 MET B CA 1
ATOM 3182 C C A MET B 1 112 ? -10.172 29.089 23.362 0.50 19.86 112 MET B C 1
ATOM 3183 C C B MET B 1 112 ? -10.324 29.222 23.203 0.50 19.77 112 MET B C 1
ATOM 3184 O O A MET B 1 112 ? -10.930 28.993 24.326 0.50 18.57 112 MET B O 1
ATOM 3185 O O B MET B 1 112 ? -11.372 29.363 23.849 0.50 17.61 112 MET B O 1
ATOM 3194 N N . ASP B 1 113 ? -10.083 28.161 22.419 1.00 19.87 113 ASP B N 1
ATOM 3195 C CA . ASP B 1 113 ? -11.073 27.088 22.280 1.00 18.92 113 ASP B CA 1
ATOM 3196 C C . ASP B 1 113 ? -10.957 25.986 23.311 1.00 17.94 113 ASP B C 1
ATOM 3197 O O . ASP B 1 113 ? -11.918 25.215 23.469 1.00 17.90 113 ASP B O 1
ATOM 3202 N N . TYR B 1 114 ? -9.821 25.870 24.000 1.00 17.38 114 TYR B N 1
ATOM 3203 C CA . TYR B 1 114 ? -9.622 24.844 25.028 1.00 17.92 114 TYR B CA 1
ATOM 3204 C C . TYR B 1 114 ? -8.360 25.061 25.827 1.00 19.01 114 TYR B C 1
ATOM 3205 O O . TYR B 1 114 ? -7.310 25.328 25.237 1.00 19.86 114 TYR B O 1
ATOM 3214 N N . LEU B 1 115 ? -8.434 24.916 27.153 1.00 20.22 115 LEU B N 1
ATOM 3215 C CA . LEU B 1 115 ? -7.237 24.670 27.978 1.00 21.05 115 LEU B CA 1
ATOM 3216 C C . LEU B 1 115 ? -7.563 23.775 29.125 1.00 21.87 115 LEU B C 1
ATOM 3217 O O . LEU B 1 115 ? -8.693 23.807 29.629 1.00 22.32 115 LEU B O 1
ATOM 3222 N N . GLN B 1 116 ? -6.568 22.991 29.538 1.00 22.05 116 GLN B N 1
ATOM 3223 C CA . GLN B 1 116 ? -6.773 21.956 30.534 1.00 22.65 116 GLN B CA 1
ATOM 3224 C C . GLN B 1 116 ? -6.922 22.566 31.925 1.00 22.01 116 GLN B C 1
ATOM 3225 O O . GLN B 1 116 ? -7.769 22.138 32.660 1.00 22.86 116 GLN B O 1
ATOM 3231 N N . GLU B 1 117 ? -6.121 23.574 32.263 1.00 22.06 117 GLU B N 1
ATOM 3232 C CA . GLU B 1 117 ? -6.241 24.204 33.594 1.00 21.26 117 GLU B CA 1
ATOM 3233 C C . GLU B 1 117 ? -7.461 25.126 33.626 1.00 20.24 117 GLU B C 1
ATOM 3234 O O . GLU B 1 117 ? -7.648 25.943 32.718 1.00 21.00 117 GLU B O 1
ATOM 3240 N N . PRO B 1 118 ? -8.338 24.984 34.638 1.00 18.97 118 PRO B N 1
ATOM 3241 C CA . PRO B 1 118 ? -9.528 25.870 34.692 1.00 16.91 118 PRO B CA 1
ATOM 3242 C C . PRO B 1 118 ? -9.165 27.342 34.920 1.00 14.95 118 PRO B C 1
ATOM 3243 O O . PRO B 1 118 ? -8.467 27.674 35.899 1.00 16.13 118 PRO B O 1
ATOM 3247 N N . ASP B 1 119 ? -9.636 28.214 34.033 1.00 13.26 119 ASP B N 1
ATOM 3248 C CA . ASP B 1 119 ? -9.305 29.634 34.122 1.00 13.56 119 ASP B CA 1
ATOM 3249 C C . ASP B 1 119 ? -10.478 30.437 34.679 1.00 11.64 119 ASP B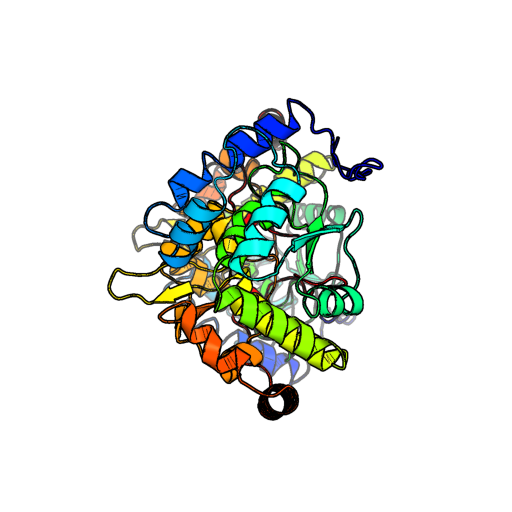 C 1
ATOM 3250 O O . ASP B 1 119 ? -11.535 29.887 35.029 1.00 10.47 119 ASP B O 1
ATOM 3255 N N . ILE B 1 120 ? -10.320 31.763 34.745 1.00 11.40 120 ILE B N 1
ATOM 3256 C CA . ILE B 1 120 ? -11.323 32.595 35.382 1.00 12.06 120 ILE B CA 1
ATOM 3257 C C . ILE B 1 120 ? -12.645 32.560 34.609 1.00 11.52 120 ILE B C 1
ATOM 3258 O O . ILE B 1 120 ? -13.726 32.657 35.221 1.00 10.40 120 ILE B O 1
ATOM 3263 N N . PHE B 1 121 ? -12.566 32.413 33.269 1.00 11.30 121 PHE B N 1
ATOM 3264 C CA . PHE B 1 121 ? -13.794 32.265 32.497 1.00 10.37 121 PHE B CA 1
ATOM 3265 C C . PHE B 1 121 ? -14.542 30.941 32.819 1.00 10.26 121 PHE B C 1
ATOM 3266 O O . PHE B 1 121 ? -15.768 30.952 33.044 1.00 9.10 121 PHE B O 1
ATOM 3274 N N . HIS B 1 122 ? -13.829 29.830 32.797 1.00 10.84 122 HIS B N 1
ATOM 3275 C CA . HIS B 1 122 ? -14.450 28.557 33.207 1.00 9.21 122 HIS B CA 1
ATOM 3276 C C . HIS B 1 122 ? -15.177 28.689 34.561 1.00 9.36 122 HIS B C 1
ATOM 3277 O O . HIS B 1 122 ? -16.327 28.306 34.713 1.00 10.37 122 HIS B O 1
ATOM 3284 N N . GLU B 1 123 ? -14.515 29.273 35.560 1.00 9.34 123 GLU B N 1
ATOM 3285 C CA . GLU B 1 123 ? -15.102 29.282 36.908 1.00 9.37 123 GLU B CA 1
ATOM 3286 C C . GLU B 1 123 ? -16.251 30.263 36.994 1.00 10.36 123 GLU B C 1
ATOM 3287 O O . GLU B 1 123 ? -17.295 29.886 37.547 1.00 10.89 123 GLU B O 1
ATOM 3293 N N . ILE B 1 124 ? -16.063 31.501 36.500 1.00 10.13 124 ILE B N 1
ATOM 3294 C CA . ILE B 1 124 ? -17.109 32.499 36.696 1.00 11.06 124 ILE B CA 1
ATOM 3295 C C . ILE B 1 124 ? -18.299 32.261 35.745 1.00 10.64 124 ILE B C 1
ATOM 3296 O O . ILE B 1 124 ? -19.446 32.320 36.178 1.00 11.28 124 ILE B O 1
ATOM 3301 N N . PHE B 1 125 ? -18.015 31.987 34.465 1.00 9.81 125 PHE B N 1
ATOM 3302 C CA . PHE B 1 125 ? -19.093 31.721 33.549 1.00 9.57 125 PHE B CA 1
ATOM 3303 C C . PHE B 1 125 ? -19.682 30.306 33.741 1.00 8.90 125 PHE B C 1
ATOM 3304 O O . PHE B 1 125 ? -20.931 30.102 33.740 1.00 8.79 125 PHE B O 1
ATOM 3312 N N . GLY B 1 126 ? -18.807 29.319 33.903 1.00 8.76 126 GLY B N 1
ATOM 3313 C CA . GLY B 1 126 ? -19.296 27.941 34.000 1.00 9.39 126 GLY B CA 1
ATOM 3314 C C . GLY B 1 126 ? -19.993 27.555 35.310 1.00 8.50 126 GLY B C 1
ATOM 3315 O O . GLY B 1 126 ? -20.973 26.783 35.280 1.00 9.30 126 GLY B O 1
ATOM 3316 N N . HIS B 1 127 ? -19.414 27.979 36.463 1.00 8.81 127 HIS B N 1
ATOM 3317 C CA . HIS B 1 127 ? -19.913 27.539 37.788 1.00 9.14 127 HIS B CA 1
ATOM 3318 C C . HIS B 1 127 ? -20.669 28.598 38.599 1.00 10.23 127 HIS B C 1
ATOM 3319 O O . HIS B 1 127 ? -21.688 28.332 39.239 1.00 10.09 127 HIS B O 1
ATOM 3326 N N . CYS B 1 128 ? -20.183 29.835 38.560 1.00 8.68 128 CYS B N 1
ATOM 3327 C CA . CYS B 1 128 ? -20.716 30.821 39.498 1.00 9.36 128 CYS B CA 1
ATOM 3328 C C . CYS B 1 128 ? -22.238 31.098 39.311 1.00 8.77 128 CYS B C 1
ATOM 3329 O O . CYS B 1 128 ? -22.943 31.318 40.302 1.00 10.68 128 CYS B O 1
ATOM 3332 N N . PRO B 1 129 ? -22.768 31.083 38.076 1.00 7.97 129 PRO B N 1
ATOM 3333 C CA . PRO B 1 129 ? -24.218 31.322 38.039 1.00 8.64 129 PRO B CA 1
ATOM 3334 C C . PRO B 1 129 ? -25.045 30.280 38.834 1.00 9.83 129 PRO B C 1
ATOM 3335 O O . PRO B 1 129 ? -26.082 30.624 39.447 1.00 8.74 129 PRO B O 1
ATOM 3339 N N . LEU B 1 130 ? -24.598 29.026 38.856 1.00 8.83 130 LEU B N 1
ATOM 3340 C CA . LEU B 1 130 ? -25.301 28.036 39.647 1.00 7.48 130 LEU B CA 1
ATOM 3341 C C . LEU B 1 130 ? -25.044 28.099 41.156 1.00 7.38 130 LEU B C 1
ATOM 3342 O O . LEU B 1 130 ? -25.842 27.565 41.944 1.00 7.66 130 LEU B O 1
ATOM 3347 N N . LEU B 1 131 ? -23.952 28.789 41.553 1.00 8.40 131 LEU B N 1
ATOM 3348 C CA . LEU B 1 131 ? -23.717 28.984 42.971 1.00 8.79 131 LEU B CA 1
ATOM 3349 C C . LEU B 1 131 ? -24.683 29.998 43.599 1.00 10.08 131 LEU B C 1
ATOM 3350 O O . LEU B 1 131 ? -24.752 30.129 44.845 1.00 11.34 131 LEU B O 1
ATOM 3355 N N . THR B 1 132 ? -25.482 30.681 42.750 1.00 8.49 132 THR B N 1
ATOM 3356 C CA . THR B 1 132 ? -26.589 31.507 43.283 1.00 9.68 132 THR B CA 1
ATOM 3357 C C . THR B 1 132 ? -27.852 30.664 43.559 1.00 10.54 132 THR B C 1
ATOM 3358 O O . THR B 1 132 ? -28.837 31.165 44.131 1.00 11.91 132 THR B O 1
ATOM 3362 N N . ASN B 1 133 ? -27.847 29.398 43.090 1.00 9.92 133 ASN B N 1
ATOM 3363 C CA . ASN B 1 133 ? -28.971 28.491 43.247 1.00 10.12 133 ASN B CA 1
ATOM 3364 C C . ASN B 1 133 ? -28.769 27.703 44.548 1.00 9.69 133 ASN B C 1
ATOM 3365 O O . ASN B 1 133 ? -27.698 27.102 44.782 1.00 9.92 133 ASN B O 1
ATOM 3370 N N A SER B 1 134 ? -29.795 27.696 45.394 0.50 10.45 134 SER B N 1
ATOM 3371 N N B SER B 1 134 ? -29.784 27.718 45.420 0.50 10.82 134 SER B N 1
ATOM 3372 C CA A SER B 1 134 ? -29.659 27.091 46.725 0.50 10.18 134 SER B CA 1
ATOM 3373 C CA B SER B 1 134 ? -29.635 27.090 46.752 0.50 10.92 134 SER B CA 1
ATOM 3374 C C A SER B 1 134 ? -29.365 25.606 46.674 0.50 10.39 134 SER B C 1
ATOM 3375 C C B SER B 1 134 ? -29.341 25.604 46.662 0.50 10.81 134 SER B C 1
ATOM 3376 O O A SER B 1 134 ? -28.512 25.129 47.408 0.50 10.73 134 SER B O 1
ATOM 3377 O O B SER B 1 134 ? -28.456 25.123 47.357 0.50 11.15 134 SER B O 1
ATOM 3382 N N . SER B 1 135 ? -30.071 24.880 45.821 1.00 9.67 135 SER B N 1
ATOM 3383 C CA . SER B 1 135 ? -29.797 23.414 45.696 1.00 10.62 135 SER B CA 1
ATOM 3384 C C . SER B 1 135 ? -28.358 23.130 45.242 1.00 10.21 135 SER B C 1
ATOM 3385 O O . SER B 1 135 ? -27.646 22.273 45.831 1.00 9.93 135 SER B O 1
ATOM 3388 N N . PHE B 1 136 ? -27.895 23.856 44.230 1.00 10.16 136 PHE B N 1
ATOM 3389 C CA . PHE B 1 136 ? -26.560 23.584 43.674 1.00 9.68 136 PHE B CA 1
ATOM 3390 C C . PHE B 1 136 ? -25.486 24.014 44.703 1.00 9.27 136 PHE B C 1
ATOM 3391 O O . PHE B 1 136 ? -24.513 23.302 44.956 1.00 9.93 136 PHE B O 1
ATOM 3399 N N . ALA B 1 137 ? -25.635 25.225 45.267 1.00 9.40 137 ALA B N 1
ATOM 3400 C CA . ALA B 1 137 ? -24.719 25.727 46.318 1.00 10.29 137 ALA B CA 1
ATOM 3401 C C . ALA B 1 137 ? -24.640 24.787 47.540 1.00 9.27 137 ALA B C 1
ATOM 3402 O O . ALA B 1 137 ? -23.542 24.451 48.020 1.00 10.07 137 ALA B O 1
ATOM 3404 N N . ASN B 1 138 ? -25.798 24.362 48.040 1.00 9.14 138 ASN B N 1
ATOM 3405 C CA . ASN B 1 138 ? -25.808 23.506 49.245 1.00 9.72 138 ASN B CA 1
ATOM 3406 C C . ASN B 1 138 ? -25.147 22.170 48.929 1.00 9.54 138 ASN B C 1
ATOM 3407 O O . ASN B 1 138 ? -24.461 21.610 49.767 1.00 9.47 138 ASN B O 1
ATOM 3412 N N . TYR B 1 139 ? -25.361 21.635 47.736 1.00 9.24 139 TYR B N 1
ATOM 3413 C CA . TYR B 1 139 ? -24.732 20.376 47.332 1.00 9.00 139 TYR B CA 1
ATOM 3414 C C . TYR B 1 139 ? -23.197 20.553 47.282 1.00 9.73 139 TYR B C 1
ATOM 3415 O O . TYR B 1 139 ? -22.453 19.686 47.766 1.00 10.45 139 TYR B O 1
ATOM 3424 N N . THR B 1 140 ? -22.729 21.665 46.729 1.00 9.49 140 THR B N 1
ATOM 3425 C CA . THR B 1 140 ? -21.315 21.933 46.651 1.00 9.09 140 THR B CA 1
ATOM 3426 C C . THR B 1 140 ? -20.686 22.042 48.042 1.00 9.99 140 THR B C 1
ATOM 3427 O O . THR B 1 140 ? -19.568 21.536 48.293 1.00 9.27 140 THR B O 1
ATOM 3431 N N . GLU B 1 141 ? -21.366 22.740 48.938 1.00 8.38 141 GLU B N 1
ATOM 3432 C CA . GLU B 1 141 ? -20.887 22.782 50.322 1.00 10.06 141 GLU B CA 1
ATOM 3433 C C . GLU B 1 141 ? -20.820 21.358 50.949 1.00 9.70 141 GLU B C 1
ATOM 3434 O O . GLU B 1 141 ? -19.825 21.027 51.625 1.00 10.48 141 GLU B O 1
ATOM 3440 N N . ALA B 1 142 ? -21.865 20.580 50.764 1.00 9.00 142 ALA B N 1
ATOM 3441 C CA . ALA B 1 142 ? -21.918 19.228 51.330 1.00 9.94 142 ALA B CA 1
ATOM 3442 C C . ALA B 1 142 ? -20.801 18.393 50.720 1.00 10.00 142 ALA B C 1
ATOM 3443 O O . ALA B 1 142 ? -20.148 17.573 51.409 1.00 9.41 142 ALA B O 1
ATOM 3445 N N . TYR B 1 143 ? -20.510 18.589 49.426 1.00 8.49 143 TYR B N 1
ATOM 3446 C CA . TYR B 1 143 ? -19.462 17.835 48.767 1.00 10.42 143 TYR B CA 1
ATOM 3447 C C . TYR B 1 143 ? -18.126 18.174 49.457 1.00 9.07 143 TYR B C 1
ATOM 3448 O O . TYR B 1 143 ? -17.276 17.305 49.756 1.00 11.47 143 TYR B O 1
ATOM 3457 N N . GLY B 1 144 ? -17.896 19.473 49.709 1.00 9.13 144 GLY B N 1
ATOM 3458 C CA . GLY B 1 144 ? -16.683 19.870 50.396 1.00 10.59 144 GLY B CA 1
ATOM 3459 C C . GLY B 1 144 ? -16.591 19.180 51.762 1.00 10.69 144 GLY B C 1
ATOM 3460 O O . GLY B 1 144 ? -15.518 18.679 52.120 1.00 10.51 144 GLY B O 1
ATOM 3461 N N . LYS B 1 145 ? -17.702 19.144 52.501 1.00 10.71 145 LYS B N 1
ATOM 3462 C CA . LYS B 1 145 ? -17.682 18.457 53.804 1.00 12.14 145 LYS B CA 1
ATOM 3463 C C . LYS B 1 145 ? -17.365 16.954 53.676 1.00 11.68 145 LYS B C 1
ATOM 3464 O O . LYS B 1 145 ? -16.718 16.400 54.555 1.00 12.41 145 LYS B O 1
ATOM 3470 N N . MET B 1 146 ? -17.838 16.307 52.607 1.00 12.49 146 MET B N 1
ATOM 3471 C CA . MET B 1 146 ? -17.584 14.882 52.398 1.00 13.41 146 MET B CA 1
ATOM 3472 C C . MET B 1 146 ? -16.092 14.565 52.333 1.00 11.96 146 MET B C 1
ATOM 3473 O O . MET B 1 146 ? -15.669 13.520 52.834 1.00 13.13 146 MET B O 1
ATOM 3478 N N . GLY B 1 147 ? -15.279 15.444 51.752 1.00 11.39 147 GLY B N 1
ATOM 3479 C CA . GLY B 1 147 ? -13.853 15.159 51.568 1.00 12.05 147 GLY B CA 1
ATOM 3480 C C . GLY B 1 147 ? -12.938 15.479 52.741 1.00 14.13 147 GLY B C 1
ATOM 3481 O O . GLY B 1 147 ? -11.782 15.056 52.740 1.00 12.82 147 GLY B O 1
ATOM 3482 N N . LEU B 1 148 ? -13.444 16.236 53.734 1.00 13.67 148 LEU B N 1
ATOM 3483 C CA . LEU B 1 148 ? -12.545 16.735 54.794 1.00 15.54 148 LEU B CA 1
ATOM 3484 C C . LEU B 1 148 ? -11.771 15.628 55.516 1.00 17.07 148 LEU B C 1
ATOM 3485 O O . LEU B 1 148 ? -10.566 15.783 55.757 1.00 17.56 148 LEU B O 1
ATOM 3490 N N . ASN B 1 149 ? -12.433 14.530 55.852 1.00 18.00 149 ASN B N 1
ATOM 3491 C CA . ASN B 1 149 ? -11.686 13.411 56.449 1.00 20.76 149 ASN B CA 1
ATOM 3492 C C . ASN B 1 149 ? -11.556 12.193 55.576 1.00 21.35 149 ASN B C 1
ATOM 3493 O O . ASN B 1 149 ? -11.332 11.100 56.085 1.00 24.11 149 ASN B O 1
ATOM 3498 N N . ALA B 1 150 ? -11.714 12.363 54.274 1.00 20.63 150 ALA B N 1
ATOM 3499 C CA . ALA B 1 150 ? -11.658 11.258 53.327 1.00 19.81 150 ALA B CA 1
ATOM 3500 C C . ALA B 1 150 ? -10.231 10.771 53.177 1.00 19.33 150 ALA B C 1
ATOM 3501 O O . ALA B 1 150 ? -9.274 11.578 53.220 1.00 19.46 150 ALA B O 1
ATOM 3503 N N . THR B 1 151 ? -10.086 9.457 52.995 1.00 18.13 151 THR B N 1
ATOM 3504 C CA . THR B 1 151 ? -8.814 8.875 52.607 1.00 19.12 151 THR B CA 1
ATOM 3505 C C . THR B 1 151 ? -8.461 9.250 51.170 1.00 20.78 151 THR B C 1
ATOM 3506 O O . THR B 1 151 ? -9.303 9.774 50.422 1.00 19.56 151 THR B O 1
ATOM 3510 N N . LYS B 1 152 ? -7.236 8.938 50.762 1.00 22.32 152 LYS B N 1
ATOM 3511 C CA . LYS B 1 152 ? -6.814 9.102 49.368 1.00 24.09 152 LYS B CA 1
ATOM 3512 C C . LYS B 1 152 ? -7.735 8.384 48.371 1.00 23.23 152 LYS B C 1
ATOM 3513 O O . LYS B 1 152 ? -8.111 8.980 47.348 1.00 24.24 152 LYS B O 1
ATOM 3519 N N . GLU B 1 153 ? -8.097 7.134 48.643 1.00 21.81 153 GLU B N 1
ATOM 3520 C CA . GLU B 1 153 ? -8.961 6.428 47.722 1.00 21.08 153 GLU B CA 1
ATOM 3521 C C . GLU B 1 153 ? -10.374 6.969 47.801 1.00 19.36 153 GLU B C 1
ATOM 3522 O O . GLU B 1 153 ? -11.036 7.031 46.782 1.00 19.00 153 GLU B O 1
ATOM 3528 N N . GLN B 1 154 ? -10.832 7.404 48.976 1.00 16.63 154 GLN B N 1
ATOM 3529 C CA . GLN B 1 154 ? -12.198 7.913 49.048 1.00 14.04 154 GLN B CA 1
ATOM 3530 C C . GLN B 1 154 ? -12.308 9.230 48.254 1.00 13.95 154 GLN B C 1
ATOM 3531 O O . GLN B 1 154 ? -13.292 9.476 47.531 1.00 12.47 154 GLN B O 1
ATOM 3537 N N . ARG B 1 155 ? -11.249 10.018 48.318 1.00 14.10 155 ARG B N 1
ATOM 3538 C CA . ARG B 1 155 ? -11.205 11.299 47.573 1.00 15.52 155 ARG B CA 1
ATOM 3539 C C . ARG B 1 155 ? -11.281 11.036 46.044 1.00 14.54 155 ARG B C 1
ATOM 3540 O O . ARG B 1 155 ? -11.912 11.855 45.335 1.00 15.23 155 ARG B O 1
ATOM 3548 N N . VAL B 1 156 ? -10.707 9.925 45.545 1.00 14.72 156 VAL B N 1
ATOM 3549 C CA . VAL B 1 156 ? -10.781 9.533 44.097 1.00 14.30 156 VAL B CA 1
ATOM 3550 C C . VAL B 1 156 ? -12.269 9.333 43.725 1.00 13.92 156 VAL B C 1
ATOM 3551 O O . VAL B 1 156 ? -12.741 9.850 42.689 1.00 13.66 156 VAL B O 1
ATOM 3555 N N . PHE B 1 157 ? -13.017 8.655 44.592 1.00 11.39 157 PHE B N 1
ATOM 3556 C CA . PHE B 1 157 ? -14.446 8.419 44.357 1.00 11.31 157 PHE B CA 1
ATOM 3557 C C . PHE B 1 157 ? -15.227 9.708 44.419 1.00 11.51 157 PHE B C 1
ATOM 3558 O O . PHE B 1 157 ? -16.131 9.903 43.629 1.00 10.22 157 PHE B O 1
ATOM 3566 N N . LEU B 1 158 ? -14.867 10.581 45.368 1.00 10.90 158 LEU B N 1
ATOM 3567 C CA . LEU B 1 158 ? -15.533 11.866 45.478 1.00 10.06 158 LEU B CA 1
ATOM 3568 C C . LEU B 1 158 ? -15.275 12.698 44.203 1.00 10.77 158 LEU B C 1
ATOM 3569 O O . LEU B 1 158 ? -16.209 13.242 43.640 1.00 9.12 158 LEU B O 1
ATOM 3574 N N . ALA B 1 159 ? -14.027 12.795 43.763 1.00 9.70 159 ALA B N 1
ATOM 3575 C CA . ALA B 1 159 ? -13.725 13.515 42.507 1.00 8.56 159 ALA B CA 1
ATOM 3576 C C . ALA B 1 159 ? -14.540 13.001 41.283 1.00 9.78 159 ALA B C 1
ATOM 3577 O O . ALA B 1 159 ? -14.906 13.794 40.416 1.00 9.40 159 ALA B O 1
ATOM 3579 N N . ARG B 1 160 ? -14.829 11.705 41.267 1.00 8.60 160 ARG B N 1
ATOM 3580 C CA . ARG B 1 160 ? -15.570 11.055 40.200 1.00 8.62 160 ARG B CA 1
ATOM 3581 C C . ARG B 1 160 ? -17.025 11.547 40.271 1.00 7.03 160 ARG B C 1
ATOM 3582 O O . ARG B 1 160 ? -17.653 11.940 39.248 1.00 7.92 160 ARG B O 1
ATOM 3590 N N . LEU B 1 161 ? -17.581 11.581 41.489 1.00 7.39 161 LEU B N 1
ATOM 3591 C CA . LEU B 1 161 ? -18.902 12.140 41.721 1.00 8.39 161 LEU B CA 1
ATOM 3592 C C . LEU B 1 161 ? -18.980 13.613 41.239 1.00 7.07 161 LEU B C 1
ATOM 3593 O O . LEU B 1 161 ? -19.918 14.006 40.526 1.00 7.96 161 LEU B O 1
ATOM 3598 N N . TYR B 1 162 ? -17.977 14.413 41.569 1.00 7.68 162 TYR B N 1
ATOM 3599 C CA . TYR B 1 162 ? -17.919 15.826 41.223 1.00 8.03 162 TYR B CA 1
ATOM 3600 C C . TYR B 1 162 ? -17.873 15.935 39.692 1.00 7.59 162 TYR B C 1
ATOM 3601 O O . TYR B 1 162 ? -18.602 16.753 39.086 1.00 6.47 162 TYR B O 1
ATOM 3610 N N . TRP B 1 163 ? -17.080 15.068 39.061 1.00 7.49 163 TRP B N 1
ATOM 3611 C CA . TRP B 1 163 ? -16.893 15.109 37.618 1.00 6.26 163 TRP B CA 1
ATOM 3612 C C . TRP B 1 163 ? -18.241 14.938 36.913 1.00 7.55 163 TRP B C 1
ATOM 3613 O O . TRP B 1 163 ? -18.568 15.687 36.001 1.00 6.80 163 TRP B O 1
ATOM 3624 N N . PHE B 1 164 ? -18.993 13.939 37.349 1.00 7.57 164 PHE B N 1
ATOM 3625 C CA . PHE B 1 164 ? -20.235 13.634 36.696 1.00 7.50 164 PHE B CA 1
ATOM 3626 C C . PHE B 1 164 ? -21.423 14.509 37.070 1.00 7.30 164 PHE B C 1
ATOM 3627 O O . PHE B 1 164 ? -22.517 14.322 36.513 1.00 8.35 164 PHE B O 1
ATOM 3635 N N . THR B 1 165 ? -21.234 15.461 38.008 1.00 7.40 165 THR B N 1
ATOM 3636 C CA . THR B 1 165 ? -22.315 16.374 38.450 1.00 7.32 165 THR B CA 1
ATOM 3637 C C . THR B 1 165 ? -21.854 17.807 38.165 1.00 6.93 165 THR B C 1
ATOM 3638 O O . THR B 1 165 ? -22.175 18.365 37.126 1.00 8.30 165 THR B O 1
ATOM 3642 N N . ILE B 1 166 ? -21.066 18.382 39.063 1.00 5.68 166 ILE B N 1
ATOM 3643 C CA . ILE B 1 166 ? -20.632 19.768 38.902 1.00 7.01 166 ILE B CA 1
ATOM 3644 C C . ILE B 1 166 ? -19.900 20.047 37.590 1.00 5.24 166 ILE B C 1
ATOM 3645 O O . ILE B 1 166 ? -20.069 21.161 37.037 1.00 7.21 166 ILE B O 1
ATOM 3650 N N . GLU B 1 167 ? -19.050 19.106 37.116 1.00 5.95 167 GLU B N 1
ATOM 3651 C CA . GLU B 1 167 ? -18.329 19.396 35.876 1.00 6.87 167 GLU B CA 1
ATOM 3652 C C . GLU B 1 167 ? -19.138 19.024 34.606 1.00 5.97 167 GLU B C 1
ATOM 3653 O O . GLU B 1 167 ? -19.222 19.849 33.670 1.00 6.60 167 GLU B O 1
ATOM 3659 N N . PHE B 1 168 ? -19.687 17.809 34.541 1.00 7.04 168 PHE B N 1
ATOM 3660 C CA . PHE B 1 168 ? -20.317 17.312 33.299 1.00 6.46 168 PHE B CA 1
ATOM 3661 C C . PHE B 1 168 ? -21.776 16.890 33.411 1.00 7.64 168 PHE B C 1
ATOM 3662 O O . PHE B 1 168 ? -22.291 16.149 32.578 1.00 8.49 168 PHE B O 1
ATOM 3670 N N . GLY B 1 169 ? -22.453 17.389 34.439 1.00 7.54 169 GLY B N 1
ATOM 3671 C CA . GLY B 1 169 ? -23.862 17.045 34.633 1.00 7.67 169 GLY B CA 1
ATOM 3672 C C . GLY B 1 169 ? -24.805 17.555 33.562 1.00 7.10 169 GLY B C 1
ATOM 3673 O O . GLY B 1 169 ? -24.668 18.673 33.077 1.00 7.78 169 GLY B O 1
ATOM 3674 N N . LEU B 1 170 ? -25.750 16.692 33.216 1.00 7.44 170 LEU B N 1
ATOM 3675 C CA . LEU B 1 170 ? -26.811 17.054 32.306 1.00 8.36 170 LEU B CA 1
ATOM 3676 C C . LEU B 1 170 ? -28.163 16.901 32.984 1.00 9.92 170 LEU B C 1
ATOM 3677 O O . LEU B 1 170 ? -28.281 16.235 34.031 1.00 8.99 170 LEU B O 1
ATOM 3682 N N . LEU B 1 171 ? -29.173 17.514 32.371 1.00 9.66 171 LEU B N 1
ATOM 3683 C CA . LEU B 1 171 ? -30.578 17.279 32.810 1.00 9.17 171 LEU B CA 1
ATOM 3684 C C . LEU B 1 171 ? -31.400 16.675 31.673 1.00 10.62 171 LEU B C 1
ATOM 3685 O O . LEU B 1 171 ? -31.277 17.102 30.512 1.00 12.04 171 LEU B O 1
ATOM 3690 N N . ASP B 1 172 ? -32.267 15.736 32.057 1.00 12.46 172 ASP B N 1
ATOM 3691 C CA . ASP B 1 172 ? -33.290 15.206 31.141 1.00 14.00 172 ASP B CA 1
ATOM 3692 C C . ASP B 1 172 ? -34.650 15.824 31.520 1.00 13.51 172 ASP B C 1
ATOM 3693 O O . ASP B 1 172 ? -35.295 15.441 32.508 1.00 14.27 172 ASP B O 1
ATOM 3698 N N . THR B 1 173 ? -35.027 16.814 30.741 1.00 14.77 173 THR B N 1
ATOM 3699 C CA . THR B 1 173 ? -36.200 17.644 31.038 1.00 14.52 173 THR B CA 1
ATOM 3700 C C . THR B 1 173 ? -37.329 17.402 30.051 1.00 16.83 173 THR B C 1
ATOM 3701 O O . THR B 1 173 ? -37.084 16.949 28.940 1.00 16.50 173 THR B O 1
ATOM 3705 N N . PRO B 1 174 ? -38.560 17.762 30.452 1.00 19.86 174 PRO B N 1
ATOM 3706 C CA . PRO B 1 174 ? -39.678 17.644 29.491 1.00 20.54 174 PRO B CA 1
ATOM 3707 C C . PRO B 1 174 ? -39.496 18.525 28.243 1.00 20.52 174 PRO B C 1
ATOM 3708 O O . PRO B 1 174 ? -40.163 18.299 27.231 1.00 21.46 174 PRO B O 1
ATOM 3712 N N . LYS B 1 175 ? -38.588 19.508 28.297 1.00 18.65 175 LYS B N 1
ATOM 3713 C CA . LYS B 1 175 ? -38.317 20.349 27.144 1.00 18.30 175 LYS B CA 1
ATOM 3714 C C . LYS B 1 175 ? -37.071 19.905 26.367 1.00 17.50 175 LYS B C 1
ATOM 3715 O O . LYS B 1 175 ? -36.651 20.577 25.437 1.00 19.25 175 LYS B O 1
ATOM 3721 N N . GLY B 1 176 ? -36.485 18.770 26.777 1.00 17.39 176 GLY B N 1
ATOM 3722 C CA . GLY B 1 176 ? -35.328 18.186 26.113 1.00 15.48 176 GLY B CA 1
ATOM 3723 C C . GLY B 1 176 ? -34.110 18.190 27.027 1.00 14.42 176 GLY B C 1
ATOM 3724 O O . GLY B 1 176 ? -34.209 18.549 28.216 1.00 14.69 176 GLY B O 1
ATOM 3725 N N A LEU B 1 177 ? -32.966 17.829 26.458 0.50 13.82 177 LEU B N 1
ATOM 3726 N N B LEU B 1 177 ? -32.972 17.757 26.486 0.50 13.59 177 LEU B N 1
ATOM 3727 C CA A LEU B 1 177 ? -31.707 17.747 27.208 0.50 12.34 177 LEU B CA 1
ATOM 3728 C CA B LEU B 1 177 ? -31.712 17.755 27.248 0.50 11.81 177 LEU B CA 1
ATOM 3729 C C A LEU B 1 177 ? -31.177 19.137 27.533 0.50 11.96 177 LEU B C 1
ATOM 3730 C C B LEU B 1 177 ? -31.345 19.173 27.617 0.50 11.62 177 LEU B C 1
ATOM 3731 O O A LEU B 1 177 ? -31.142 20.026 26.642 0.50 11.51 177 LEU B O 1
ATOM 3732 O O B LEU B 1 177 ? -31.576 20.113 26.842 0.50 11.48 177 LEU B O 1
ATOM 3741 N N . ARG B 1 178 ? -30.734 19.316 28.789 1.00 10.07 178 ARG B N 1
ATOM 3742 C CA . ARG B 1 178 ? -30.138 20.588 29.217 1.00 9.69 178 ARG B CA 1
ATOM 3743 C C . ARG B 1 178 ? -28.842 20.276 29.947 1.00 9.50 178 ARG B C 1
ATOM 3744 O O . ARG B 1 178 ? -28.501 19.104 30.255 1.00 9.50 178 ARG B O 1
ATOM 3752 N N . ILE B 1 179 ? -28.147 21.351 30.282 1.00 9.24 179 ILE B N 1
ATOM 3753 C CA . ILE B 1 179 ? -26.808 21.287 30.877 1.00 9.18 179 ILE B CA 1
ATOM 3754 C C . ILE B 1 179 ? -26.698 22.002 32.220 1.00 8.77 179 ILE B C 1
ATOM 3755 O O . ILE B 1 179 ? -27.153 23.144 32.331 1.00 9.55 179 ILE B O 1
ATOM 3760 N N . TYR B 1 180 ? -26.122 21.327 33.220 1.00 8.80 180 TYR B N 1
ATOM 3761 C CA . TYR B 1 180 ? -25.774 22.062 34.436 1.00 7.58 180 TYR B CA 1
ATOM 3762 C C . TYR B 1 180 ? -24.279 22.020 34.784 1.00 8.09 180 TYR B C 1
ATOM 3763 O O . TYR B 1 180 ? -23.810 22.827 35.585 1.00 9.41 180 TYR B O 1
ATOM 3772 N N . GLY B 1 181 ? -23.543 21.088 34.157 1.00 5.94 181 GLY B N 1
ATOM 3773 C CA . GLY B 1 181 ? -22.098 20.952 34.425 1.00 6.95 181 GLY B CA 1
ATOM 3774 C C . GLY B 1 181 ? -21.254 22.105 33.848 1.00 6.65 181 GLY B C 1
ATOM 3775 O O . GLY B 1 181 ? -21.346 22.442 32.650 1.00 7.66 181 GLY B O 1
ATOM 3776 N N . GLY B 1 182 ? -20.381 22.686 34.706 1.00 7.76 182 GLY B N 1
ATOM 3777 C CA . GLY B 1 182 ? -19.613 23.882 34.302 1.00 9.45 182 GLY B CA 1
ATOM 3778 C C . GLY B 1 182 ? -18.557 23.653 33.214 1.00 7.89 182 GLY B C 1
ATOM 3779 O O . GLY B 1 182 ? -18.262 24.547 32.397 1.00 8.25 182 GLY B O 1
ATOM 3780 N N . GLY B 1 183 ? -18.026 22.425 33.167 1.00 7.67 183 GLY B N 1
ATOM 3781 C CA . GLY B 1 183 ? -17.070 22.009 32.133 1.00 8.09 183 GLY B CA 1
ATOM 3782 C C . GLY B 1 183 ? -17.705 22.037 30.749 1.00 8.73 183 GLY B C 1
ATOM 3783 O O . GLY B 1 183 ? -17.009 22.207 29.733 1.00 9.98 183 GLY B O 1
ATOM 3784 N N . VAL B 1 184 ? -19.046 21.826 30.687 1.00 7.99 184 VAL B N 1
ATOM 3785 C CA . VAL B 1 184 ? -19.777 21.847 29.440 1.00 8.49 184 VAL B CA 1
ATOM 3786 C C . VAL B 1 184 ? -20.178 23.294 29.152 1.00 8.39 184 VAL B C 1
ATOM 3787 O O . VAL B 1 184 ? -19.990 23.801 28.020 1.00 8.58 184 VAL B O 1
ATOM 3791 N N . LEU B 1 185 ? -20.736 23.987 30.178 1.00 8.33 185 LEU B N 1
ATOM 3792 C CA . LEU B 1 185 ? -21.304 25.345 30.007 1.00 10.20 185 LEU B CA 1
ATOM 3793 C C . LEU B 1 185 ? -20.304 26.365 29.514 1.00 9.79 185 LEU B C 1
ATOM 3794 O O . LEU B 1 185 ? -20.724 27.365 28.912 1.00 11.75 185 LEU B O 1
ATOM 3799 N N . SER B 1 186 ? -19.039 26.207 29.886 1.00 8.78 186 SER B N 1
ATOM 3800 C CA . SER B 1 186 ? -18.054 27.205 29.514 1.00 9.18 186 SER B CA 1
ATOM 3801 C C . SER B 1 186 ? -17.341 26.916 28.189 1.00 10.08 186 SER B C 1
ATOM 3802 O O . SER B 1 186 ? -16.431 27.620 27.865 1.00 10.48 186 SER B O 1
ATOM 3805 N N . SER B 1 187 ? -17.756 25.890 27.445 1.00 7.99 187 SER B N 1
ATOM 3806 C CA . SER B 1 187 ? -17.032 25.436 26.252 1.00 9.45 187 SER B CA 1
ATOM 3807 C C . SER B 1 187 ? -17.979 25.195 25.073 1.00 8.92 187 SER B C 1
ATOM 3808 O O . SER B 1 187 ? -18.868 24.363 25.163 1.00 9.64 187 SER B O 1
ATOM 3811 N N . PRO B 1 188 ? -17.737 25.846 23.929 1.00 10.28 188 PRO B N 1
ATOM 3812 C CA . PRO B 1 188 ? -18.600 25.537 22.758 1.00 9.11 188 PRO B CA 1
ATOM 3813 C C . PRO B 1 188 ? -18.420 24.080 22.317 1.00 9.67 188 PRO B C 1
ATOM 3814 O O . PRO B 1 188 ? -19.411 23.405 21.995 1.00 11.11 188 PRO B O 1
ATOM 3818 N N . GLY B 1 189 ? -17.179 23.601 22.330 1.00 9.35 189 GLY B N 1
ATOM 3819 C CA . GLY B 1 189 ? -16.930 22.189 21.864 1.00 9.70 189 GLY B CA 1
ATOM 3820 C C . GLY B 1 189 ? -17.623 21.170 22.782 1.00 9.90 189 GLY B C 1
ATOM 3821 O O . GLY B 1 189 ? -18.314 20.251 22.296 1.00 8.49 189 GLY B O 1
ATOM 3822 N N . GLU B 1 190 ? -17.532 21.384 24.088 1.00 8.58 190 GLU B N 1
ATOM 3823 C CA . GLU B 1 190 ? -18.235 20.502 25.025 1.00 8.45 190 GLU B CA 1
ATOM 3824 C C . GLU B 1 190 ? -19.754 20.608 24.954 1.00 7.95 190 GLU B C 1
ATOM 3825 O O . GLU B 1 190 ? -20.442 19.585 25.095 1.00 7.80 190 GLU B O 1
ATOM 3831 N N . THR B 1 191 ? -20.269 21.815 24.744 1.00 8.66 191 THR B N 1
ATOM 3832 C CA . THR B 1 191 ? -21.718 21.995 24.653 1.00 8.33 191 THR B CA 1
ATOM 3833 C C . THR B 1 191 ? -22.285 21.265 23.415 1.00 8.91 191 THR B C 1
ATOM 3834 O O . THR B 1 191 ? -23.322 20.586 23.492 1.00 9.84 191 THR B O 1
ATOM 3838 N N . ASP B 1 192 ? -21.611 21.443 22.275 1.00 8.79 192 ASP B N 1
ATOM 3839 C CA . ASP B 1 192 ? -22.136 20.842 21.038 1.00 10.44 192 ASP B CA 1
ATOM 3840 C C . ASP B 1 192 ? -22.125 19.315 21.202 1.00 9.66 192 ASP B C 1
ATOM 3841 O O . ASP B 1 192 ? -23.104 18.652 20.884 1.00 9.42 192 ASP B O 1
ATOM 3846 N N . TYR B 1 193 ? -21.059 18.762 21.738 1.00 8.66 193 TYR B N 1
ATOM 3847 C CA . TYR B 1 193 ? -20.904 17.309 21.805 1.00 8.42 193 TYR B CA 1
ATOM 3848 C C . TYR B 1 193 ? -21.934 16.743 22.799 1.00 8.89 193 TYR B C 1
ATOM 3849 O O . TYR B 1 193 ? -22.646 15.780 22.503 1.00 8.30 193 TYR B O 1
ATOM 3858 N N . ALA B 1 194 ? -22.058 17.373 23.973 1.00 7.77 194 ALA B N 1
ATOM 3859 C CA . ALA B 1 194 ? -23.000 16.917 25.005 1.00 8.73 194 ALA B CA 1
ATOM 3860 C C . ALA B 1 194 ? -24.440 16.965 24.509 1.00 8.59 194 ALA B C 1
ATOM 3861 O O . ALA B 1 194 ? -25.213 16.065 24.841 1.00 9.77 194 ALA B O 1
ATOM 3863 N N . MET B 1 195 ? -24.781 17.978 23.697 1.00 8.63 195 MET B N 1
ATOM 3864 C CA . MET B 1 195 ? -26.178 18.075 23.243 1.00 10.29 195 MET B CA 1
ATOM 3865 C C . MET B 1 195 ? -26.434 17.231 22.019 1.00 10.22 195 MET B C 1
ATOM 3866 O O . MET B 1 195 ? -27.552 16.771 21.861 1.00 12.06 195 MET B O 1
ATOM 3871 N N . ASN B 1 196 ? -25.442 17.120 21.150 1.00 10.39 196 ASN B N 1
ATOM 3872 C CA . ASN B 1 196 ? -25.718 16.665 19.776 1.00 9.90 196 ASN B CA 1
ATOM 3873 C C . ASN B 1 196 ? -25.100 15.327 19.361 1.00 10.55 196 ASN B C 1
ATOM 3874 O O . ASN B 1 196 ? -25.529 14.750 18.354 1.00 11.65 196 ASN B O 1
ATOM 3879 N N . ASN B 1 197 ? -24.055 14.881 20.075 1.00 10.41 197 ASN B N 1
ATOM 3880 C CA . ASN B 1 197 ? -23.323 13.715 19.571 1.00 11.03 197 ASN B CA 1
ATOM 3881 C C . ASN B 1 197 ? -24.230 12.522 19.764 1.00 11.91 197 ASN B C 1
ATOM 3882 O O . ASN B 1 197 ? -24.711 12.290 20.875 1.00 13.26 197 ASN B O 1
ATOM 3887 N N . THR B 1 198 ? -24.479 11.744 18.708 1.00 13.53 198 THR B N 1
ATOM 3888 C CA . THR B 1 198 ? -25.547 10.790 18.886 1.00 15.64 198 THR B CA 1
ATOM 3889 C C . THR B 1 198 ? -25.091 9.440 19.493 1.00 14.39 198 THR B C 1
ATOM 3890 O O . THR B 1 198 ? -25.915 8.683 19.987 1.00 17.17 198 THR B O 1
ATOM 3894 N N . ASP B 1 199 ? -23.787 9.129 19.479 1.00 13.67 199 ASP B N 1
ATOM 3895 C CA . ASP B 1 199 ? -23.358 7.816 19.982 1.00 13.81 199 ASP B CA 1
ATOM 3896 C C . ASP B 1 199 ? -22.940 7.762 21.466 1.00 13.98 199 ASP B C 1
ATOM 3897 O O . ASP B 1 199 ? -22.677 6.649 22.033 1.00 16.77 199 ASP B O 1
ATOM 3902 N N A VAL B 1 200 ? -22.897 8.892 22.137 0.50 13.28 200 VAL B N 1
ATOM 3903 N N B VAL B 1 200 ? -22.974 8.941 22.083 0.50 13.34 200 VAL B N 1
ATOM 3904 C CA A VAL B 1 200 ? -22.499 8.860 23.547 0.50 12.72 200 VAL B CA 1
ATOM 3905 C CA B VAL B 1 200 ? -22.715 9.141 23.514 0.50 13.17 200 VAL B CA 1
ATOM 3906 C C A VAL B 1 200 ? -23.590 8.222 24.421 0.50 12.23 200 VAL B C 1
ATOM 3907 C C B VAL B 1 200 ? -23.751 8.473 24.372 0.50 12.54 200 VAL B C 1
ATOM 3908 O O A VAL B 1 200 ? -24.766 8.107 24.008 0.50 11.50 200 VAL B O 1
ATOM 3909 O O B VAL B 1 200 ? -24.960 8.582 24.111 0.50 12.38 200 VAL B O 1
ATOM 3916 N N A ASP B 1 201 ? -23.212 7.749 25.593 0.50 11.21 201 ASP B N 1
ATOM 3917 N N B ASP B 1 201 ? -23.290 7.764 25.385 0.50 10.96 201 ASP B N 1
ATOM 3918 C CA A ASP B 1 201 ? -24.159 7.098 26.489 0.50 11.34 201 ASP B CA 1
ATOM 3919 C CA B ASP B 1 201 ? -24.192 7.167 26.345 0.50 10.83 201 ASP B CA 1
ATOM 3920 C C A ASP B 1 201 ? -24.687 8.058 27.561 0.50 10.62 201 ASP B C 1
ATOM 3921 C C B ASP B 1 201 ? -24.621 8.286 27.314 0.50 10.57 201 ASP B C 1
ATOM 3922 O O A ASP B 1 201 ? -23.991 8.336 28.519 0.50 9.84 201 ASP B O 1
ATOM 3923 O O B ASP B 1 201 ? -23.795 8.958 27.881 0.50 10.65 201 ASP B O 1
ATOM 3932 N N . ARG B 1 202 ? -25.919 8.523 27.418 1.00 10.26 202 ARG B N 1
ATOM 3933 C CA . ARG B 1 202 ? -26.484 9.472 28.398 1.00 9.68 202 ARG B CA 1
ATOM 3934 C C . ARG B 1 202 ? -27.427 8.644 29.269 1.00 10.08 202 ARG B C 1
ATOM 3935 O O . ARG B 1 202 ? -28.456 8.114 28.776 1.00 12.27 202 ARG B O 1
ATOM 3943 N N . LYS B 1 203 ? -27.063 8.509 30.538 1.00 9.24 203 LYS B N 1
ATOM 3944 C CA . LYS B 1 203 ? -27.678 7.568 31.517 1.00 9.40 203 LYS B CA 1
ATOM 3945 C C . LYS B 1 203 ? -28.403 8.354 32.603 1.00 10.63 203 LYS B C 1
ATOM 3946 O O . LYS B 1 203 ? -27.935 9.431 33.020 1.00 11.25 203 LYS B O 1
ATOM 3952 N N . PRO B 1 204 ? -29.509 7.803 33.133 1.00 12.04 204 PRO B N 1
ATOM 3953 C CA . PRO B 1 204 ? -30.115 8.454 34.299 1.00 12.24 204 PRO B CA 1
ATOM 3954 C C . PRO B 1 204 ? -29.153 8.445 35.502 1.00 10.56 204 PRO B C 1
ATOM 3955 O O . PRO B 1 204 ? -28.402 7.474 35.726 1.00 11.23 204 PRO B O 1
ATOM 3959 N N . PHE B 1 205 ? -29.150 9.524 36.272 1.00 10.26 205 PHE B N 1
ATOM 3960 C CA . PHE B 1 205 ? -28.253 9.578 37.417 1.00 10.68 205 PHE B CA 1
ATOM 3961 C C . PHE B 1 205 ? -28.554 8.422 38.419 1.00 10.58 205 PHE B C 1
ATOM 3962 O O . PHE B 1 205 ? -29.730 8.205 38.775 1.00 11.23 205 PHE B O 1
ATOM 3970 N N . ASP B 1 206 ? -27.506 7.736 38.883 1.00 10.23 206 ASP B N 1
ATOM 3971 C CA . ASP B 1 206 ? -27.622 6.788 39.964 1.00 10.94 206 ASP B CA 1
ATOM 3972 C C . ASP B 1 206 ? -26.267 6.844 40.641 1.00 10.66 206 ASP B C 1
ATOM 3973 O O . ASP B 1 206 ? -25.201 6.668 40.008 1.00 10.63 206 ASP B O 1
ATOM 3978 N N . ILE B 1 207 ? -26.281 7.097 41.939 1.00 10.44 207 ILE B N 1
ATOM 3979 C CA . ILE B 1 207 ? -25.031 7.422 42.606 1.00 12.02 207 ILE B CA 1
ATOM 3980 C C . ILE B 1 207 ? -24.065 6.243 42.580 1.00 10.19 207 ILE B C 1
ATOM 3981 O O . ILE B 1 207 ? -22.846 6.417 42.468 1.00 9.34 207 ILE B O 1
ATOM 3986 N N . LEU B 1 208 ? -24.584 5.020 42.768 1.00 10.69 208 LEU B N 1
ATOM 3987 C CA . LEU B 1 208 ? -23.696 3.848 42.712 1.00 9.80 208 LEU B CA 1
ATOM 3988 C C . LEU B 1 208 ? -23.085 3.682 41.304 1.00 9.07 208 LEU B C 1
ATOM 3989 O O . LEU B 1 208 ? -21.851 3.490 41.197 1.00 10.17 208 LEU B O 1
ATOM 3994 N N . ASP B 1 209 ? -23.894 3.806 40.246 1.00 9.37 209 ASP B N 1
ATOM 3995 C CA . ASP B 1 209 ? -23.345 3.749 38.870 1.00 9.22 209 ASP B CA 1
ATOM 3996 C C . ASP B 1 209 ? -22.212 4.809 38.711 1.00 8.40 209 ASP B C 1
ATOM 3997 O O . ASP B 1 209 ? -21.119 4.512 38.192 1.00 9.67 209 ASP B O 1
ATOM 4002 N N . VAL B 1 210 ? -22.500 6.026 39.206 1.00 8.39 210 VAL B N 1
ATOM 4003 C CA . VAL B 1 210 ? -21.556 7.149 39.032 1.00 8.54 210 VAL B CA 1
ATOM 4004 C C . VAL B 1 210 ? -20.262 6.826 39.766 1.00 8.39 210 VAL B C 1
ATOM 4005 O O . VAL B 1 210 ? -19.192 6.921 39.176 1.00 8.46 210 VAL B O 1
ATOM 4009 N N . LEU B 1 211 ? -20.329 6.378 41.030 1.00 7.42 211 LEU B N 1
ATOM 4010 C CA . LEU B 1 211 ? -19.106 6.074 41.780 1.00 8.42 211 LEU B CA 1
ATOM 4011 C C . LEU B 1 211 ? -18.246 4.936 41.130 1.00 8.60 211 LEU B C 1
ATOM 4012 O O . LEU B 1 211 ? -17.049 4.839 41.371 1.00 10.95 211 LEU B O 1
ATOM 4017 N N . ARG B 1 212 ? -18.927 4.082 40.356 1.00 8.37 212 ARG B N 1
ATOM 4018 C CA . ARG B 1 212 ? -18.265 2.946 39.682 1.00 8.85 212 ARG B CA 1
ATOM 4019 C C . ARG B 1 212 ? -17.742 3.258 38.269 1.00 8.98 212 ARG B C 1
ATOM 4020 O O . ARG B 1 212 ? -17.205 2.367 37.616 1.00 8.89 212 ARG B O 1
ATOM 4028 N N . THR B 1 213 ? -17.906 4.487 37.769 1.00 8.84 213 THR B N 1
ATOM 4029 C CA . THR B 1 213 ? -17.595 4.750 36.343 1.00 9.25 213 THR B CA 1
ATOM 4030 C C . THR B 1 213 ? -16.156 5.296 36.151 1.00 8.59 213 THR B C 1
ATOM 4031 O O . THR B 1 213 ? -15.869 6.417 36.574 1.00 8.40 213 THR B O 1
ATOM 4035 N N . PRO B 1 214 ? -15.274 4.552 35.483 1.00 9.13 214 PRO B N 1
ATOM 4036 C CA . PRO B 1 214 ? -13.911 5.102 35.207 1.00 8.99 214 PRO B CA 1
ATOM 4037 C C . PRO B 1 214 ? -14.063 6.261 34.246 1.00 8.85 214 PRO B C 1
ATOM 4038 O O . PRO B 1 214 ? -14.996 6.285 33.390 1.00 8.74 214 PRO B O 1
ATOM 4042 N N . TYR B 1 215 ? -13.197 7.249 34.366 1.00 7.12 215 TYR B N 1
ATOM 4043 C CA . TYR B 1 215 ? -13.269 8.365 33.394 1.00 7.39 215 TYR B CA 1
ATOM 4044 C C . TYR B 1 215 ? -11.860 8.932 33.220 1.00 8.13 215 TYR B C 1
ATOM 4045 O O . TYR B 1 215 ? -10.932 8.674 34.012 1.00 10.03 215 TYR B O 1
ATOM 4054 N N . ARG B 1 216 ? -11.704 9.685 32.134 1.00 6.89 216 ARG B N 1
ATOM 4055 C CA . ARG B 1 216 ? -10.424 10.317 31.782 1.00 7.86 216 ARG B CA 1
ATOM 4056 C C . ARG B 1 216 ? -10.695 11.745 31.410 1.00 8.85 216 ARG B C 1
ATOM 4057 O O . ARG B 1 216 ? -11.647 12.013 30.687 1.00 7.95 216 ARG B O 1
ATOM 4065 N N . ILE B 1 217 ? -9.860 12.661 31.878 1.00 9.46 217 ILE B N 1
ATOM 4066 C CA . ILE B 1 217 ? -10.183 14.086 31.699 1.00 11.23 217 ILE B CA 1
ATOM 4067 C C . ILE B 1 217 ? -9.909 14.663 30.323 1.00 10.10 217 ILE B C 1
ATOM 4068 O O . ILE B 1 217 ? -10.526 15.649 29.961 1.00 11.37 217 ILE B O 1
ATOM 4073 N N A ASP B 1 218 ? -9.027 13.991 29.576 0.50 9.81 218 ASP B N 1
ATOM 4074 N N B ASP B 1 218 ? -9.019 14.075 29.547 0.50 8.61 218 ASP B N 1
ATOM 4075 C CA A ASP B 1 218 ? -8.465 14.477 28.306 0.50 10.27 218 ASP B CA 1
ATOM 4076 C CA B ASP B 1 218 ? -8.644 14.744 28.307 0.50 7.78 218 ASP B CA 1
ATOM 4077 C C A ASP B 1 218 ? -9.102 13.860 27.051 0.50 10.17 218 ASP B C 1
ATOM 4078 C C B ASP B 1 218 ? -9.313 14.188 27.042 0.50 8.66 218 ASP B C 1
ATOM 4079 O O A ASP B 1 218 ? -8.534 13.929 25.954 0.50 9.41 218 ASP B O 1
ATOM 4080 O O B ASP B 1 218 ? -8.911 14.571 25.938 0.50 6.77 218 ASP B O 1
ATOM 4089 N N . ILE B 1 219 ? -10.292 13.285 27.231 1.00 8.42 219 ILE B N 1
ATOM 4090 C CA . ILE B 1 219 ? -11.022 12.663 26.101 1.00 8.02 219 ILE B CA 1
ATOM 4091 C C . ILE B 1 219 ? -12.478 13.177 25.996 1.00 7.23 219 ILE B C 1
ATOM 4092 O O . ILE B 1 219 ? -13.004 13.765 26.955 1.00 6.47 219 ILE B O 1
ATOM 4097 N N . MET B 1 220 ? -13.121 13.008 24.828 1.00 7.60 220 MET B N 1
ATOM 4098 C CA . MET B 1 220 ? -14.547 13.284 24.719 1.00 7.16 220 MET B CA 1
ATOM 4099 C C . MET B 1 220 ? -15.239 12.197 25.570 1.00 8.34 220 MET B C 1
ATOM 4100 O O . MET B 1 220 ? -14.989 11.007 25.449 1.00 7.57 220 MET B O 1
ATOM 4105 N N . GLN B 1 221 ? -16.079 12.654 26.488 1.00 6.91 221 GLN B N 1
ATOM 4106 C CA . GLN B 1 221 ? -16.693 11.781 27.454 1.00 7.98 221 GLN B CA 1
ATOM 4107 C C . GLN B 1 221 ? -17.639 10.739 26.792 1.00 7.66 221 GLN B C 1
ATOM 4108 O O . GLN B 1 221 ? -18.602 11.092 26.086 1.00 8.75 221 GLN B O 1
ATOM 4114 N N . PRO B 1 222 ? -17.383 9.444 27.035 1.00 8.27 222 PRO B N 1
ATOM 4115 C CA . PRO B 1 222 ? -18.273 8.415 26.493 1.00 9.04 222 PRO B CA 1
ATOM 4116 C C . PRO B 1 222 ? -19.588 8.265 27.240 1.00 8.93 222 PRO B C 1
ATOM 4117 O O . PRO B 1 222 ? -20.564 7.728 26.672 1.00 9.90 222 PRO B O 1
ATOM 4121 N N . ILE B 1 223 ? -19.666 8.824 28.453 1.00 8.03 223 ILE B N 1
ATOM 4122 C CA . ILE B 1 223 ? -20.831 8.622 29.315 1.00 7.40 223 ILE B CA 1
ATOM 4123 C C . ILE B 1 223 ? -21.139 9.933 30.062 1.00 7.62 223 ILE B C 1
ATOM 4124 O O . ILE B 1 223 ? -20.231 10.561 30.605 1.00 8.04 223 ILE B O 1
ATOM 4129 N N . TYR B 1 224 ? -22.431 10.287 30.083 1.00 7.14 224 TYR B N 1
ATOM 4130 C CA . TYR B 1 224 ? -22.946 11.397 30.926 1.00 6.77 224 TYR B CA 1
ATOM 4131 C C . TYR B 1 224 ? -24.029 10.854 31.821 1.00 8.18 224 TYR B C 1
ATOM 4132 O O . TYR B 1 224 ? -24.741 9.863 31.446 1.00 9.22 224 TYR B O 1
ATOM 4141 N N . TYR B 1 225 ? -24.198 11.493 32.979 1.00 8.71 225 TYR B N 1
ATOM 4142 C CA . TYR B 1 225 ? -25.343 11.193 33.868 1.00 7.74 225 TYR B CA 1
ATOM 4143 C C . TYR B 1 225 ? -26.313 12.364 33.943 1.00 8.55 225 TYR B C 1
ATOM 4144 O O . TYR B 1 225 ? -25.931 13.520 34.014 1.00 7.94 225 TYR B O 1
ATOM 4153 N N . MET B 1 226 ? -27.600 12.028 33.906 1.00 8.84 226 MET B N 1
ATOM 4154 C CA . MET B 1 226 ? -28.657 13.025 33.859 1.00 10.24 226 MET B CA 1
ATOM 4155 C C . MET B 1 226 ? -29.530 13.041 35.108 1.00 9.71 226 MET B C 1
ATOM 4156 O O . MET B 1 226 ? -30.115 12.010 35.471 1.00 9.88 226 MET B O 1
ATOM 4161 N N . LEU B 1 227 ? -29.642 14.211 35.735 1.00 9.83 227 LEU B N 1
ATOM 4162 C CA . LEU B 1 227 ? -30.730 14.469 36.687 1.00 10.02 227 LEU B CA 1
ATOM 4163 C C . LEU B 1 227 ? -31.971 14.881 35.894 1.00 10.17 227 LEU B C 1
ATOM 4164 O O . LEU B 1 227 ? -31.918 15.004 34.685 1.00 12.43 227 LEU B O 1
ATOM 4169 N N A THR B 1 228 ? -33.083 15.137 36.576 0.50 10.51 228 THR B N 1
ATOM 4170 N N B THR B 1 228 ? -33.107 15.044 36.578 0.50 10.97 228 THR B N 1
ATOM 4171 C CA A THR B 1 228 ? -34.234 15.752 35.904 0.50 10.87 228 THR B CA 1
ATOM 4172 C CA B THR B 1 228 ? -34.260 15.714 35.960 0.50 12.18 228 THR B CA 1
ATOM 4173 C C A THR B 1 228 ? -34.374 17.249 36.201 0.50 10.77 228 THR B C 1
ATOM 4174 C C B THR B 1 228 ? -34.132 17.236 36.092 0.50 11.47 228 THR B C 1
ATOM 4175 O O A THR B 1 228 ? -35.071 17.981 35.473 0.50 10.24 228 THR B O 1
ATOM 4176 O O B THR B 1 228 ? -34.334 17.959 35.096 0.50 11.56 228 THR B O 1
ATOM 4183 N N . LYS B 1 229 ? -33.760 17.701 37.299 1.00 11.76 229 LYS B N 1
ATOM 4184 C CA . LYS B 1 229 ? -33.761 19.121 37.701 1.00 13.31 229 LYS B CA 1
ATOM 4185 C C . LYS B 1 229 ? -32.559 19.281 38.631 1.00 10.74 229 LYS B C 1
ATOM 4186 O O . LYS B 1 229 ? -32.152 18.298 39.260 1.00 9.93 229 LYS B O 1
ATOM 4192 N N . VAL B 1 230 ? -32.014 20.487 38.713 1.00 10.60 230 VAL B N 1
ATOM 4193 C CA . VAL B 1 230 ? -30.885 20.742 39.636 1.00 10.06 230 VAL B CA 1
ATOM 4194 C C . VAL B 1 230 ? -31.263 20.407 41.080 1.00 10.50 230 VAL B C 1
ATOM 4195 O O . VAL B 1 230 ? -30.414 19.946 41.846 1.00 11.12 230 VAL B O 1
ATOM 4199 N N . SER B 1 231 ? -32.533 20.616 41.458 1.00 11.12 231 SER B N 1
ATOM 4200 C CA . SER B 1 231 ? -32.876 20.329 42.843 1.00 11.82 231 SER B CA 1
ATOM 4201 C C . SER B 1 231 ? -32.838 18.823 43.141 1.00 12.17 231 SER B C 1
ATOM 4202 O O . SER B 1 231 ? -32.874 18.442 44.325 1.00 11.83 231 SER B O 1
ATOM 4205 N N . ASP B 1 232 ? -32.640 17.975 42.115 1.00 10.62 232 ASP B N 1
ATOM 4206 C CA . ASP B 1 232 ? -32.337 16.553 42.409 1.00 11.18 232 ASP B CA 1
ATOM 4207 C C . ASP B 1 232 ? -31.048 16.345 43.229 1.00 11.90 232 ASP B C 1
ATOM 4208 O O . ASP B 1 232 ? -30.862 15.315 43.910 1.00 14.27 232 ASP B O 1
ATOM 4213 N N . LEU B 1 233 ? -30.166 17.332 43.195 1.00 11.21 233 LEU B N 1
ATOM 4214 C CA . LEU B 1 233 ? -28.960 17.254 44.034 1.00 11.56 233 LEU B CA 1
ATOM 4215 C C . LEU B 1 233 ? -29.299 17.244 45.532 1.00 12.41 233 LEU B C 1
ATOM 4216 O O . LEU B 1 233 ? -28.470 16.827 46.340 1.00 12.00 233 LEU B O 1
ATOM 4221 N N . ASP B 1 234 ? -30.463 17.767 45.900 1.00 12.67 234 ASP B N 1
ATOM 4222 C CA . ASP B 1 234 ? -30.886 17.692 47.318 1.00 14.81 234 ASP B CA 1
ATOM 4223 C C . ASP B 1 234 ? -30.764 16.296 47.920 1.00 15.61 234 ASP B C 1
ATOM 4224 O O . ASP B 1 234 ? -30.331 16.165 49.067 1.00 16.03 234 ASP B O 1
ATOM 4229 N N . GLU B 1 235 ? -31.111 15.260 47.155 1.00 16.93 235 GLU B N 1
ATOM 4230 C CA . GLU B 1 235 ? -30.987 13.862 47.660 1.00 20.18 235 GLU B CA 1
ATOM 4231 C C . GLU B 1 235 ? -29.570 13.469 48.098 1.00 20.09 235 GLU B C 1
ATOM 4232 O O . GLU B 1 235 ? -29.365 12.807 49.143 1.00 19.93 235 GLU B O 1
ATOM 4238 N N . ILE B 1 236 ? -28.574 13.885 47.321 1.00 18.63 236 ILE B N 1
ATOM 4239 C CA . ILE B 1 236 ? -27.176 13.615 47.681 1.00 18.83 236 ILE B CA 1
ATOM 4240 C C . ILE B 1 236 ? -26.700 14.532 48.834 1.00 19.51 236 ILE B C 1
ATOM 4241 O O . ILE B 1 236 ? -25.983 14.123 49.743 1.00 20.07 236 ILE B O 1
ATOM 4246 N N . ARG B 1 237 ? -27.115 15.783 48.789 1.00 19.14 237 ARG B N 1
ATOM 4247 C CA . ARG B 1 237 ? -26.716 16.750 49.803 1.00 20.99 237 ARG B CA 1
ATOM 4248 C C . ARG B 1 237 ? -27.195 16.277 51.169 1.00 21.93 237 ARG B C 1
ATOM 4249 O O . ARG B 1 237 ? -26.507 16.493 52.170 1.00 23.73 237 ARG B O 1
ATOM 4257 N N . LYS B 1 238 ? -28.350 15.617 51.200 1.00 23.07 238 LYS B N 1
ATOM 4258 C CA . LYS B 1 238 ? -28.944 15.231 52.476 1.00 23.81 238 LYS B CA 1
ATOM 4259 C C . LYS B 1 238 ? -28.259 14.059 53.173 1.00 25.43 238 LYS B C 1
ATOM 4260 O O . LYS B 1 238 ? -28.478 13.863 54.386 1.00 25.64 238 LYS B O 1
ATOM 4266 N N . PHE B 1 239 ? -27.454 13.273 52.444 1.00 24.88 239 PHE B N 1
ATOM 4267 C CA . PHE B 1 239 ? -26.771 12.125 53.055 1.00 25.99 239 PHE B CA 1
ATOM 4268 C C . PHE B 1 239 ? -25.820 12.610 54.134 1.00 25.59 239 PHE B C 1
ATOM 4269 O O . PHE B 1 239 ? -25.260 13.707 54.042 1.00 26.12 239 PHE B O 1
ATOM 4277 N N . GLU B 1 240 ? -25.655 11.814 55.183 1.00 25.06 240 GLU B N 1
ATOM 4278 C CA . GLU B 1 240 ? -24.537 12.047 56.079 1.00 24.84 240 GLU B CA 1
ATOM 4279 C C . GLU B 1 240 ? -23.250 11.579 55.372 1.00 24.11 240 GLU B C 1
ATOM 4280 O O . GLU B 1 240 ? -23.299 10.747 54.440 1.00 23.72 240 GLU B O 1
ATOM 4286 N N . VAL B 1 241 ? -22.104 12.095 55.821 1.00 23.56 241 VAL B N 1
ATOM 4287 C CA . VAL B 1 241 ? -20.797 11.701 55.273 1.00 22.66 241 VAL B CA 1
ATOM 4288 C C . VAL B 1 241 ? -20.570 10.185 55.418 1.00 23.05 241 VAL B C 1
ATOM 4289 O O . VAL B 1 241 ? -20.045 9.540 54.513 1.00 21.47 241 VAL B O 1
ATOM 4293 N N . ASP B 1 242 ? -20.969 9.604 56.554 1.00 23.68 242 ASP B N 1
ATOM 4294 C CA . ASP B 1 242 ? -20.927 8.147 56.684 1.00 24.30 242 ASP B CA 1
ATOM 4295 C C . ASP B 1 242 ? -21.734 7.412 55.614 1.00 23.35 242 ASP B C 1
ATOM 4296 O O . ASP B 1 242 ? -21.302 6.346 55.159 1.00 24.00 242 ASP B O 1
ATOM 4301 N N . ASP B 1 243 ? -22.902 7.957 55.227 1.00 22.53 243 ASP B N 1
ATOM 4302 C CA . ASP B 1 243 ? -23.724 7.341 54.165 1.00 22.77 243 ASP B CA 1
ATOM 4303 C C . ASP B 1 243 ? -22.952 7.354 52.848 1.00 20.59 243 ASP B C 1
ATOM 4304 O O . ASP B 1 243 ? -22.915 6.358 52.123 1.00 20.89 243 ASP B O 1
ATOM 4309 N N . ILE B 1 244 ? -22.335 8.494 52.527 1.00 19.41 244 ILE B N 1
ATOM 4310 C CA . ILE B 1 244 ? -21.511 8.573 51.320 1.00 17.90 244 ILE B CA 1
ATOM 4311 C C . ILE B 1 244 ? -20.366 7.533 51.310 1.00 17.04 244 ILE B C 1
ATOM 4312 O O . ILE B 1 244 ? -20.123 6.847 50.289 1.00 16.96 244 ILE B O 1
ATOM 4317 N N . MET B 1 245 ? -19.679 7.369 52.445 1.00 15.27 245 MET B N 1
ATOM 4318 C CA . MET B 1 245 ? -18.566 6.431 52.533 1.00 16.21 245 MET B CA 1
ATOM 4319 C C . MET B 1 245 ? -19.062 4.967 52.475 1.00 14.58 245 MET B C 1
ATOM 4320 O O . MET B 1 245 ? -18.375 4.118 51.895 1.00 14.89 245 MET B O 1
ATOM 4325 N N . GLU B 1 246 ? -20.279 4.723 52.977 1.00 16.44 246 GLU B N 1
ATOM 4326 C CA . GLU B 1 246 ? -20.918 3.399 52.778 1.00 18.39 246 GLU B CA 1
ATOM 4327 C C . GLU B 1 246 ? -21.108 3.102 51.266 1.00 17.23 246 GLU B C 1
ATOM 4328 O O . GLU B 1 246 ? -20.842 2.002 50.811 1.00 16.99 246 GLU B O 1
ATOM 4334 N N . LEU B 1 247 ? -21.537 4.107 50.507 1.00 16.01 247 LEU B N 1
ATOM 4335 C CA . LEU B 1 247 ? -21.734 3.965 49.057 1.00 14.71 247 LEU B CA 1
ATOM 4336 C C . LEU B 1 247 ? -20.400 3.708 48.338 1.00 13.96 247 LEU B C 1
ATOM 4337 O O . LEU B 1 247 ? -20.298 2.882 47.415 1.00 13.74 247 LEU B O 1
ATOM 4342 N N . VAL B 1 248 ? -19.337 4.393 48.782 1.00 13.77 248 VAL B N 1
ATOM 4343 C CA . VAL B 1 248 ? -17.997 4.169 48.255 1.00 14.89 248 VAL B CA 1
ATOM 4344 C C . VAL B 1 248 ? -17.530 2.718 48.496 1.00 14.45 248 VAL B C 1
ATOM 4345 O O . VAL B 1 248 ? -17.063 2.045 47.587 1.00 15.20 248 VAL B O 1
ATOM 4349 N N . ALA B 1 249 ? -17.672 2.253 49.744 1.00 15.57 249 ALA B N 1
ATOM 4350 C CA . ALA B 1 249 ? -17.406 0.854 50.069 1.00 13.70 249 ALA B CA 1
ATOM 4351 C C . ALA B 1 249 ? -18.243 -0.148 49.239 1.00 13.06 249 ALA B C 1
ATOM 4352 O O . ALA B 1 249 ? -17.686 -1.144 48.770 1.00 14.18 249 ALA B O 1
ATOM 4354 N N . GLN B 1 250 ? -19.506 0.162 48.994 1.00 12.53 250 GLN B N 1
ATOM 4355 C CA . GLN B 1 250 ? -20.322 -0.723 48.143 1.00 12.04 250 GLN B CA 1
ATOM 4356 C C . GLN B 1 250 ? -19.762 -0.745 46.699 1.00 12.88 250 GLN B C 1
ATOM 4357 O O . GLN B 1 250 ? -19.650 -1.787 46.069 1.00 13.02 250 GLN B O 1
ATOM 4363 N N . ALA B 1 251 ? -19.463 0.439 46.168 1.00 14.01 251 ALA B N 1
ATOM 4364 C CA . ALA B 1 251 ? -18.788 0.520 44.876 1.00 13.53 251 ALA B CA 1
ATOM 4365 C C . ALA B 1 251 ? -17.499 -0.311 44.784 1.00 13.95 251 ALA B C 1
ATOM 4366 O O . ALA B 1 251 ? -17.298 -0.995 43.786 1.00 14.64 251 ALA B O 1
ATOM 4368 N N . GLU B 1 252 ? -16.627 -0.238 45.804 1.00 15.13 252 GLU B N 1
ATOM 4369 C CA . GLU B 1 252 ? -15.439 -0.988 45.847 1.00 15.52 252 GLU B CA 1
ATOM 4370 C C . GLU B 1 252 ? -15.694 -2.503 45.925 1.00 15.13 252 GLU B C 1
ATOM 4371 O O . GLU B 1 252 ? -15.028 -3.274 45.223 1.00 15.61 252 GLU B O 1
ATOM 4377 N N . ALA B 1 253 ? -16.685 -2.911 46.724 1.00 14.77 253 ALA B N 1
ATOM 4378 C CA . ALA B 1 253 ? -17.059 -4.334 46.777 1.00 14.83 253 ALA B CA 1
ATOM 4379 C C . ALA B 1 253 ? -17.473 -4.869 45.378 1.00 14.49 253 ALA B C 1
ATOM 4380 O O . ALA B 1 253 ? -17.197 -6.015 45.035 1.00 14.56 253 ALA B O 1
ATOM 4382 N N . LEU B 1 254 ? -18.184 -4.044 44.598 1.00 13.77 254 LEU B N 1
ATOM 4383 C CA . LEU B 1 254 ? -18.607 -4.436 43.257 1.00 13.25 254 LEU B CA 1
ATOM 4384 C C . LEU B 1 254 ? -17.521 -4.292 42.212 1.00 13.47 254 LEU B C 1
ATOM 4385 O O . LEU B 1 254 ? -17.554 -4.978 41.184 1.00 14.24 254 LEU B O 1
ATOM 4390 N N . GLY B 1 255 ? -16.559 -3.428 42.508 1.00 12.85 255 GLY B N 1
ATOM 4391 C CA . GLY B 1 255 ? -15.487 -3.037 41.574 1.00 14.33 255 GLY B CA 1
ATOM 4392 C C . GLY B 1 255 ? -16.000 -2.021 40.546 1.00 13.10 255 GLY B C 1
ATOM 4393 O O . GLY B 1 255 ? -17.202 -1.836 40.356 1.00 12.60 255 GLY B O 1
ATOM 4394 N N . LEU B 1 256 ? -15.058 -1.365 39.891 1.00 12.06 256 LEU B N 1
ATOM 4395 C CA . LEU B 1 256 ? -15.417 -0.415 38.851 1.00 11.70 256 LEU B CA 1
ATOM 4396 C C . LEU B 1 256 ? -16.143 -1.093 37.721 1.00 11.37 256 LEU B C 1
ATOM 4397 O O . LEU B 1 256 ? -15.856 -2.241 37.390 1.00 9.90 256 LEU B O 1
ATOM 4402 N N . HIS B 1 257 ? -17.044 -0.364 37.074 1.00 10.67 257 HIS B N 1
ATOM 4403 C CA . HIS B 1 257 ? -17.599 -0.767 35.785 1.00 12.48 257 HIS B CA 1
ATOM 4404 C C . HIS B 1 257 ? -16.444 -1.016 34.824 1.00 10.40 257 HIS B C 1
ATOM 4405 O O . HIS B 1 257 ? -15.377 -0.367 34.904 1.00 10.31 257 HIS B O 1
ATOM 4412 N N . GLU B 1 258 ? -16.658 -1.935 33.869 1.00 10.62 258 GLU B N 1
ATOM 4413 C CA . GLU B 1 258 ? -15.648 -2.080 32.795 1.00 9.81 258 GLU B CA 1
ATOM 4414 C C . GLU B 1 258 ? -15.584 -0.734 32.065 1.00 9.42 258 GLU B C 1
ATOM 4415 O O . GLU B 1 258 ? -16.623 -0.122 31.830 1.00 11.38 258 GLU B O 1
ATOM 4421 N N . ALA B 1 259 ? -14.372 -0.315 31.778 1.00 10.59 259 ALA B N 1
ATOM 4422 C CA . ALA B 1 259 ? -14.145 0.948 31.028 1.00 10.54 259 ALA B CA 1
ATOM 4423 C C . ALA B 1 259 ? -14.705 0.858 29.609 1.00 10.81 259 ALA B C 1
ATOM 4424 O O . ALA B 1 259 ? -14.633 -0.210 28.956 1.00 11.43 259 ALA B O 1
ATOM 4426 N N . LYS B 1 260 ? -15.245 1.973 29.097 1.00 11.10 260 LYS B N 1
ATOM 4427 C CA . LYS B 1 260 ? -15.542 2.050 27.683 1.00 11.14 260 LYS B CA 1
ATOM 4428 C C . LYS B 1 260 ? -14.233 2.064 26.899 1.00 10.33 260 LYS B C 1
ATOM 4429 O O . LYS B 1 260 ? -13.208 2.449 27.425 1.00 9.97 260 LYS B O 1
ATOM 4435 N N . PHE B 1 261 ? -14.283 1.596 25.650 1.00 8.98 261 PHE B N 1
ATOM 4436 C CA . PHE B 1 261 ? -13.053 1.521 24.859 1.00 8.63 261 PHE B CA 1
ATOM 4437 C C . PHE B 1 261 ? -12.221 2.835 24.859 1.00 7.96 261 PHE B C 1
ATOM 4438 O O . PHE B 1 261 ? -10.997 2.755 25.005 1.00 7.63 261 PHE B O 1
ATOM 4446 N N . PRO B 1 262 ? -12.855 4.038 24.707 1.00 7.88 262 PRO B N 1
ATOM 4447 C CA . PRO B 1 262 ? -12.027 5.273 24.737 1.00 8.25 262 PRO B CA 1
ATOM 4448 C C . PRO B 1 262 ? -11.272 5.456 26.031 1.00 8.74 262 PRO B C 1
ATOM 4449 O O . PRO B 1 262 ? -10.173 5.999 26.020 1.00 8.37 262 PRO B O 1
ATOM 4453 N N . VAL B 1 263 ? -11.855 5.001 27.142 1.00 8.62 263 VAL B N 1
ATOM 4454 C CA . VAL B 1 263 ? -11.122 5.047 28.440 1.00 8.07 263 VAL B CA 1
ATOM 4455 C C . VAL B 1 263 ? -9.949 4.051 28.489 1.00 8.15 263 VAL B C 1
ATOM 4456 O O . VAL B 1 263 ? -8.860 4.392 28.986 1.00 9.91 263 VAL B O 1
ATOM 4460 N N . LYS B 1 264 ? -10.144 2.879 27.926 1.00 9.53 264 LYS B N 1
ATOM 4461 C CA . LYS B 1 264 ? -9.062 1.912 27.839 1.00 9.30 264 LYS B CA 1
ATOM 4462 C C . LYS B 1 264 ? -7.890 2.477 27.036 1.00 10.32 264 LYS B C 1
ATOM 4463 O O . LYS B 1 264 ? -6.727 2.293 27.380 1.00 11.37 264 LYS B O 1
ATOM 4469 N N . LYS B 1 265 ? -8.206 3.201 25.959 1.00 9.85 265 LYS B N 1
ATOM 4470 C CA . LYS B 1 265 ? -7.215 3.752 25.039 1.00 10.74 265 LYS B CA 1
ATOM 4471 C C . LYS B 1 265 ? -6.516 4.970 25.585 1.00 12.21 265 LYS B C 1
ATOM 4472 O O . LYS B 1 265 ? -5.326 5.204 25.305 1.00 13.01 265 LYS B O 1
ATOM 4478 N N . ALA B 1 266 ? -7.196 5.738 26.448 1.00 11.55 266 ALA B N 1
ATOM 4479 C CA . ALA B 1 266 ? -6.638 7.004 26.938 1.00 13.98 266 ALA B CA 1
ATOM 4480 C C . ALA B 1 266 ? -5.398 6.785 27.796 1.00 16.97 266 ALA B C 1
ATOM 4481 O O . ALA B 1 266 ? -5.249 5.742 28.451 1.00 18.07 266 ALA B O 1
ATOM 4483 N N . SER B 1 267 ? -4.510 7.761 27.766 1.00 20.34 267 SER B N 1
ATOM 4484 C CA . SER B 1 267 ? -3.398 7.771 28.719 1.00 23.53 267 SER B CA 1
ATOM 4485 C C . SER B 1 267 ? -3.869 8.036 30.148 1.00 24.02 267 SER B C 1
ATOM 4486 O O . SER B 1 267 ? -4.905 8.658 30.393 1.00 23.68 267 SER B O 1
ATOM 4489 N N . LEU B 1 268 ? -3.337 6.664 31.174 1.00 36.70 1000 LEU B N 1
ATOM 4490 C CA . LEU B 1 268 ? -3.577 6.939 32.588 1.00 37.12 1000 LEU B CA 1
ATOM 4491 C C . LEU B 1 268 ? -2.876 8.247 32.978 1.00 37.28 1000 LEU B C 1
ATOM 4492 O O . LEU B 1 268 ? -1.767 8.541 32.530 1.00 38.38 1000 LEU B O 1
ATOM 4497 N N . GLU B 1 269 ? -3.548 9.034 33.801 1.00 37.52 1001 GLU B N 1
ATOM 4498 C CA . GLU B 1 269 ? -3.055 10.334 34.245 1.00 37.51 1001 GLU B CA 1
ATOM 4499 C C . GLU B 1 269 ? -3.227 10.410 35.766 1.00 38.17 1001 GLU B C 1
ATOM 4500 O O . GLU B 1 269 ? -4.301 10.087 36.279 1.00 37.98 1001 GLU B O 1
ATOM 4506 N N . HIS B 1 270 ? -2.191 10.813 36.494 1.00 38.93 1002 HIS B N 1
ATOM 4507 C CA . HIS B 1 270 ? -2.379 11.167 37.906 1.00 40.17 1002 HIS B CA 1
ATOM 4508 C C . HIS B 1 270 ? -2.905 12.612 38.039 1.00 40.13 1002 HIS B C 1
ATOM 4509 O O . HIS B 1 270 ? -2.287 13.531 37.486 1.00 39.81 1002 HIS B O 1
ATOM 4516 N N . HIS B 1 271 ? -4.039 12.806 38.737 1.00 40.26 1003 HIS B N 1
ATOM 4517 C CA . HIS B 1 271 ? -4.521 14.170 39.087 1.00 40.14 1003 HIS B CA 1
ATOM 4518 C C . HIS B 1 271 ? -3.960 14.558 40.450 1.00 38.59 1003 HIS B C 1
ATOM 4519 O O . HIS B 1 271 ? -4.388 14.004 41.458 1.00 38.58 1003 HIS B O 1
ATOM 4526 N N . HIS B 1 272 ? -3.042 15.525 40.486 1.00 37.02 1004 HIS B N 1
ATOM 4527 C CA . HIS B 1 272 ? -2.549 16.091 41.763 1.00 35.33 1004 HIS B CA 1
ATOM 4528 C C . HIS B 1 272 ? -3.515 17.128 42.365 1.00 34.22 1004 HIS B C 1
ATOM 4529 O O . HIS B 1 272 ? -3.509 17.361 43.589 1.00 34.78 1004 HIS B O 1
ATOM 4536 N N . HIS B 1 273 ? -4.349 17.735 41.519 1.00 31.10 1005 HIS B N 1
ATOM 4537 C CA . HIS B 1 273 ? -5.256 18.793 41.970 1.00 28.32 1005 HIS B CA 1
ATOM 4538 C C . HIS B 1 273 ? -6.699 18.472 41.610 1.00 25.75 1005 HIS B C 1
ATOM 4539 O O . HIS B 1 273 ? -6.957 17.703 40.676 1.00 23.92 1005 HIS B O 1
ATOM 4546 N N . HIS B 1 274 ? -7.626 19.066 42.361 1.00 22.98 1006 HIS B N 1
ATOM 4547 C CA . HIS B 1 274 ? -9.039 18.769 42.172 1.00 20.01 1006 HIS B CA 1
ATOM 4548 C C . HIS B 1 274 ? -9.618 19.473 40.938 1.00 19.31 1006 HIS B C 1
ATOM 4549 O O . HIS B 1 274 ? -9.171 20.581 40.589 1.00 19.84 1006 HIS B O 1
ATOM 4556 N N . HIS B 1 275 ? -10.572 18.830 40.247 1.00 18.12 1007 HIS B N 1
ATOM 4557 C CA . HIS B 1 275 ? -11.321 19.495 39.155 1.00 17.14 1007 HIS B CA 1
ATOM 4558 C C . HIS B 1 275 ? -11.746 20.944 39.511 1.00 16.75 1007 HIS B C 1
ATOM 4559 O O . HIS B 1 275 ? -11.639 21.891 38.668 1.00 16.84 1007 HIS B O 1
#